Protein AF-0000000067836769 (afdb_homodimer)

pLDDT: mean 77.78, std 25.41, range [18.48, 98.62]

InterPro domains:
  IPR027417 P-loop containing nucleoside triphosphate hydrolase [G3DSA:3.40.50.300] (24-217)
  IPR027417 P-loop containing nucleoside triphosphate hydrolase [SSF52540] (30-212)

Foldseek 3Di:
DPPDLVVLLVLLLVLLPDPPVVLVVPFFAEEEEAEFALLCRVVLQVVLCVVRVHAEAEPVSLVNNLVVLLVDVVSVVSLCVSLCVPCVVVQCVQQNPPQPVPSSLSSSLSSLSSVNSNHGYYYAPCSLSSCPLALHAYEYGYEDLQNSLVSVCVVPVDDSVVSSVVRVVVVVVRQCSCCVRRVDGPPDPVSGDYYDYNSPPPDSVVVSVVVVVVSPDDDDRNPPVPPPPPPPDPPPPPPPPVPVPVPDDPDPDPPDPPPPDD/DPPDLVNLLVLLLVLLPDPPVVLVVPFFAEEEEAEFALLCRVVLQVVLCVVRVHAEAEPVSLQNNLVVLLVDVVSVVSLCVSLCVPCVVVQCVQQNPCQPPPSSLSSSLSSLSSVNSNHGYYYAPCSLSSCPLALHAYEYGYEDLQNSLVSVCVVPVDDSVVSSVVRVVVVVVRQCSCCVRRVDGPPPPVSGDYYDYNSPPPDSVVVSVVVVVVSPDDDDRNPPVVVPDCPPDPPPDPPVPPPPPPDDDDDDPDDPPDDDDD

Secondary structure (DSSP, 8-state):
----HHHHHHHHHHHHHS-HHHHHHSPPPEEEEEE-TTTTHHHHHHHHHHHHT--EE-HHHHHHHHHHHHH-HHHHHHHHHHHHHHHHHHHHHHH-TTS---HHHHHHHHHHHHHHHH-EEEESTTHHHHTTTSS-EEEEEE--HHHHHHHHHHHH---HHHHHHHHHHHHHHHHHHHHHHH---TT-GGG-SEEEEGGGBS-HHHHHHHHHHHHHS-B-----GGG-----------------------------------/----HHHHHHHHHHHHHS-HHHHHHHPPPEEEEEE-TTTTHHHHHHHHHHHHT--EE-HHHHHHHHHHHHH-HHHHHHHHHHHHHHHHHHHHHHH-S-----HHHHHHHHHHHHHHHH-EEEESTTHHHHTTTSS-EEEEEE--HHHHHHHHHHHH---HHHHHHHHHHHHHHHHHHHHHHH---TT-GGG-SEEEEGGGBS-HHHHHHHHHHHHHS-B-----GGG-----------------------------------

Organism: NCBI:txid111831

Nearest PDB structures (foldseek):
  3hdt-assembly1_B  TM=8.434E-01  e=1.148E-10  [Clostridium] symbiosum ATCC 14940
  3fdi-assembly1_B  TM=8.312E-01  e=2.291E-10  Eubacterium ventriosum ATCC 27560
  3fdi-assembly1_A  TM=8.251E-01  e=2.136E-09  Eubacterium ventriosum ATCC 27560
  6kww-assembly11_W  TM=2.819E-01  e=3.535E-01  Staphylococcus aureus subsp. aureus Mu50
  6kww-assembly13_A  TM=2.660E-01  e=9.704E-01  Staphylococcus aureus subsp. aureus Mu50

Solvent-accessible surface area (backbone atoms only — not comparable to full-atom values): 29252 Å² total; per-residue (Å²): 125,84,78,45,44,66,60,51,50,51,45,27,52,54,38,70,67,42,54,71,72,58,38,65,70,65,52,46,70,34,34,23,40,38,58,35,67,54,30,51,37,68,60,32,48,53,51,45,15,62,75,69,72,42,52,71,39,42,51,66,48,52,48,47,33,23,52,50,37,67,73,31,62,67,56,35,50,50,51,47,57,55,44,49,74,72,43,44,68,54,52,36,70,69,52,41,91,65,56,64,80,45,65,61,57,50,35,47,46,50,47,53,59,36,42,58,59,52,26,18,29,36,34,41,86,51,39,38,66,69,49,51,72,47,83,51,48,23,34,32,29,32,42,42,64,66,55,11,10,51,47,40,13,69,71,72,67,47,52,56,68,58,23,37,50,49,39,54,52,51,43,50,51,54,37,48,52,36,30,77,74,64,73,39,68,77,65,47,62,72,64,28,42,35,36,39,27,42,74,37,47,70,46,65,63,58,54,36,49,42,51,53,52,54,70,71,46,74,59,53,45,59,74,64,78,70,75,61,75,79,71,68,68,70,83,73,77,72,77,72,78,72,78,75,79,71,84,76,82,77,79,80,77,81,81,80,71,85,67,85,79,129,126,85,76,46,47,66,61,51,51,51,46,26,53,54,39,70,67,42,54,70,73,59,38,67,71,64,52,46,70,32,34,24,38,40,60,36,67,51,29,51,36,68,60,31,47,52,51,44,14,61,75,70,71,41,52,72,41,42,50,67,50,51,48,48,33,22,51,49,37,68,73,30,60,68,56,36,50,51,51,47,56,54,46,49,74,72,43,44,68,56,51,36,70,70,52,41,93,68,55,68,83,45,68,60,58,50,34,45,46,51,47,52,58,35,42,58,58,53,25,20,30,35,33,41,86,51,40,40,67,71,49,54,72,49,82,52,48,22,33,33,28,32,40,43,65,67,56,11,9,50,47,41,13,70,71,73,67,46,51,56,69,58,23,37,50,51,39,54,53,51,44,50,52,53,35,47,53,35,29,75,75,64,72,39,67,78,65,45,63,72,64,28,41,35,36,38,26,42,73,38,47,72,45,64,65,58,55,36,50,41,51,54,52,53,69,71,45,72,57,52,44,58,73,62,73,73,76,62,70,79,73,68,69,73,84,71,77,77,76,68,83,72,78,78,81,73,87,80,86,84,87,87,85,86,84,87,75,87,87,79,82,133

Structure (mmCIF, N/CA/C/O backbone):
data_AF-0000000067836769-model_v1
#
loop_
_entity.id
_entity.type
_entity.pdbx_description
1 polymer 'Cytidylate kinase-like family protein'
#
loop_
_atom_site.group_PDB
_atom_site.id
_atom_site.type_symbol
_atom_site.label_atom_id
_atom_site.label_alt_id
_atom_site.label_comp_id
_atom_site.label_asym_id
_atom_site.label_entity_id
_atom_site.label_seq_id
_atom_site.pdbx_PDB_ins_code
_atom_site.Cartn_x
_atom_site.Cartn_y
_atom_site.Cartn_z
_atom_site.occupancy
_atom_site.B_iso_or_equiv
_atom_site.auth_seq_id
_atom_site.auth_comp_id
_atom_site.auth_asym_id
_atom_site.auth_atom_id
_atom_site.pdbx_PDB_model_num
ATOM 1 N N . MET A 1 1 ? 16.172 -26.359 1.048 1 40.16 1 MET A N 1
ATOM 2 C CA . MET A 1 1 ? 15.906 -27.453 0.125 1 40.16 1 MET A CA 1
ATOM 3 C C . MET A 1 1 ? 15.664 -26.922 -1.287 1 40.16 1 MET A C 1
ATOM 5 O O . MET A 1 1 ? 14.93 -25.953 -1.479 1 40.16 1 MET A O 1
ATOM 9 N N . ASP A 1 2 ? 16.594 -27.031 -2.08 1 50.31 2 ASP A N 1
ATOM 10 C CA . ASP A 1 2 ? 16.516 -26.688 -3.498 1 50.31 2 ASP A CA 1
ATOM 11 C C . ASP A 1 2 ? 15.203 -27.188 -4.105 1 50.31 2 ASP A C 1
ATOM 13 O O . ASP A 1 2 ? 15.023 -28.375 -4.316 1 50.31 2 ASP A O 1
ATOM 17 N N . THR A 1 3 ? 14.203 -26.438 -3.826 1 62.06 3 THR A N 1
ATOM 18 C CA . THR A 1 3 ? 12.914 -26.859 -4.348 1 62.06 3 THR A CA 1
ATOM 19 C C . THR A 1 3 ? 13.008 -27.172 -5.836 1 62.06 3 THR A C 1
ATOM 21 O O . THR A 1 3 ? 13.422 -26.328 -6.633 1 62.06 3 THR A O 1
ATOM 24 N N . ASN A 1 4 ? 13.062 -28.484 -6.148 1 80.12 4 ASN A N 1
ATOM 25 C CA . ASN A 1 4 ? 13.07 -29.031 -7.5 1 80.12 4 ASN A CA 1
ATOM 26 C C . ASN A 1 4 ? 11.695 -28.953 -8.148 1 80.12 4 ASN A C 1
ATOM 28 O O . ASN A 1 4 ? 10.672 -29.109 -7.48 1 80.12 4 ASN A O 1
ATOM 32 N N . ALA A 1 5 ? 11.742 -28.438 -9.359 1 83.12 5 ALA A N 1
ATOM 33 C CA . ALA A 1 5 ? 10.523 -28.234 -10.141 1 83.12 5 ALA A CA 1
ATOM 34 C C . ALA A 1 5 ? 9.648 -29.484 -10.117 1 83.12 5 ALA A C 1
ATOM 36 O O . ALA A 1 5 ? 8.43 -29.391 -9.961 1 83.12 5 ALA A O 1
ATOM 37 N N . HIS A 1 6 ? 10.273 -30.641 -10.148 1 80.81 6 HIS A N 1
ATOM 38 C CA . HIS A 1 6 ? 9.531 -31.906 -10.188 1 80.81 6 HIS A CA 1
ATOM 39 C C . HIS A 1 6 ? 8.805 -32.156 -8.875 1 80.81 6 HIS A C 1
ATOM 41 O O . HIS A 1 6 ? 7.641 -32.562 -8.875 1 80.81 6 HIS A O 1
ATOM 47 N N . SER A 1 7 ? 9.492 -31.906 -7.832 1 85.5 7 SER A N 1
ATOM 48 C CA . SER A 1 7 ? 8.898 -32.125 -6.516 1 85.5 7 SER A CA 1
ATOM 49 C C . SER A 1 7 ? 7.715 -31.188 -6.285 1 85.5 7 SER A C 1
ATOM 51 O O . SER A 1 7 ? 6.715 -31.578 -5.68 1 85.5 7 SER A O 1
ATOM 53 N N . VAL A 1 8 ? 7.848 -29.984 -6.793 1 87.31 8 VAL A N 1
ATOM 54 C CA . VAL A 1 8 ? 6.781 -29 -6.621 1 87.31 8 VAL A CA 1
ATOM 55 C C . VAL A 1 8 ? 5.559 -29.422 -7.438 1 87.31 8 VAL A C 1
ATOM 57 O O . VAL A 1 8 ? 4.426 -29.328 -6.965 1 87.31 8 VAL A O 1
ATOM 60 N N . ILE A 1 9 ? 5.801 -29.938 -8.578 1 84.31 9 ILE A N 1
ATOM 61 C CA . ILE A 1 9 ? 4.715 -30.391 -9.438 1 84.31 9 ILE A CA 1
ATOM 62 C C . ILE A 1 9 ? 3.963 -31.531 -8.773 1 84.31 9 ILE A C 1
ATOM 64 O O . ILE A 1 9 ? 2.73 -31.562 -8.781 1 84.31 9 ILE A O 1
ATOM 68 N N . GLN A 1 10 ? 4.699 -32.406 -8.211 1 83.5 10 GLN A N 1
ATOM 69 C CA . GLN A 1 10 ? 4.078 -33.531 -7.508 1 83.5 10 GLN A CA 1
ATOM 70 C C . GLN A 1 10 ? 3.236 -33.031 -6.332 1 83.5 10 GLN A C 1
ATOM 72 O O . GLN A 1 10 ? 2.164 -33.594 -6.062 1 83.5 10 GLN A O 1
ATOM 77 N N . ALA A 1 11 ? 3.781 -32.062 -5.684 1 86.06 11 ALA A N 1
ATOM 78 C CA . ALA A 1 11 ? 3.043 -31.5 -4.559 1 86.06 11 ALA A CA 1
ATOM 79 C C . ALA A 1 11 ? 1.729 -30.875 -5.023 1 86.06 11 ALA A C 1
ATOM 81 O O . ALA A 1 11 ? 0.702 -31.016 -4.355 1 86.06 11 ALA A O 1
ATOM 82 N N . ILE A 1 12 ? 1.729 -30.219 -6.16 1 86.44 12 ILE A N 1
ATOM 83 C CA . ILE A 1 12 ? 0.54 -29.594 -6.727 1 86.44 12 ILE A CA 1
ATOM 84 C C . ILE A 1 12 ? -0.497 -30.672 -7.059 1 86.44 12 ILE A C 1
ATOM 86 O O . ILE A 1 12 ? -1.671 -30.531 -6.703 1 86.44 12 ILE A O 1
ATOM 90 N N . VAL A 1 13 ? -0.064 -31.703 -7.688 1 83.12 13 VAL A N 1
ATOM 91 C CA . VAL A 1 13 ? -0.954 -32.781 -8.094 1 83.12 13 VAL A CA 1
ATOM 92 C C . VAL A 1 13 ? -1.591 -33.406 -6.863 1 83.12 13 VAL A C 1
ATOM 94 O O . VAL A 1 13 ? -2.801 -33.656 -6.836 1 83.12 13 VAL A O 1
ATOM 97 N N . ARG A 1 14 ? -0.791 -33.656 -5.914 1 84.19 14 ARG A N 1
ATOM 98 C CA . ARG A 1 14 ? -1.289 -34.25 -4.676 1 84.19 14 ARG A CA 1
ATOM 99 C C . ARG A 1 14 ? -2.342 -33.375 -4.027 1 84.19 14 ARG A C 1
ATOM 101 O O . ARG A 1 14 ? -3.367 -33.844 -3.547 1 84.19 14 ARG A O 1
ATOM 108 N N . ALA A 1 15 ? -2.07 -32.094 -4.02 1 85.06 15 ALA A N 1
ATOM 109 C CA . ALA A 1 15 ? -3.002 -31.141 -3.418 1 85.06 15 ALA A CA 1
ATOM 110 C C . ALA A 1 15 ? -4.328 -31.125 -4.172 1 85.06 15 ALA A C 1
ATOM 112 O O . ALA A 1 15 ? -5.395 -31 -3.561 1 85.06 15 ALA A O 1
ATOM 113 N N . LEU A 1 16 ? -4.281 -31.266 -5.469 1 83.25 16 LEU A N 1
ATOM 114 C CA . LEU A 1 16 ? -5.465 -31.188 -6.316 1 83.25 16 LEU A CA 1
ATOM 115 C C . LEU A 1 16 ? -6.293 -32.469 -6.207 1 83.25 16 LEU A C 1
ATOM 117 O O . LEU A 1 16 ? -7.477 -32.469 -6.555 1 83.25 16 LEU A O 1
ATOM 121 N N . GLU A 1 17 ? -5.668 -33.469 -5.762 1 82.56 17 GLU A N 1
ATOM 122 C CA . GLU A 1 17 ? -6.348 -34.781 -5.66 1 82.56 17 GLU A CA 1
ATOM 123 C C . GLU A 1 17 ? -7.055 -34.906 -4.312 1 82.56 17 GLU A C 1
ATOM 125 O O . GLU A 1 17 ? -7.887 -35.812 -4.137 1 82.56 17 GLU A O 1
ATOM 130 N N . GLU A 1 18 ? -6.715 -34.031 -3.438 1 82.62 18 GLU A N 1
ATOM 131 C CA . GLU A 1 18 ? -7.359 -34.094 -2.129 1 82.62 18 GLU A CA 1
ATOM 132 C C . GLU A 1 18 ? -8.836 -33.719 -2.225 1 82.62 18 GLU A C 1
ATOM 134 O O . GLU A 1 18 ? -9.219 -32.812 -2.949 1 82.62 18 GLU A O 1
ATOM 139 N N . PRO A 1 19 ? -9.688 -34.5 -1.56 1 78.56 19 PRO A N 1
ATOM 140 C CA . PRO A 1 19 ? -11.102 -34.125 -1.519 1 78.56 19 PRO A CA 1
ATOM 141 C C . PRO A 1 19 ? -11.32 -32.688 -1.021 1 78.56 19 PRO A C 1
ATOM 143 O O . PRO A 1 19 ? -10.586 -32.219 -0.155 1 78.56 19 PRO A O 1
ATOM 146 N N . PRO A 1 20 ? -12.305 -32.062 -1.605 1 76.06 20 PRO A N 1
ATOM 147 C CA . PRO A 1 20 ? -12.516 -30.641 -1.342 1 76.06 20 PRO A CA 1
ATOM 148 C C . PRO A 1 20 ? -12.602 -30.328 0.149 1 76.06 20 PRO A C 1
ATOM 150 O O . PRO A 1 20 ? -12.07 -29.312 0.598 1 76.06 20 PRO A O 1
ATOM 153 N N . ALA A 1 21 ? -13.219 -31.141 0.919 1 76.69 21 ALA A N 1
ATOM 154 C CA . ALA A 1 21 ? -13.367 -30.906 2.352 1 76.69 21 ALA A CA 1
ATOM 155 C C . ALA A 1 21 ? -12.016 -30.922 3.061 1 76.69 21 ALA A C 1
ATOM 157 O O . ALA A 1 21 ? -11.742 -30.062 3.904 1 76.69 21 ALA A O 1
ATOM 158 N N . ARG A 1 22 ? -11.219 -31.859 2.709 1 76.75 22 ARG A N 1
ATOM 159 C CA . ARG A 1 22 ? -9.891 -31.984 3.316 1 76.75 22 ARG A CA 1
ATOM 160 C C . ARG A 1 22 ? -8.953 -30.875 2.818 1 76.75 22 ARG A C 1
ATOM 162 O O . ARG A 1 22 ? -8.125 -30.375 3.576 1 76.75 22 ARG A O 1
ATOM 169 N N . ALA A 1 23 ? -9.195 -30.578 1.561 1 75.31 23 ALA A N 1
ATOM 170 C CA . ALA A 1 23 ? -8.367 -29.531 0.967 1 75.31 23 ALA A CA 1
ATOM 171 C C . ALA A 1 23 ? -8.578 -28.188 1.672 1 75.31 23 ALA A C 1
ATOM 173 O O . ALA A 1 23 ? -7.617 -27.469 1.933 1 75.31 23 ALA A O 1
ATOM 174 N N . ARG A 1 24 ? -9.719 -27.938 2.045 1 75.19 24 ARG A N 1
ATOM 175 C CA . ARG A 1 24 ? -10.047 -26.672 2.686 1 75.19 24 ARG A CA 1
ATOM 176 C C . ARG A 1 24 ? -9.484 -26.609 4.098 1 75.19 24 ARG A C 1
ATOM 178 O O . ARG A 1 24 ? -9.023 -25.547 4.543 1 75.19 24 ARG A O 1
ATOM 185 N N . GLN A 1 25 ? -9.43 -27.703 4.711 1 76.12 25 GLN A N 1
ATOM 186 C CA . GLN A 1 25 ? -8.969 -27.781 6.094 1 76.12 25 GLN A CA 1
ATOM 187 C C . GLN A 1 25 ? -7.441 -27.766 6.164 1 76.12 25 GLN A C 1
ATOM 189 O O . GLN A 1 25 ? -6.871 -27.25 7.133 1 76.12 25 GLN A O 1
ATOM 194 N N . SER A 1 26 ? -6.883 -28.234 5.219 1 76.5 26 SER A N 1
ATOM 195 C CA . SER A 1 26 ? -5.434 -28.406 5.25 1 76.5 26 SER A CA 1
ATOM 196 C C . SER A 1 26 ? -4.73 -27.297 4.484 1 76.5 26 SER A C 1
ATOM 198 O O . SER A 1 26 ? -3.5 -27.281 4.398 1 76.5 26 SER A O 1
ATOM 200 N N . ARG A 1 27 ? -5.555 -26.391 4.152 1 80 27 ARG A N 1
ATOM 201 C CA . ARG A 1 27 ? -4.957 -25.406 3.26 1 80 27 ARG A CA 1
ATOM 202 C C . ARG A 1 27 ? -4.008 -24.484 4.02 1 80 27 ARG A C 1
ATOM 204 O O . ARG A 1 27 ? -4.363 -23.938 5.066 1 80 27 ARG A O 1
ATOM 211 N N . LYS A 1 28 ? -2.801 -24.359 3.463 1 90.81 28 LYS A N 1
ATOM 212 C CA . LYS A 1 28 ? -1.791 -23.453 3.996 1 90.81 28 LYS A CA 1
ATOM 213 C C . LYS A 1 28 ? -1.959 -22.047 3.424 1 90.81 28 LYS A C 1
ATOM 215 O O . LYS A 1 28 ? -2.496 -21.875 2.326 1 90.81 28 LYS A O 1
ATOM 220 N N . PRO A 1 29 ? -1.569 -21.062 4.133 1 94 29 PRO A N 1
ATOM 221 C CA . PRO A 1 29 ? -1.72 -19.688 3.658 1 94 29 PRO A CA 1
ATOM 222 C C . PRO A 1 29 ? -0.909 -19.406 2.395 1 94 29 PRO A C 1
ATOM 224 O O . PRO A 1 29 ? 0.156 -20 2.195 1 94 29 PRO A O 1
ATOM 227 N N . VAL A 1 30 ? -1.478 -18.625 1.602 1 96.5 30 VAL A N 1
ATOM 228 C CA . VAL A 1 30 ? -0.795 -18.188 0.387 1 96.5 30 VAL A CA 1
ATOM 229 C C . VAL A 1 30 ? -0.601 -16.672 0.417 1 96.5 30 VAL A C 1
ATOM 231 O O . VAL A 1 30 ? -1.558 -15.922 0.623 1 96.5 30 VAL A O 1
ATOM 234 N N . ILE A 1 31 ? 0.637 -16.219 0.257 1 98.19 31 ILE A N 1
ATOM 235 C CA . ILE A 1 31 ? 0.979 -14.812 0.111 1 98.19 31 ILE A CA 1
ATOM 236 C C . ILE A 1 31 ? 1.698 -14.594 -1.218 1 98.19 31 ILE A C 1
ATOM 238 O O . ILE A 1 31 ? 2.602 -15.352 -1.575 1 98.19 31 ILE A O 1
ATOM 242 N N . THR A 1 32 ? 1.178 -13.703 -2.016 1 98.38 32 THR A N 1
ATOM 243 C CA . THR A 1 32 ? 1.953 -13.258 -3.168 1 98.38 32 THR A CA 1
ATOM 244 C C . THR A 1 32 ? 2.756 -12 -2.83 1 98.38 32 THR A C 1
ATOM 246 O O . THR A 1 32 ? 2.271 -11.125 -2.115 1 98.38 32 THR A O 1
ATOM 249 N N . VAL A 1 33 ? 4 -11.953 -3.285 1 98.5 33 VAL A N 1
ATOM 250 C CA . VAL A 1 33 ? 4.863 -10.812 -3.014 1 98.5 33 VAL A CA 1
ATOM 251 C C . VAL A 1 33 ? 5.379 -10.227 -4.328 1 98.5 33 VAL A C 1
ATOM 253 O O . VAL A 1 33 ? 6.125 -10.883 -5.059 1 98.5 33 VAL A O 1
ATOM 256 N N . SER A 1 34 ? 4.887 -9.109 -4.652 1 98.06 34 SER A N 1
ATOM 257 C CA . SER A 1 34 ? 5.496 -8.25 -5.66 1 98.06 34 SER A CA 1
ATOM 258 C C . SER A 1 34 ? 6.441 -7.238 -5.027 1 98.06 34 SER A C 1
ATOM 260 O O . SER A 1 34 ? 6.207 -6.773 -3.91 1 98.06 34 SER A O 1
ATOM 262 N N . ARG A 1 35 ? 7.594 -6.965 -5.738 1 97.88 35 ARG A N 1
ATOM 263 C CA . ARG A 1 35 ? 8.547 -6.082 -5.07 1 97.88 35 ARG A CA 1
ATOM 264 C C . ARG A 1 35 ? 9.383 -5.309 -6.086 1 97.88 35 ARG A C 1
ATOM 266 O O . ARG A 1 35 ? 9.555 -5.754 -7.223 1 97.88 35 ARG A O 1
ATOM 273 N N . THR A 1 36 ? 9.82 -4.145 -5.691 1 97.5 36 THR A N 1
ATOM 274 C CA . THR A 1 36 ? 10.875 -3.449 -6.422 1 97.5 36 THR A CA 1
ATOM 275 C C . THR A 1 36 ? 12.25 -3.945 -5.988 1 97.5 36 THR A C 1
ATOM 277 O O . THR A 1 36 ? 12.438 -4.352 -4.84 1 97.5 36 THR A O 1
ATOM 280 N N . ILE A 1 37 ? 13.164 -3.928 -6.918 1 96.69 37 ILE A N 1
ATOM 281 C CA . ILE A 1 37 ? 14.516 -4.355 -6.57 1 96.69 37 ILE A CA 1
ATOM 282 C C . ILE A 1 37 ? 15.102 -3.41 -5.523 1 96.69 37 ILE A C 1
ATOM 284 O O . ILE A 1 37 ? 14.906 -2.195 -5.594 1 96.69 37 ILE A O 1
ATOM 288 N N . GLY A 1 38 ? 15.727 -3.982 -4.531 1 97.06 38 GLY A N 1
ATOM 289 C CA . GLY A 1 38 ? 16.375 -3.182 -3.504 1 97.06 38 GLY A CA 1
ATOM 290 C C . GLY A 1 38 ? 15.445 -2.811 -2.363 1 97.06 38 GLY A C 1
ATOM 291 O O . GLY A 1 38 ? 15.875 -2.195 -1.384 1 97.06 38 GLY A O 1
ATOM 292 N N . SER A 1 39 ? 14.18 -3.211 -2.43 1 97.81 39 SER A N 1
ATOM 293 C CA . SER A 1 39 ? 13.211 -2.832 -1.407 1 97.81 39 SER A CA 1
ATOM 294 C C . SER A 1 39 ? 13.32 -3.727 -0.178 1 97.81 39 SER A C 1
ATOM 296 O O . SER A 1 39 ? 12.766 -3.414 0.878 1 97.81 39 SER A O 1
ATOM 298 N N . GLY A 1 40 ? 14.016 -4.836 -0.308 1 97.31 40 GLY A N 1
ATOM 299 C CA . GLY A 1 40 ? 14.062 -5.832 0.749 1 97.31 40 GLY A CA 1
ATOM 300 C C . GLY A 1 40 ? 12.953 -6.863 0.644 1 97.31 40 GLY A C 1
ATOM 301 O O . GLY A 1 40 ? 12.773 -7.688 1.546 1 97.31 40 GLY A O 1
ATOM 302 N N . GLY A 1 41 ? 12.289 -6.848 -0.46 1 97.75 41 GLY A N 1
ATOM 303 C CA . GLY A 1 41 ? 11.133 -7.707 -0.641 1 97.75 41 GLY A CA 1
ATOM 304 C C . GLY A 1 41 ? 11.477 -9.188 -0.589 1 97.75 41 GLY A C 1
ATOM 305 O O . GLY A 1 41 ? 10.695 -9.992 -0.086 1 97.75 41 GLY A O 1
ATOM 306 N N . ASP A 1 42 ? 12.664 -9.539 -1.088 1 97 42 ASP A N 1
ATOM 307 C CA . ASP A 1 42 ? 13.078 -10.938 -1.075 1 97 42 ASP A CA 1
ATOM 308 C C . ASP A 1 42 ? 13.344 -11.422 0.349 1 97 42 ASP A C 1
ATOM 310 O O . ASP A 1 42 ? 12.945 -12.531 0.72 1 97 42 ASP A O 1
ATOM 314 N N . ASP A 1 43 ? 13.938 -10.578 1.11 1 97.31 43 ASP A N 1
ATOM 315 C CA . ASP A 1 43 ? 14.219 -10.914 2.502 1 97.31 43 ASP A CA 1
ATOM 316 C C . ASP A 1 43 ? 12.93 -11.023 3.314 1 97.31 43 ASP A C 1
ATOM 318 O O . ASP A 1 43 ? 12.781 -11.93 4.133 1 97.31 43 ASP A O 1
ATOM 322 N N . ILE A 1 44 ? 12.055 -10.133 3.053 1 98.38 44 ILE A N 1
ATOM 323 C CA . ILE A 1 44 ? 10.773 -10.133 3.74 1 98.38 44 ILE A CA 1
ATOM 324 C C . ILE A 1 44 ? 9.992 -11.398 3.373 1 98.38 44 ILE A C 1
ATOM 326 O O . ILE A 1 44 ? 9.422 -12.055 4.242 1 98.38 44 ILE A O 1
ATOM 330 N N . ALA A 1 45 ? 10.023 -11.781 2.117 1 98.31 45 ALA A N 1
ATOM 331 C CA . ALA A 1 45 ? 9.336 -12.977 1.65 1 98.31 45 ALA A CA 1
ATOM 332 C C . ALA A 1 45 ? 9.883 -14.227 2.336 1 98.31 45 ALA A C 1
ATOM 334 O O . ALA A 1 45 ? 9.117 -15.102 2.75 1 98.31 45 ALA A O 1
ATOM 335 N N . ARG A 1 46 ? 11.164 -14.297 2.482 1 97.69 46 ARG A N 1
ATOM 336 C CA . ARG A 1 46 ? 11.789 -15.438 3.15 1 97.69 46 ARG A CA 1
ATOM 337 C C . ARG A 1 46 ? 11.383 -15.5 4.617 1 97.69 46 ARG A C 1
ATOM 339 O O . ARG A 1 46 ? 11.086 -16.578 5.141 1 97.69 46 ARG A O 1
ATOM 346 N N . SER A 1 47 ? 11.398 -14.328 5.223 1 97.94 47 SER A N 1
ATOM 347 C CA . SER A 1 47 ? 10.977 -14.25 6.617 1 97.94 47 SER A CA 1
ATOM 348 C C . SER A 1 47 ? 9.539 -14.711 6.793 1 97.94 47 SER A C 1
ATOM 350 O O . SER A 1 47 ? 9.219 -15.438 7.734 1 97.94 47 SER A O 1
ATOM 352 N N . LEU A 1 48 ? 8.664 -14.312 5.891 1 98.12 48 LEU A N 1
ATOM 353 C CA . LEU A 1 48 ? 7.258 -14.695 5.938 1 98.12 48 LEU A CA 1
ATOM 354 C C . LEU A 1 48 ? 7.102 -16.203 5.805 1 98.12 48 LEU A C 1
ATOM 356 O O . LEU A 1 48 ? 6.348 -16.828 6.559 1 98.12 48 LEU A O 1
ATOM 360 N N . ALA A 1 49 ? 7.812 -16.781 4.828 1 97.56 49 ALA A N 1
ATOM 361 C CA . ALA A 1 49 ? 7.746 -18.219 4.602 1 97.56 49 ALA A CA 1
ATOM 362 C C . ALA A 1 49 ? 8.188 -19 5.84 1 97.56 49 ALA A C 1
ATOM 364 O O . ALA A 1 49 ? 7.535 -19.969 6.238 1 97.56 49 ALA A O 1
ATOM 365 N N . GLN A 1 50 ? 9.25 -18.531 6.453 1 97.56 50 GLN A N 1
ATOM 366 C CA . GLN A 1 50 ? 9.773 -19.156 7.66 1 97.56 50 GLN A CA 1
ATOM 367 C C . GLN A 1 50 ? 8.773 -19.062 8.812 1 97.56 50 GLN A C 1
ATOM 369 O O . GLN A 1 50 ? 8.508 -20.062 9.484 1 97.56 50 GLN A O 1
ATOM 374 N N . ARG A 1 51 ? 8.203 -17.953 8.977 1 96.62 51 ARG A N 1
ATOM 375 C CA . ARG A 1 51 ? 7.281 -17.719 10.086 1 96.62 51 ARG A CA 1
ATOM 376 C C . ARG A 1 51 ? 5.992 -18.516 9.914 1 96.62 51 ARG A C 1
ATOM 378 O O . ARG A 1 51 ? 5.402 -18.969 10.891 1 96.62 51 ARG A O 1
ATOM 385 N N . LEU A 1 52 ? 5.578 -18.672 8.688 1 96.25 52 LEU A N 1
ATOM 386 C CA . LEU A 1 52 ? 4.32 -19.359 8.391 1 96.25 52 LEU A CA 1
ATOM 387 C C . LEU A 1 52 ? 4.535 -20.859 8.258 1 96.25 52 LEU A C 1
ATOM 389 O O . LEU A 1 52 ? 3.572 -21.625 8.258 1 96.25 52 LEU A O 1
ATOM 393 N N . GLY A 1 53 ? 5.723 -21.25 8.148 1 95.69 53 GLY A N 1
ATOM 394 C CA . GLY A 1 53 ? 6.02 -22.672 7.938 1 95.69 53 GLY A CA 1
ATOM 395 C C . GLY A 1 53 ? 5.602 -23.172 6.566 1 95.69 53 GLY A C 1
ATOM 396 O O . GLY A 1 53 ? 5.078 -24.281 6.441 1 95.69 53 GLY A O 1
ATOM 397 N N . VAL A 1 54 ? 5.773 -22.328 5.57 1 95.56 54 VAL A N 1
ATOM 398 C CA . VAL A 1 54 ? 5.406 -22.703 4.207 1 95.56 54 VAL A CA 1
ATOM 399 C C . VAL A 1 54 ? 6.605 -22.531 3.281 1 95.56 54 VAL A C 1
ATOM 401 O O . VAL A 1 54 ? 7.602 -21.906 3.656 1 95.56 54 VAL A O 1
ATOM 404 N N . GLU A 1 55 ? 6.488 -23.047 2.102 1 95.12 55 GLU A N 1
ATOM 405 C CA . GLU A 1 55 ? 7.547 -22.922 1.104 1 95.12 55 GLU A CA 1
ATOM 406 C C . GLU A 1 55 ? 7.523 -21.531 0.452 1 95.12 55 GLU A C 1
ATOM 408 O O . GLU A 1 55 ? 6.504 -20.844 0.48 1 95.12 55 GLU A O 1
ATOM 413 N N . ILE A 1 56 ? 8.672 -21.203 -0.081 1 97 56 ILE A N 1
ATOM 414 C CA . ILE A 1 56 ? 8.789 -19.984 -0.875 1 97 56 ILE A CA 1
ATOM 415 C C . ILE A 1 56 ? 9.125 -20.328 -2.322 1 97 56 ILE A C 1
ATOM 417 O O . ILE A 1 56 ? 9.945 -21.219 -2.574 1 97 56 ILE A O 1
ATOM 421 N N . TYR A 1 57 ? 8.383 -19.734 -3.25 1 95.81 57 TYR A N 1
ATOM 422 C CA . TYR A 1 57 ? 8.578 -19.938 -4.68 1 95.81 57 TYR A CA 1
ATOM 423 C C . TYR A 1 57 ? 8.922 -18.625 -5.375 1 95.81 57 TYR A C 1
ATOM 425 O O . TYR A 1 57 ? 8.055 -17.766 -5.551 1 95.81 57 TYR A O 1
ATOM 433 N N . ASP A 1 58 ? 10.164 -18.5 -5.77 1 94.19 58 ASP A N 1
ATOM 434 C CA . ASP A 1 58 ? 10.555 -17.266 -6.465 1 94.19 58 ASP A CA 1
ATOM 435 C C . ASP A 1 58 ? 10.406 -17.438 -7.977 1 94.19 58 ASP A C 1
ATOM 437 O O . ASP A 1 58 ? 9.914 -18.453 -8.453 1 94.19 58 ASP A O 1
ATOM 441 N N . ALA A 1 59 ? 10.766 -16.391 -8.68 1 90.62 59 ALA A N 1
ATOM 442 C CA . ALA A 1 59 ? 10.555 -16.344 -10.125 1 90.62 59 ALA A CA 1
ATOM 443 C C . ALA A 1 59 ? 11.297 -17.484 -10.82 1 90.62 59 ALA A C 1
ATOM 445 O O . ALA A 1 59 ? 10.789 -18.062 -11.781 1 90.62 59 ALA A O 1
ATOM 446 N N . GLU A 1 60 ? 12.398 -17.812 -10.281 1 89.31 60 GLU A N 1
ATOM 447 C CA . GLU A 1 60 ? 13.203 -18.859 -10.914 1 89.31 60 GLU A CA 1
ATOM 448 C C . GLU A 1 60 ? 12.523 -20.219 -10.836 1 89.31 60 GLU A C 1
ATOM 450 O O . GLU A 1 60 ? 12.43 -20.922 -11.836 1 89.31 60 GLU A O 1
ATOM 455 N N . ILE A 1 61 ? 12.039 -20.531 -9.68 1 89.56 61 ILE A N 1
ATOM 456 C CA . ILE A 1 61 ? 11.383 -21.828 -9.5 1 89.56 61 ILE A CA 1
ATOM 457 C C . ILE A 1 61 ? 10.055 -21.844 -10.25 1 89.56 61 ILE A C 1
ATOM 459 O O . ILE A 1 61 ? 9.703 -22.859 -10.867 1 89.56 61 ILE A O 1
ATOM 463 N N . ILE A 1 62 ? 9.352 -20.797 -10.227 1 90.75 62 ILE A N 1
ATOM 464 C CA . ILE A 1 62 ? 8.07 -20.703 -10.922 1 90.75 62 ILE A CA 1
ATOM 465 C C . ILE A 1 62 ? 8.289 -20.875 -12.43 1 90.75 62 ILE A C 1
ATOM 467 O O . ILE A 1 62 ? 7.582 -21.656 -13.078 1 90.75 62 ILE A O 1
ATOM 471 N N . ASN A 1 63 ? 9.352 -20.266 -12.906 1 86.88 63 ASN A N 1
ATOM 472 C CA . ASN A 1 63 ? 9.695 -20.391 -14.32 1 86.88 63 ASN A CA 1
ATOM 473 C C . ASN A 1 63 ? 10.125 -21.812 -14.664 1 86.88 63 ASN A C 1
ATOM 475 O O . ASN A 1 63 ? 9.781 -22.328 -15.727 1 86.88 63 ASN A O 1
ATOM 479 N N . ALA A 1 64 ? 10.867 -22.391 -13.766 1 87.31 64 ALA A N 1
ATOM 480 C CA . ALA A 1 64 ? 11.336 -23.75 -13.992 1 87.31 64 ALA A CA 1
ATOM 481 C C . ALA A 1 64 ? 10.164 -24.734 -14.062 1 87.31 64 ALA A C 1
ATOM 483 O O . ALA A 1 64 ? 10.133 -25.609 -14.914 1 87.31 64 ALA A O 1
ATOM 484 N N . ILE A 1 65 ? 9.227 -24.5 -13.227 1 85.56 65 ILE A N 1
ATOM 485 C CA . ILE A 1 65 ? 8.047 -25.359 -13.203 1 85.56 65 ILE A CA 1
ATOM 486 C C . ILE A 1 65 ? 7.23 -25.141 -14.469 1 85.56 65 ILE A C 1
ATOM 488 O O . ILE A 1 65 ? 6.773 -26.109 -15.094 1 85.56 65 ILE A O 1
ATOM 492 N N . ALA A 1 66 ? 7.07 -23.922 -14.836 1 81.56 66 ALA A N 1
ATOM 493 C CA . ALA A 1 66 ? 6.316 -23.594 -16.047 1 81.56 66 ALA A CA 1
ATOM 494 C C . ALA A 1 66 ? 6.973 -24.203 -17.281 1 81.56 66 ALA A C 1
ATOM 496 O O . ALA A 1 66 ? 6.289 -24.719 -18.156 1 81.56 66 ALA A O 1
ATOM 497 N N . ALA A 1 67 ? 8.281 -24.156 -17.297 1 81.88 67 ALA A N 1
ATOM 498 C CA . ALA A 1 67 ? 9.031 -24.719 -18.422 1 81.88 67 ALA A CA 1
ATOM 499 C C . ALA A 1 67 ? 8.891 -26.234 -18.453 1 81.88 67 ALA A C 1
ATOM 501 O O . ALA A 1 67 ? 8.727 -26.828 -19.531 1 81.88 67 ALA A O 1
ATOM 502 N N . GLU A 1 68 ? 8.938 -26.797 -17.328 1 80.62 68 GLU A N 1
ATOM 503 C CA . GLU A 1 68 ? 8.781 -28.25 -17.234 1 80.62 68 GLU A CA 1
ATOM 504 C C . GLU A 1 68 ? 7.375 -28.672 -17.656 1 80.62 68 GLU A C 1
ATOM 506 O O . GLU A 1 68 ? 7.203 -29.703 -18.312 1 80.62 68 GLU A O 1
ATOM 511 N N . ALA A 1 69 ? 6.418 -27.938 -17.234 1 75.62 69 ALA A N 1
ATOM 512 C CA . ALA A 1 69 ? 5.027 -28.219 -17.578 1 75.62 69 ALA A CA 1
ATOM 513 C C . ALA A 1 69 ? 4.816 -28.109 -19.094 1 75.62 69 ALA A C 1
ATOM 515 O O . ALA A 1 69 ? 3.971 -28.812 -19.656 1 75.62 69 ALA A O 1
ATOM 516 N N . ASN A 1 70 ? 5.555 -27.234 -19.641 1 72.38 70 ASN A N 1
ATOM 517 C CA . ASN A 1 70 ? 5.465 -27.031 -21.094 1 72.38 70 ASN A CA 1
ATOM 518 C C . ASN A 1 70 ? 6.035 -28.234 -21.844 1 72.38 70 ASN A C 1
ATOM 520 O O . ASN A 1 70 ? 5.555 -28.578 -22.922 1 72.38 70 ASN A O 1
ATOM 524 N N . VAL A 1 71 ? 6.984 -28.891 -21.266 1 74.88 71 VAL A N 1
ATOM 525 C CA . VAL A 1 71 ? 7.691 -29.953 -21.984 1 74.88 71 VAL A CA 1
ATOM 526 C C . VAL A 1 71 ? 7.016 -31.297 -21.703 1 74.88 71 VAL A C 1
ATOM 528 O O . VAL A 1 71 ? 7.223 -32.281 -22.438 1 74.88 71 VAL A O 1
ATOM 531 N N . SER A 1 72 ? 6.215 -31.328 -20.641 1 77.62 72 SER A N 1
ATOM 532 C CA . SER A 1 72 ? 5.504 -32.562 -20.328 1 77.62 72 SER A CA 1
ATOM 533 C C . SER A 1 72 ? 4.008 -32.438 -20.594 1 77.62 72 SER A C 1
ATOM 535 O O . SER A 1 72 ? 3.258 -31.984 -19.719 1 77.62 72 SER A O 1
ATOM 537 N N . PRO A 1 73 ? 3.631 -32.875 -21.75 1 73.56 73 PRO A N 1
ATOM 538 C CA . PRO A 1 73 ? 2.219 -32.75 -22.109 1 73.56 73 PRO A CA 1
ATOM 539 C C . PRO A 1 73 ? 1.285 -33.438 -21.125 1 73.56 73 PRO A C 1
ATOM 541 O O . PRO A 1 73 ? 0.2 -32.938 -20.828 1 73.56 73 PRO A O 1
ATOM 544 N N . THR A 1 74 ? 1.72 -34.562 -20.703 1 76.56 74 THR A N 1
ATOM 545 C CA . THR A 1 74 ? 0.889 -35.344 -19.781 1 76.56 74 THR A CA 1
ATOM 546 C C . THR A 1 74 ? 0.698 -34.562 -18.469 1 76.56 74 THR A C 1
ATOM 548 O O . THR A 1 74 ? -0.409 -34.531 -17.922 1 76.56 74 THR A O 1
ATOM 551 N N . LEU A 1 75 ? 1.733 -34.031 -18.031 1 73.81 75 LEU A N 1
ATOM 552 C CA . LEU A 1 75 ? 1.67 -33.25 -16.797 1 73.81 75 LEU A CA 1
ATOM 553 C C . LEU A 1 75 ? 0.773 -32.031 -16.953 1 73.81 75 LEU A C 1
ATOM 555 O O . LEU A 1 75 ? -0.049 -31.734 -16.078 1 73.81 75 LEU A O 1
ATOM 559 N N . MET A 1 76 ? 0.956 -31.453 -18 1 75.5 76 MET A N 1
ATOM 560 C CA . MET A 1 76 ? 0.154 -30.25 -18.281 1 75.5 76 MET A CA 1
ATOM 561 C C . MET A 1 76 ? -1.324 -30.609 -18.391 1 75.5 76 MET A C 1
ATOM 563 O O . MET A 1 76 ? -2.184 -29.891 -17.906 1 75.5 76 MET A O 1
ATOM 567 N N . GLN A 1 77 ? -1.532 -31.656 -19.141 1 76.38 77 GLN A N 1
ATOM 568 C CA . GLN A 1 77 ? -2.91 -32.125 -19.281 1 76.38 77 GLN A CA 1
ATOM 569 C C . GLN A 1 77 ? -3.541 -32.438 -17.938 1 76.38 77 GLN A C 1
ATOM 571 O O . GLN A 1 77 ? -4.691 -32.062 -17.672 1 76.38 77 GLN A O 1
ATOM 576 N N . THR A 1 78 ? -2.789 -33.031 -17.156 1 76.62 78 THR A N 1
ATOM 577 C CA . THR A 1 78 ? -3.275 -33.375 -15.828 1 76.62 78 THR A CA 1
ATOM 578 C C . THR A 1 78 ? -3.557 -32.125 -15.008 1 76.62 78 THR A C 1
ATOM 580 O O . THR A 1 78 ? -4.609 -32.031 -14.375 1 76.62 78 THR A O 1
ATOM 583 N N . LEU A 1 79 ? -2.664 -31.25 -14.992 1 76.25 79 LEU A N 1
ATOM 584 C CA . LEU A 1 79 ? -2.811 -30 -14.234 1 76.25 79 LEU A CA 1
ATOM 585 C C . LEU A 1 79 ? -4.012 -29.203 -14.727 1 76.25 79 LEU A C 1
ATOM 587 O O . LEU A 1 79 ? -4.816 -28.734 -13.93 1 76.25 79 LEU A O 1
ATOM 591 N N . ASN A 1 80 ? -4.117 -29.156 -16.016 1 75.81 80 ASN A N 1
ATOM 592 C CA . ASN A 1 80 ? -5.223 -28.406 -16.594 1 75.81 80 ASN A CA 1
ATOM 593 C C . ASN A 1 80 ? -6.574 -29.016 -16.234 1 75.81 80 ASN A C 1
ATOM 595 O O . ASN A 1 80 ? -7.504 -28.297 -15.859 1 75.81 80 ASN A O 1
ATOM 599 N N . GLU A 1 81 ? -6.691 -30.266 -16.375 1 76.19 81 GLU A N 1
ATOM 600 C CA . GLU A 1 81 ? -7.938 -30.953 -16.062 1 76.19 81 GLU A CA 1
ATOM 601 C C . GLU A 1 81 ? -8.328 -30.766 -14.609 1 76.19 81 GLU A C 1
ATOM 603 O O . GLU A 1 81 ? -9.492 -30.5 -14.305 1 76.19 81 GLU A O 1
ATOM 608 N N . LYS A 1 82 ? -7.43 -30.844 -13.844 1 76.44 82 LYS A N 1
ATOM 609 C CA . LYS A 1 82 ? -7.715 -30.766 -12.414 1 76.44 82 LYS A CA 1
ATOM 610 C C . LYS A 1 82 ? -8.023 -29.328 -11.992 1 76.44 82 LYS A C 1
ATOM 612 O O . LYS A 1 82 ? -8.93 -29.094 -11.195 1 76.44 82 LYS A O 1
ATOM 617 N N . LEU A 1 83 ? -7.289 -28.422 -12.461 1 77.56 83 LEU A N 1
ATOM 618 C CA . LEU A 1 83 ? -7.496 -27.016 -12.117 1 77.56 83 LEU A CA 1
ATOM 619 C C . LEU A 1 83 ? -8.812 -26.5 -12.695 1 77.56 83 LEU A C 1
ATOM 621 O O . LEU A 1 83 ? -9.516 -25.719 -12.047 1 77.56 83 LEU A O 1
ATOM 625 N N . ASP A 1 84 ? -9.07 -26.875 -13.938 1 71.94 84 ASP A N 1
ATOM 626 C CA . ASP A 1 84 ? -10.32 -26.453 -14.562 1 71.94 84 ASP A CA 1
ATOM 627 C C . ASP A 1 84 ? -11.523 -26.953 -13.773 1 71.94 84 ASP A C 1
ATOM 629 O O . ASP A 1 84 ? -12.547 -26.266 -13.695 1 71.94 84 ASP A O 1
ATOM 633 N N . SER A 1 85 ? -11.398 -28.062 -13.227 1 70.94 85 SER A N 1
ATOM 634 C CA . SER A 1 85 ? -12.484 -28.625 -12.438 1 70.94 85 SER A CA 1
ATOM 635 C C . SER A 1 85 ? -12.711 -27.844 -11.148 1 70.94 85 SER A C 1
ATOM 637 O O . SER A 1 85 ? -13.805 -27.844 -10.594 1 70.94 85 SER A O 1
ATOM 639 N N . VAL A 1 86 ? -11.703 -27.078 -10.75 1 67.25 86 VAL A N 1
ATOM 640 C CA . VAL A 1 86 ? -11.789 -26.484 -9.422 1 67.25 86 VAL A CA 1
ATOM 641 C C . VAL A 1 86 ? -11.992 -24.969 -9.547 1 67.25 86 VAL A C 1
ATOM 643 O O . VAL A 1 86 ? -12.695 -24.375 -8.734 1 67.25 86 VAL A O 1
ATOM 646 N N . ASP A 1 87 ? -11.398 -24.297 -10.602 1 65.94 87 ASP A N 1
ATOM 647 C CA . ASP A 1 87 ? -11.414 -22.844 -10.453 1 65.94 87 ASP A CA 1
ATOM 648 C C . ASP A 1 87 ? -11.578 -22.156 -11.805 1 65.94 87 ASP A C 1
ATOM 650 O O . ASP A 1 87 ? -11.266 -20.969 -11.938 1 65.94 87 ASP A O 1
ATOM 654 N N . ALA A 1 88 ? -12.094 -22.875 -12.875 1 66.75 88 ALA A N 1
ATOM 655 C CA . ALA A 1 88 ? -12.234 -22.297 -14.211 1 66.75 88 ALA A CA 1
ATOM 656 C C . ALA A 1 88 ? -13.062 -21.016 -14.18 1 66.75 88 ALA A C 1
ATOM 658 O O . ALA A 1 88 ? -12.766 -20.062 -14.898 1 66.75 88 ALA A O 1
ATOM 659 N N . TRP A 1 89 ? -14 -21.062 -13.32 1 64.12 89 TRP A N 1
ATOM 660 C CA . TRP A 1 89 ? -14.898 -19.906 -13.258 1 64.12 89 TRP A CA 1
ATOM 661 C C . TRP A 1 89 ? -14.18 -18.672 -12.719 1 64.12 89 TRP A C 1
ATOM 663 O O . TRP A 1 89 ? -14.414 -17.562 -13.188 1 64.12 89 TRP A O 1
ATOM 673 N N . ILE A 1 90 ? -13.25 -18.797 -11.797 1 63.91 90 ILE A N 1
ATOM 674 C CA . ILE A 1 90 ? -12.508 -17.672 -11.219 1 63.91 90 ILE A CA 1
ATOM 675 C C . ILE A 1 90 ? -11.531 -17.109 -12.25 1 63.91 90 ILE A C 1
ATOM 677 O O . ILE A 1 90 ? -11.438 -15.898 -12.43 1 63.91 90 ILE A O 1
ATOM 681 N N . TYR A 1 91 ? -10.93 -18.062 -12.875 1 67.56 91 TYR A N 1
ATOM 682 C CA . TYR A 1 91 ? -9.945 -17.656 -13.875 1 67.56 91 TYR A CA 1
ATOM 683 C C . TYR A 1 91 ? -10.586 -16.875 -15.008 1 67.56 91 TYR A C 1
ATOM 685 O O . TYR A 1 91 ? -10.062 -15.852 -15.445 1 67.56 91 TYR A O 1
ATOM 693 N N . SER A 1 92 ? -11.781 -17.328 -15.398 1 68.25 92 SER A N 1
ATOM 694 C CA . SER A 1 92 ? -12.516 -16.641 -16.453 1 68.25 92 SER A CA 1
ATOM 695 C C . SER A 1 92 ? -13.016 -15.273 -15.984 1 68.25 92 SER A C 1
ATOM 697 O O . SER A 1 92 ? -13.039 -14.312 -16.766 1 68.25 92 SER A O 1
ATOM 699 N N . ALA A 1 93 ? -13.352 -15.203 -14.828 1 66.75 93 ALA A N 1
ATOM 700 C CA . ALA A 1 93 ? -13.883 -13.961 -14.266 1 66.75 93 ALA A CA 1
ATOM 701 C C . ALA A 1 93 ? -12.789 -12.898 -14.172 1 66.75 93 ALA A C 1
ATOM 703 O O . ALA A 1 93 ? -13.062 -11.711 -14.367 1 66.75 93 ALA A O 1
ATOM 704 N N . VAL A 1 94 ? -11.625 -13.344 -13.977 1 65.75 94 VAL A N 1
ATOM 705 C CA . VAL A 1 94 ? -10.516 -12.422 -13.734 1 65.75 94 VAL A CA 1
ATOM 706 C C . VAL A 1 94 ? -9.844 -12.07 -15.062 1 65.75 94 VAL A C 1
ATOM 708 O O . VAL A 1 94 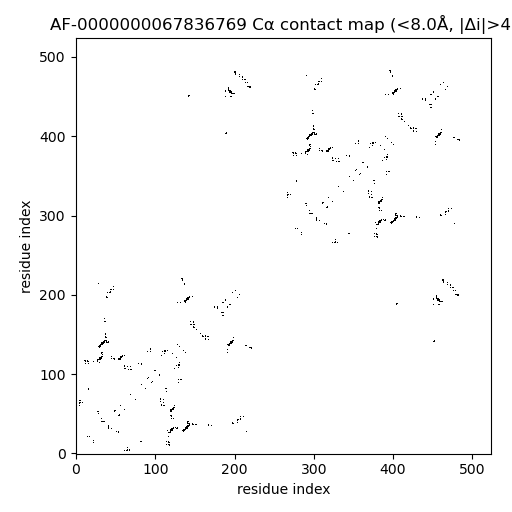? -9.523 -10.906 -15.312 1 65.75 94 VAL A O 1
ATOM 711 N N . PHE A 1 95 ? -9.656 -12.977 -15.914 1 65.5 95 PHE A N 1
ATOM 712 C CA . PHE A 1 95 ? -8.828 -12.742 -17.094 1 65.5 95 PHE A CA 1
ATOM 713 C C . PHE A 1 95 ? -9.672 -12.73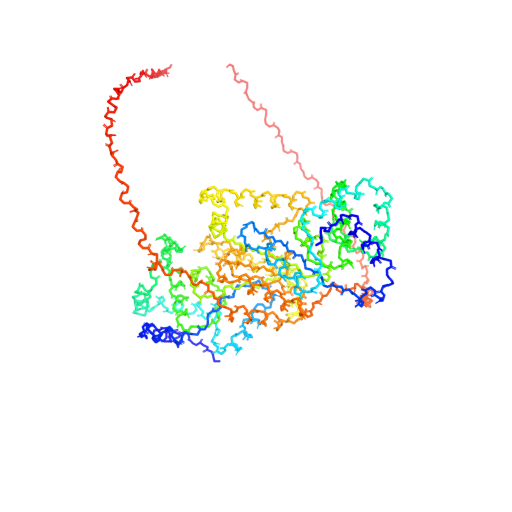4 -18.359 1 65.5 95 PHE A C 1
ATOM 715 O O . PHE A 1 95 ? -9.188 -12.352 -19.422 1 65.5 95 PHE A O 1
ATOM 722 N N . GLY A 1 96 ? -10.969 -12.719 -18.109 1 58.59 96 GLY A N 1
ATOM 723 C CA . GLY A 1 96 ? -11.781 -12.852 -19.312 1 58.59 96 GLY A CA 1
ATOM 724 C C . GLY A 1 96 ? -11.445 -14.086 -20.125 1 58.59 96 GLY A C 1
ATOM 725 O O . GLY A 1 96 ? -10.531 -14.836 -19.781 1 58.59 96 GLY A O 1
ATOM 726 N N . LYS A 1 97 ? -12.281 -14.391 -21.016 1 54.38 97 LYS A N 1
ATOM 727 C CA . LYS A 1 97 ? -12.117 -15.555 -21.875 1 54.38 97 LYS A CA 1
ATOM 728 C C . LYS A 1 97 ? -10.914 -15.391 -22.797 1 54.38 97 LYS A C 1
ATOM 730 O O . LYS A 1 97 ? -10.484 -16.344 -23.453 1 54.38 97 LYS A O 1
ATOM 735 N N . HIS A 1 98 ? -10.281 -14.047 -22.812 1 49.97 98 HIS A N 1
ATOM 736 C CA . HIS A 1 98 ? -9.32 -13.727 -23.859 1 49.97 98 HIS A CA 1
ATOM 737 C C . HIS A 1 98 ? -7.891 -13.828 -23.344 1 49.97 98 HIS A C 1
ATOM 739 O O . HIS A 1 98 ? -6.969 -13.281 -23.953 1 49.97 98 HIS A O 1
ATOM 745 N N . VAL A 1 99 ? -7.602 -14.234 -22.172 1 52.81 99 VAL A N 1
ATOM 746 C CA . VAL A 1 99 ? -6.172 -14.336 -21.906 1 52.81 99 VAL A CA 1
ATOM 747 C C . VAL A 1 99 ? -5.465 -14.992 -23.078 1 52.81 99 VAL A C 1
ATOM 749 O O . VAL A 1 99 ? -5.906 -16.031 -23.578 1 52.81 99 VAL A O 1
ATOM 752 N N . SER A 1 100 ? -4.527 -14.133 -23.781 1 52.84 100 SER A N 1
ATOM 753 C CA . SER A 1 100 ? -3.793 -14.625 -24.938 1 52.84 100 SER A CA 1
ATOM 754 C C . SER A 1 100 ? -3.275 -16.047 -24.703 1 52.84 100 SER A C 1
ATOM 756 O O . SER A 1 100 ? -2.768 -16.359 -23.625 1 52.84 100 SER A O 1
ATOM 758 N N . ARG A 1 101 ? -3.797 -16.812 -25.469 1 56 101 ARG A N 1
ATOM 759 C CA . ARG A 1 101 ? -3.416 -18.203 -25.609 1 56 101 ARG A CA 1
ATOM 760 C C . ARG A 1 101 ? -1.916 -18.344 -25.844 1 56 101 ARG A C 1
ATOM 762 O O . ARG A 1 101 ? -1.447 -19.406 -26.281 1 56 101 ARG A O 1
ATOM 769 N N . ASP A 1 102 ? -1.245 -17.188 -25.438 1 71.81 102 ASP A N 1
ATOM 770 C CA . ASP A 1 102 ? 0.184 -17.469 -25.5 1 71.81 102 ASP A CA 1
ATOM 771 C C . ASP A 1 102 ? 0.563 -18.609 -24.562 1 71.81 102 ASP A C 1
ATOM 773 O O . ASP A 1 102 ? 0.098 -18.656 -23.422 1 71.81 102 ASP A O 1
ATOM 777 N N . GLU A 1 103 ? 1.16 -19.469 -25.109 1 75.19 103 GLU A N 1
ATOM 778 C CA . GLU A 1 103 ? 1.566 -20.719 -24.469 1 75.19 103 GLU A CA 1
ATOM 779 C C . GLU A 1 103 ? 2.244 -20.438 -23.125 1 75.19 103 GLU A C 1
ATOM 781 O O . GLU A 1 103 ? 1.978 -21.125 -22.141 1 75.19 103 GLU A O 1
ATOM 786 N N . TYR A 1 104 ? 2.9 -19.297 -23.047 1 79.56 104 TYR A N 1
ATOM 787 C CA . TYR A 1 104 ? 3.631 -19.016 -21.812 1 79.56 104 TYR A CA 1
ATOM 788 C C . TYR A 1 104 ? 2.684 -18.547 -20.703 1 79.56 104 TYR A C 1
ATOM 790 O O . TYR A 1 104 ? 2.789 -19 -19.562 1 79.56 104 TYR A O 1
ATOM 798 N N . VAL A 1 105 ? 1.773 -17.641 -21.062 1 85.38 105 VAL A N 1
ATOM 799 C CA . VAL A 1 105 ? 0.811 -17.141 -20.078 1 85.38 105 VAL A CA 1
ATOM 800 C C . VAL A 1 105 ? -0.027 -18.297 -19.547 1 85.38 105 VAL A C 1
ATOM 802 O O . VAL A 1 105 ? -0.304 -18.359 -18.344 1 85.38 105 VAL A O 1
ATOM 805 N N . HIS A 1 106 ? -0.35 -19.125 -20.438 1 84.12 106 HIS A N 1
ATOM 806 C CA . HIS A 1 106 ? -1.151 -20.266 -20.047 1 84.12 106 HIS A CA 1
ATOM 807 C C . HIS A 1 106 ? -0.397 -21.156 -19.062 1 84.12 106 HIS A C 1
ATOM 809 O O . HIS A 1 106 ? -0.952 -21.562 -18.047 1 84.12 106 HIS A O 1
ATOM 815 N N . PHE A 1 107 ? 0.871 -21.453 -19.344 1 82.88 107 PHE A N 1
ATOM 816 C CA . PHE A 1 107 ? 1.68 -22.312 -18.484 1 82.88 107 PHE A CA 1
ATOM 817 C C . PHE A 1 107 ? 1.942 -21.641 -17.141 1 82.88 107 PHE A C 1
ATOM 819 O O . PHE A 1 107 ? 1.786 -22.266 -16.094 1 82.88 107 PHE A O 1
ATOM 826 N N . LEU A 1 108 ? 2.297 -20.406 -17.172 1 88.69 108 LEU A N 1
ATOM 827 C CA . LEU A 1 108 ? 2.559 -19.641 -15.961 1 88.69 108 LEU A CA 1
ATOM 828 C C . LEU A 1 108 ? 1.323 -19.594 -15.07 1 88.69 108 LEU A C 1
ATOM 830 O O . LEU A 1 108 ? 1.414 -19.844 -13.867 1 88.69 108 LEU A O 1
ATOM 834 N N . SER A 1 109 ? 0.205 -19.344 -15.703 1 90.69 109 SER A N 1
ATOM 835 C CA . SER A 1 109 ? -1.053 -19.266 -14.969 1 90.69 109 SER A CA 1
ATOM 836 C C . SER A 1 109 ? -1.398 -20.609 -14.336 1 90.69 109 SER A C 1
ATOM 838 O O . SER A 1 109 ? -1.838 -20.672 -13.188 1 90.69 109 SER A O 1
ATOM 840 N N . THR A 1 110 ? -1.18 -21.641 -15.078 1 86.88 110 THR A N 1
ATOM 841 C CA . THR A 1 110 ? -1.477 -22.984 -14.586 1 86.88 110 THR A CA 1
ATOM 842 C C . THR A 1 110 ? -0.625 -23.312 -13.367 1 86.88 110 THR A C 1
ATOM 844 O O . THR A 1 110 ? -1.136 -23.828 -12.367 1 86.88 110 THR A O 1
ATOM 847 N N . VAL A 1 111 ? 0.622 -23 -13.414 1 88.81 111 VAL A N 1
ATOM 848 C CA . VAL A 1 111 ? 1.559 -23.297 -12.336 1 88.81 111 VAL A CA 1
ATOM 849 C C . VAL A 1 111 ? 1.19 -22.484 -11.094 1 88.81 111 VAL A C 1
ATOM 851 O O . VAL A 1 111 ? 1.096 -23.031 -9.992 1 88.81 111 VAL A O 1
ATOM 854 N N . VAL A 1 112 ? 0.984 -21.234 -11.25 1 93.69 112 VAL A N 1
ATOM 855 C CA . VAL A 1 112 ? 0.672 -20.344 -10.133 1 93.69 112 VAL A CA 1
ATOM 856 C C . VAL A 1 112 ? -0.652 -20.766 -9.5 1 93.69 112 VAL A C 1
ATOM 858 O O . VAL A 1 112 ? -0.77 -20.812 -8.273 1 93.69 112 VAL A O 1
ATOM 861 N N . ARG A 1 113 ? -1.597 -21.094 -10.305 1 91.94 113 ARG A N 1
ATOM 862 C CA . ARG A 1 113 ? -2.881 -21.578 -9.805 1 91.94 113 ARG A CA 1
ATOM 863 C C . ARG A 1 113 ? -2.715 -22.875 -9.023 1 91.94 113 ARG A C 1
ATOM 865 O O . ARG A 1 113 ? -3.385 -23.094 -8.008 1 91.94 113 ARG A O 1
ATOM 872 N N . GLY A 1 114 ? -1.855 -23.734 -9.539 1 89.94 114 GLY A N 1
ATOM 873 C CA . GLY A 1 114 ? -1.554 -24.969 -8.828 1 89.94 114 GLY A CA 1
ATOM 874 C C . GLY A 1 114 ? -0.909 -24.734 -7.477 1 89.94 114 GLY A C 1
ATOM 875 O O . GLY A 1 114 ? -1.266 -25.391 -6.496 1 89.94 114 GLY A O 1
ATOM 876 N N . LEU A 1 115 ? -0.007 -23.797 -7.441 1 92.31 115 LEU A N 1
ATOM 877 C CA . LEU A 1 115 ? 0.718 -23.484 -6.211 1 92.31 115 LEU A CA 1
ATOM 878 C C . LEU A 1 115 ? -0.228 -22.938 -5.145 1 92.31 115 LEU A C 1
ATOM 880 O O . LEU A 1 115 ? 0.015 -23.125 -3.949 1 92.31 115 LEU A O 1
ATOM 884 N N . TYR A 1 116 ? -1.307 -22.359 -5.562 1 93.19 116 TYR A N 1
ATOM 885 C CA . TYR A 1 116 ? -2.338 -21.891 -4.641 1 93.19 116 TYR A CA 1
ATOM 886 C C . TYR A 1 116 ? -2.822 -23.031 -3.75 1 93.19 116 TYR A C 1
ATOM 888 O O . TYR A 1 116 ? -3.105 -22.828 -2.568 1 93.19 116 TYR A O 1
ATOM 896 N N . HIS A 1 117 ? -2.883 -24.203 -4.312 1 89.88 117 HIS A N 1
ATOM 897 C CA . HIS A 1 117 ? -3.449 -25.328 -3.592 1 89.88 117 HIS A CA 1
ATOM 898 C C . HIS A 1 117 ? -2.42 -25.953 -2.654 1 89.88 117 HIS A C 1
ATOM 900 O O . HIS A 1 117 ? -2.783 -26.672 -1.714 1 89.88 117 HIS A O 1
ATOM 906 N N . THR A 1 118 ? -1.138 -25.703 -2.855 1 90.44 118 THR A N 1
ATOM 907 C CA . THR A 1 118 ? -0.093 -26.219 -1.976 1 90.44 118 THR A CA 1
ATOM 908 C C . THR A 1 118 ? 0.183 -25.234 -0.838 1 90.44 118 THR A C 1
ATOM 910 O O . THR A 1 118 ? 0.629 -25.641 0.239 1 90.44 118 THR A O 1
ATOM 913 N N . GLY A 1 119 ? -0.107 -24 -1.095 1 93.44 119 GLY A N 1
ATOM 914 C CA . GLY A 1 119 ? 0.279 -22.969 -0.144 1 93.44 119 GLY A CA 1
ATOM 915 C C . GLY A 1 119 ? 1.701 -22.469 -0.34 1 93.44 119 GLY A C 1
ATOM 916 O O . GLY A 1 119 ? 2.48 -23.094 -1.069 1 93.44 119 GLY A O 1
ATOM 917 N N . GLY A 1 120 ? 2.002 -21.328 0.203 1 96.44 120 GLY A N 1
ATOM 918 C CA . GLY A 1 120 ? 3.359 -20.828 0.083 1 96.44 120 GLY A CA 1
ATOM 919 C C . GLY A 1 120 ? 3.42 -19.328 -0.163 1 96.44 120 GLY A C 1
ATOM 920 O O . GLY A 1 120 ? 2.383 -18.672 -0.257 1 96.44 120 GLY A O 1
ATOM 921 N N . VAL A 1 121 ? 4.648 -18.812 -0.136 1 98.25 121 VAL A N 1
ATOM 922 C CA . VAL A 1 121 ? 4.926 -17.438 -0.527 1 98.25 121 VAL A CA 1
ATOM 923 C C . VAL A 1 121 ? 5.43 -17.391 -1.969 1 98.25 121 VAL A C 1
ATOM 925 O O . VAL A 1 121 ? 6.484 -17.953 -2.277 1 98.25 121 VAL A O 1
ATOM 928 N N . LEU A 1 122 ? 4.609 -16.828 -2.846 1 98 122 LEU A N 1
ATOM 929 C CA . LEU A 1 122 ? 4.965 -16.703 -4.254 1 98 122 LEU A CA 1
ATOM 930 C C . LEU A 1 122 ? 5.562 -15.336 -4.555 1 98 122 LEU A C 1
ATOM 932 O O . LEU A 1 122 ? 4.906 -14.312 -4.355 1 98 122 LEU A O 1
ATOM 936 N N . VAL A 1 123 ? 6.828 -15.336 -5.059 1 98.06 123 VAL A N 1
ATOM 937 C CA . VAL A 1 123 ? 7.523 -14.07 -5.277 1 98.06 123 VAL A CA 1
ATOM 938 C C . VAL A 1 123 ? 7.613 -13.781 -6.773 1 98.06 123 VAL A C 1
ATOM 940 O O . VAL A 1 123 ? 8.336 -14.461 -7.5 1 98.06 123 VAL A O 1
ATOM 943 N N . GLY A 1 124 ? 6.91 -12.773 -7.156 1 96.5 124 GLY A N 1
ATOM 944 C CA . GLY A 1 124 ? 6.996 -12.359 -8.547 1 96.5 124 GLY A CA 1
ATOM 945 C C . GLY A 1 124 ? 6.129 -13.18 -9.477 1 96.5 124 GLY A C 1
ATOM 946 O O . GLY A 1 124 ? 5.141 -13.781 -9.039 1 96.5 124 GLY A O 1
ATOM 947 N N . ARG A 1 125 ? 6.336 -12.875 -10.844 1 94.5 125 ARG A N 1
ATOM 948 C CA . ARG A 1 125 ? 5.734 -13.602 -11.961 1 94.5 125 ARG A CA 1
ATOM 949 C C . ARG A 1 125 ? 4.227 -13.391 -12 1 94.5 125 ARG A C 1
ATOM 951 O O . ARG A 1 125 ? 3.469 -14.32 -12.281 1 94.5 125 ARG A O 1
ATOM 958 N N . ALA A 1 126 ? 3.793 -12.266 -11.594 1 95.06 126 ALA A N 1
ATOM 959 C CA . ALA A 1 126 ? 2.408 -11.812 -11.703 1 95.06 126 ALA A CA 1
ATOM 960 C C . ALA A 1 126 ? 1.479 -12.688 -10.867 1 95.06 126 ALA A C 1
ATOM 962 O O . ALA A 1 126 ? 0.29 -12.812 -11.172 1 95.06 126 ALA A O 1
ATOM 963 N N . SER A 1 127 ? 2.047 -13.258 -9.844 1 97 127 SER A N 1
ATOM 964 C CA . SER A 1 127 ? 1.219 -14.141 -9.023 1 97 127 SER A CA 1
ATOM 965 C C . SER A 1 127 ? 0.044 -13.391 -8.414 1 97 127 SER A C 1
ATOM 967 O O . SER A 1 127 ? -1.045 -13.945 -8.258 1 97 127 SER A O 1
ATOM 969 N N . HIS A 1 128 ? 0.229 -12.062 -8.078 1 96.38 128 HIS A N 1
ATOM 970 C CA . HIS A 1 128 ? -0.842 -11.273 -7.477 1 96.38 128 HIS A CA 1
ATOM 971 C C . HIS A 1 128 ? -1.983 -11.055 -8.469 1 96.38 128 HIS A C 1
ATOM 973 O O . HIS A 1 128 ? -3.143 -10.93 -8.062 1 96.38 128 HIS A O 1
ATOM 979 N N . VAL A 1 129 ? -1.666 -11.016 -9.773 1 94.62 129 VAL A N 1
ATOM 980 C CA . VAL A 1 129 ? -2.68 -10.844 -10.805 1 94.62 129 VAL A CA 1
ATOM 981 C C . VAL A 1 129 ? -3.4 -12.172 -11.055 1 94.62 129 VAL A C 1
ATOM 983 O O . VAL A 1 129 ? -4.633 -12.211 -11.102 1 94.62 129 VAL A O 1
ATOM 986 N N . ILE A 1 130 ? -2.625 -13.219 -11.133 1 93.31 130 ILE A N 1
ATOM 987 C CA . ILE A 1 130 ? -3.143 -14.539 -11.492 1 93.31 130 ILE A CA 1
ATOM 988 C C . ILE A 1 130 ? -4.07 -15.039 -10.391 1 93.31 130 ILE A C 1
ATOM 990 O O . ILE A 1 130 ? -5.082 -15.688 -10.664 1 93.31 130 ILE A O 1
ATOM 994 N N . LEU A 1 131 ? -3.756 -14.703 -9.148 1 93.94 131 LEU A N 1
ATOM 995 C CA . LEU A 1 131 ? -4.52 -15.25 -8.031 1 93.94 131 LEU A CA 1
ATOM 996 C C . LEU A 1 131 ? -5.52 -14.219 -7.504 1 93.94 131 LEU A C 1
ATOM 998 O O . LEU A 1 131 ? -6.031 -14.359 -6.391 1 93.94 131 LEU A O 1
ATOM 1002 N N . ALA A 1 132 ? -5.77 -13.188 -8.305 1 91.19 132 ALA A N 1
ATOM 1003 C CA . ALA A 1 132 ? -6.797 -12.219 -7.93 1 91.19 132 ALA A CA 1
ATOM 1004 C C . ALA A 1 132 ? -8.141 -12.906 -7.707 1 91.19 132 ALA A C 1
ATOM 1006 O O . ALA A 1 132 ? -8.516 -13.805 -8.469 1 91.19 132 ALA A O 1
ATOM 1007 N N . GLY A 1 133 ? -8.836 -12.516 -6.625 1 85 133 GLY A N 1
ATOM 1008 C CA . GLY A 1 133 ? -10.148 -13.062 -6.344 1 85 133 GLY A CA 1
ATOM 1009 C C . GLY A 1 133 ? -10.109 -14.32 -5.496 1 85 133 GLY A C 1
ATOM 1010 O O . GLY A 1 133 ? -11.148 -14.844 -5.098 1 85 133 GLY A O 1
ATOM 1011 N N . ARG A 1 134 ? -8.938 -14.812 -5.203 1 88.81 134 ARG A N 1
ATOM 1012 C CA . ARG A 1 134 ? -8.781 -15.969 -4.328 1 88.81 134 ARG A CA 1
ATOM 1013 C C . ARG A 1 134 ? -8.453 -15.531 -2.902 1 88.81 134 ARG A C 1
ATOM 1015 O O . ARG A 1 134 ? -8.312 -14.336 -2.629 1 88.81 134 ARG A O 1
ATOM 1022 N N . ASP A 1 135 ? -8.547 -16.5 -2.01 1 89.38 135 ASP A N 1
ATOM 1023 C CA . ASP A 1 135 ? -8.234 -16.234 -0.613 1 89.38 135 ASP A CA 1
ATOM 1024 C C . ASP A 1 135 ? -6.723 -16.188 -0.392 1 89.38 135 ASP A C 1
ATOM 1026 O O . ASP A 1 135 ? -6.156 -17.078 0.243 1 89.38 135 ASP A O 1
ATOM 1030 N N . VAL A 1 136 ? -6.098 -15.219 -0.909 1 94.5 136 VAL A N 1
ATOM 1031 C CA . VAL A 1 136 ? -4.664 -14.984 -0.812 1 94.5 136 VAL A CA 1
ATOM 1032 C C . VAL A 1 136 ? -4.406 -13.562 -0.325 1 94.5 136 VAL A C 1
ATOM 1034 O O . VAL A 1 136 ? -5.246 -12.68 -0.497 1 94.5 136 VAL A O 1
ATOM 1037 N N . LEU A 1 137 ? -3.316 -13.344 0.396 1 97.19 137 LEU A N 1
ATOM 1038 C CA . LEU A 1 137 ? -2.857 -11.992 0.708 1 97.19 137 LEU A CA 1
ATOM 1039 C C . LEU A 1 137 ? -1.867 -11.5 -0.342 1 97.19 137 LEU A C 1
ATOM 1041 O O . LEU A 1 137 ? -0.771 -12.047 -0.474 1 97.19 137 LEU A O 1
ATOM 1045 N N . ARG A 1 138 ? -2.316 -10.578 -1.119 1 97.75 138 ARG A N 1
ATOM 1046 C CA . ARG A 1 138 ? -1.482 -10.023 -2.178 1 97.75 138 ARG A CA 1
ATOM 1047 C C . ARG A 1 138 ? -0.728 -8.789 -1.687 1 97.75 138 ARG A C 1
ATOM 1049 O O . ARG A 1 138 ? -1.318 -7.719 -1.515 1 97.75 138 ARG A O 1
ATOM 1056 N N . VAL A 1 139 ? 0.614 -8.93 -1.569 1 98.56 139 VAL A N 1
ATOM 1057 C CA . VAL A 1 139 ? 1.444 -7.895 -0.962 1 98.56 139 VAL A CA 1
ATOM 1058 C C . VAL A 1 139 ? 2.412 -7.332 -2 1 98.56 139 VAL A C 1
ATOM 1060 O O . VAL A 1 139 ? 2.979 -8.078 -2.799 1 98.56 139 VAL A O 1
ATOM 1063 N N . ARG A 1 140 ? 2.578 -6.047 -1.922 1 98.56 140 ARG A N 1
ATOM 1064 C CA . ARG A 1 140 ? 3.643 -5.414 -2.691 1 98.56 140 ARG A CA 1
ATOM 1065 C C . ARG A 1 140 ? 4.59 -4.641 -1.782 1 98.56 140 ARG A C 1
ATOM 1067 O O . ARG A 1 140 ? 4.148 -3.871 -0.925 1 98.56 140 ARG A O 1
ATOM 1074 N N . ILE A 1 141 ? 5.852 -4.926 -1.945 1 98.62 141 ILE A N 1
ATOM 1075 C CA . ILE A 1 141 ? 6.902 -4.227 -1.208 1 98.62 141 ILE A CA 1
ATOM 1076 C C . ILE A 1 141 ? 7.641 -3.273 -2.143 1 98.62 141 ILE A C 1
ATOM 1078 O O . ILE A 1 141 ? 8.172 -3.693 -3.172 1 98.62 141 ILE A O 1
ATOM 1082 N N . VAL A 1 142 ? 7.688 -1.978 -1.727 1 98.06 142 VAL A N 1
ATOM 1083 C CA . VAL A 1 142 ? 8.281 -0.986 -2.617 1 98.06 142 VAL A CA 1
ATOM 1084 C C . VAL A 1 142 ? 9.32 -0.163 -1.856 1 98.06 142 VAL A C 1
ATOM 1086 O O . VAL A 1 142 ? 9.359 -0.187 -0.624 1 98.06 142 VAL A O 1
ATOM 1089 N N . GLY A 1 143 ? 10.156 0.469 -2.592 1 96.88 143 GLY A N 1
ATOM 1090 C CA . GLY A 1 143 ? 11.07 1.507 -2.141 1 96.88 143 GLY A CA 1
ATOM 1091 C C . GLY A 1 143 ? 11.336 2.566 -3.193 1 96.88 143 GLY A C 1
ATOM 1092 O O . GLY A 1 143 ? 11.18 2.312 -4.391 1 96.88 143 GLY A O 1
ATOM 1093 N N . SER A 1 144 ? 11.688 3.801 -2.686 1 95.56 144 SER A N 1
ATOM 1094 C CA . SER A 1 144 ? 12.102 4.832 -3.633 1 95.56 144 SER A CA 1
ATOM 1095 C C . SER A 1 144 ? 13.367 4.418 -4.375 1 95.56 144 SER A C 1
ATOM 1097 O O . SER A 1 144 ? 14.164 3.619 -3.871 1 95.56 144 SER A O 1
ATOM 1099 N N . VAL A 1 145 ? 13.508 4.961 -5.574 1 96.69 145 VAL A N 1
ATOM 1100 C CA . VAL A 1 145 ? 14.68 4.656 -6.379 1 96.69 145 VAL A CA 1
ATOM 1101 C C . VAL A 1 145 ? 15.945 4.984 -5.586 1 96.69 145 VAL A C 1
ATOM 1103 O O . VAL A 1 145 ? 16.906 4.215 -5.594 1 96.69 145 VAL A O 1
ATOM 1106 N N . GLU A 1 146 ? 15.914 6.043 -4.871 1 96.25 146 GLU A N 1
ATOM 1107 C CA . GLU A 1 146 ? 17.062 6.508 -4.117 1 96.25 146 GLU A CA 1
ATOM 1108 C C . GLU A 1 146 ? 17.406 5.555 -2.971 1 96.25 146 GLU A C 1
ATOM 1110 O O . GLU A 1 146 ? 18.562 5.164 -2.797 1 96.25 146 GLU A O 1
ATOM 1115 N N . ALA A 1 147 ? 16.438 5.18 -2.246 1 95.62 147 ALA A N 1
ATOM 1116 C CA . ALA A 1 147 ? 16.641 4.281 -1.113 1 95.62 147 ALA A CA 1
ATOM 1117 C C . ALA A 1 147 ? 17.109 2.902 -1.583 1 95.62 147 ALA A C 1
ATOM 1119 O O . ALA A 1 147 ? 18.031 2.32 -1.01 1 95.62 147 ALA A O 1
ATOM 1120 N N . CYS A 1 148 ? 16.484 2.418 -2.619 1 97.94 148 CYS A N 1
ATOM 1121 C CA . CYS A 1 148 ? 16.828 1.104 -3.15 1 97.94 148 CYS A CA 1
ATOM 1122 C C . CYS A 1 148 ? 18.219 1.104 -3.752 1 97.94 148 CYS A C 1
ATOM 1124 O O . CYS A 1 148 ? 18.984 0.152 -3.566 1 97.94 148 CYS A O 1
ATOM 1126 N N . ALA A 1 149 ? 18.547 2.201 -4.457 1 98.06 149 ALA A N 1
ATOM 1127 C CA . ALA A 1 149 ? 19.875 2.318 -5.039 1 98.06 149 ALA A CA 1
ATOM 1128 C C . ALA A 1 149 ? 20.953 2.332 -3.951 1 98.06 149 ALA A C 1
ATOM 1130 O O . ALA A 1 149 ? 22 1.709 -4.102 1 98.06 149 ALA A O 1
ATOM 1131 N N . THR A 1 150 ? 20.688 3.008 -2.91 1 97.12 150 THR A N 1
ATOM 1132 C CA . THR A 1 150 ? 21.609 3.064 -1.786 1 97.12 150 THR A CA 1
ATOM 1133 C C . THR A 1 150 ? 21.828 1.675 -1.194 1 97.12 150 THR A C 1
ATOM 1135 O O . THR A 1 150 ? 22.969 1.26 -0.976 1 97.12 150 THR A O 1
ATOM 1138 N N . ARG A 1 151 ? 20.797 0.912 -1.012 1 96.44 151 ARG A N 1
ATOM 1139 C CA . ARG A 1 151 ? 20.891 -0.43 -0.448 1 96.44 151 ARG A CA 1
ATOM 1140 C C . ARG A 1 151 ? 21.672 -1.361 -1.369 1 96.44 151 ARG A C 1
ATOM 1142 O O . ARG A 1 151 ? 22.516 -2.125 -0.912 1 96.44 151 ARG A O 1
ATOM 1149 N N . ILE A 1 152 ? 21.391 -1.239 -2.607 1 97.12 152 ILE A N 1
ATOM 1150 C CA . ILE A 1 152 ? 22.031 -2.109 -3.586 1 97.12 152 ILE A CA 1
ATOM 1151 C C . ILE A 1 152 ? 23.516 -1.78 -3.668 1 97.12 152 ILE A C 1
ATOM 1153 O O . ILE A 1 152 ? 24.359 -2.682 -3.688 1 97.12 152 ILE A O 1
ATOM 1157 N N . SER A 1 153 ? 23.812 -0.476 -3.699 1 97.69 153 SER A N 1
ATOM 1158 C CA . SER A 1 153 ? 25.203 -0.042 -3.754 1 97.69 153 SER A CA 1
ATOM 1159 C C . SER A 1 153 ? 26 -0.559 -2.557 1 97.69 153 SER A C 1
ATOM 1161 O O . SER A 1 153 ? 27.125 -1.036 -2.707 1 97.69 153 SER A O 1
ATOM 1163 N N . GLU A 1 154 ? 25.391 -0.515 -1.462 1 96.5 154 GLU A N 1
ATOM 1164 C CA . GLU A 1 154 ? 26.031 -0.975 -0.234 1 96.5 154 GLU A CA 1
ATOM 1165 C C . GLU A 1 154 ? 26.188 -2.492 -0.231 1 96.5 154 GLU A C 1
ATOM 1167 O O . GLU A 1 154 ? 27.172 -3.016 0.289 1 96.5 154 GLU A O 1
ATOM 1172 N N . GLN A 1 155 ? 25.328 -3.17 -0.791 1 94.94 155 GLN A N 1
ATOM 1173 C CA . GLN A 1 155 ? 25.297 -4.629 -0.761 1 94.94 155 GLN A CA 1
ATOM 1174 C C . GLN A 1 155 ? 26.266 -5.219 -1.784 1 94.94 155 GLN A C 1
ATOM 1176 O O . GLN A 1 155 ? 26.953 -6.203 -1.501 1 94.94 155 GLN A O 1
ATOM 1181 N N . ASP A 1 156 ? 26.234 -4.637 -2.936 1 94.44 156 ASP A N 1
ATOM 1182 C CA . ASP A 1 156 ? 26.984 -5.32 -3.977 1 94.44 156 ASP A CA 1
ATOM 1183 C C . ASP A 1 156 ? 28.25 -4.535 -4.348 1 94.44 156 ASP A C 1
ATOM 1185 O O . ASP A 1 156 ? 29.031 -4.969 -5.191 1 94.44 156 ASP A O 1
ATOM 1189 N N . GLY A 1 157 ? 28.453 -3.338 -3.734 1 95.56 157 GLY A N 1
ATOM 1190 C CA . GLY A 1 157 ? 29.672 -2.572 -3.908 1 95.56 157 GLY A CA 1
ATOM 1191 C C . GLY A 1 157 ? 29.672 -1.722 -5.164 1 95.56 157 GLY A C 1
ATOM 1192 O O . GLY A 1 157 ? 30.656 -1.042 -5.461 1 95.56 157 GLY A O 1
ATOM 1193 N N . SER A 1 158 ? 28.672 -1.634 -5.855 1 97 158 SER A N 1
ATOM 1194 C CA . SER A 1 158 ? 28.562 -0.8 -7.051 1 97 158 SER A CA 1
ATOM 1195 C C . SER A 1 158 ? 28.453 0.676 -6.684 1 97 158 SER A C 1
ATOM 1197 O O . SER A 1 158 ? 28.156 1.015 -5.535 1 97 158 SER A O 1
ATOM 1199 N N . SER A 1 159 ? 28.734 1.54 -7.684 1 97.94 159 SER A N 1
ATOM 1200 C CA . SER A 1 159 ? 28.516 2.965 -7.461 1 97.94 159 SER A CA 1
ATOM 1201 C C . SER A 1 159 ? 27.031 3.279 -7.336 1 97.94 159 SER A C 1
ATOM 1203 O O . SER A 1 159 ? 26.188 2.527 -7.828 1 97.94 159 SER A O 1
ATOM 1205 N N . TYR A 1 160 ? 26.781 4.355 -6.684 1 97.31 160 TYR A N 1
ATOM 1206 C CA . TYR A 1 160 ? 25.391 4.805 -6.559 1 97.31 160 TYR A CA 1
ATOM 1207 C C . TYR A 1 160 ? 24.75 4.973 -7.93 1 97.31 160 TYR A C 1
ATOM 1209 O O . TYR A 1 160 ? 23.609 4.574 -8.133 1 97.31 160 TYR A O 1
ATOM 1217 N N . ALA A 1 161 ? 25.484 5.52 -8.805 1 97.81 161 ALA A N 1
ATOM 1218 C CA . ALA A 1 161 ? 24.953 5.766 -10.148 1 97.81 161 ALA A CA 1
ATOM 1219 C C . ALA A 1 161 ? 24.625 4.453 -10.852 1 97.81 161 ALA A C 1
ATOM 1221 O O . ALA A 1 161 ? 23.578 4.34 -11.5 1 97.81 161 ALA A O 1
ATOM 1222 N N . GLU A 1 162 ? 25.469 3.51 -10.742 1 97.62 162 GLU A N 1
ATOM 1223 C CA . GLU A 1 162 ? 25.219 2.197 -11.328 1 97.62 162 GLU A CA 1
ATOM 1224 C C . GLU A 1 162 ? 24.031 1.513 -10.68 1 97.62 162 GLU A C 1
ATOM 1226 O O . GLU A 1 162 ? 23.188 0.926 -11.367 1 97.62 162 GLU A O 1
ATOM 1231 N N . ALA A 1 163 ? 23.984 1.586 -9.414 1 98.06 163 ALA A N 1
ATOM 1232 C CA . ALA A 1 163 ? 22.875 0.999 -8.664 1 98.06 163 ALA A CA 1
ATOM 1233 C C . ALA A 1 163 ? 21.547 1.64 -9.047 1 98.06 163 ALA A C 1
ATOM 1235 O O . ALA A 1 163 ? 20.531 0.948 -9.195 1 98.06 163 ALA A O 1
ATOM 1236 N N . LYS A 1 164 ? 21.547 2.914 -9.164 1 98.06 164 LYS A N 1
ATOM 1237 C CA . LYS A 1 164 ? 20.344 3.652 -9.555 1 98.06 164 LYS A CA 1
ATOM 1238 C C . LYS A 1 164 ? 19.844 3.205 -10.922 1 98.06 164 LYS A C 1
ATOM 1240 O O . LYS A 1 164 ? 18.641 2.994 -11.109 1 98.06 164 LYS A O 1
ATOM 1245 N N . ARG A 1 165 ? 20.734 3.031 -11.828 1 97.38 165 ARG A N 1
ATOM 1246 C CA . ARG A 1 165 ? 20.375 2.539 -13.156 1 97.38 165 ARG A CA 1
ATOM 1247 C C . ARG A 1 165 ? 19.812 1.128 -13.086 1 97.38 165 ARG A C 1
ATOM 1249 O O . ARG A 1 165 ? 18.828 0.813 -13.766 1 97.38 165 ARG A O 1
ATOM 1256 N N . LYS A 1 166 ? 20.406 0.342 -12.305 1 96.94 166 LYS A N 1
ATOM 1257 C CA . LYS A 1 166 ? 19.953 -1.031 -12.109 1 96.94 166 LYS A CA 1
ATOM 1258 C C . LYS A 1 166 ? 18.516 -1.065 -11.578 1 96.94 166 LYS A C 1
ATOM 1260 O O . LYS A 1 166 ? 17.703 -1.847 -12.055 1 96.94 166 LYS A O 1
ATOM 1265 N N . VAL A 1 167 ? 18.25 -0.217 -10.633 1 97.75 167 VAL A N 1
ATOM 1266 C CA . VAL A 1 167 ? 16.922 -0.151 -10.031 1 97.75 167 VAL A CA 1
ATOM 1267 C C . VAL A 1 167 ? 15.906 0.272 -11.078 1 97.75 167 VAL A C 1
ATOM 1269 O O . VAL A 1 167 ? 14.859 -0.366 -11.227 1 97.75 167 VAL A O 1
ATOM 1272 N N . GLN A 1 168 ? 16.203 1.271 -11.789 1 97.31 168 GLN A N 1
ATOM 1273 C CA . GLN A 1 168 ? 15.281 1.815 -12.773 1 97.31 168 GLN A CA 1
ATOM 1274 C C . GLN A 1 168 ? 15.031 0.816 -13.898 1 97.31 168 GLN A C 1
ATOM 1276 O O . GLN A 1 168 ? 13.883 0.572 -14.273 1 97.31 168 GLN A O 1
ATOM 1281 N N . GLU A 1 169 ? 16.062 0.184 -14.406 1 95.75 169 GLU A N 1
ATOM 1282 C CA . GLU A 1 169 ? 15.945 -0.756 -15.516 1 95.75 169 GLU A CA 1
ATOM 1283 C C . GLU A 1 169 ? 15.211 -2.023 -15.094 1 95.75 169 GLU A C 1
ATOM 1285 O O . GLU A 1 169 ? 14.336 -2.512 -15.812 1 95.75 169 GLU A O 1
ATOM 1290 N N . SER A 1 170 ? 15.586 -2.482 -13.961 1 96 170 SER A N 1
ATOM 1291 C CA . SER A 1 170 ? 14.977 -3.711 -13.469 1 96 170 SER A CA 1
ATOM 1292 C C . SER A 1 170 ? 13.484 -3.52 -13.219 1 96 170 SER A C 1
ATOM 1294 O O . SER A 1 170 ? 12.672 -4.355 -13.617 1 96 170 SER A O 1
ATOM 1296 N N . ASN A 1 171 ? 13.117 -2.453 -12.562 1 96.06 171 ASN A N 1
ATOM 1297 C CA . ASN A 1 171 ? 11.719 -2.209 -12.258 1 96.06 171 ASN A CA 1
ATOM 1298 C C . ASN A 1 171 ? 10.906 -1.936 -13.516 1 96.06 171 ASN A C 1
ATOM 1300 O O . ASN A 1 171 ? 9.742 -2.328 -13.609 1 96.06 171 ASN A O 1
ATOM 1304 N N . LYS A 1 172 ? 11.523 -1.255 -14.453 1 94.38 172 LYS A N 1
ATOM 1305 C CA . LYS A 1 172 ? 10.875 -1.049 -15.742 1 94.38 172 LYS A CA 1
ATOM 1306 C C . LYS A 1 172 ? 10.602 -2.379 -16.438 1 94.38 172 LYS A C 1
ATOM 1308 O O . LYS A 1 172 ? 9.508 -2.596 -16.969 1 94.38 172 LYS A O 1
ATOM 1313 N N . ARG A 1 173 ? 11.555 -3.271 -16.438 1 94.06 173 ARG A N 1
ATOM 1314 C CA . ARG A 1 173 ? 11.422 -4.59 -17.062 1 94.06 173 ARG A CA 1
ATOM 1315 C C . ARG A 1 173 ? 10.328 -5.402 -16.375 1 94.06 173 ARG A C 1
ATOM 1317 O O . ARG A 1 173 ? 9.516 -6.047 -17.031 1 94.06 173 ARG A O 1
ATOM 1324 N N . ARG A 1 174 ? 10.281 -5.332 -15.094 1 94.19 174 ARG A N 1
ATOM 1325 C CA . ARG A 1 174 ? 9.289 -6.062 -14.312 1 94.19 174 ARG A CA 1
ATOM 1326 C C . ARG A 1 174 ? 7.883 -5.527 -14.586 1 94.19 174 ARG A C 1
ATOM 1328 O O . ARG A 1 174 ? 6.938 -6.301 -14.727 1 94.19 174 ARG A O 1
ATOM 1335 N N . GLY A 1 175 ? 7.789 -4.223 -14.617 1 93.62 175 GLY A N 1
ATOM 1336 C CA . GLY A 1 175 ? 6.512 -3.619 -14.969 1 93.62 175 GLY A CA 1
ATOM 1337 C C . GLY A 1 175 ? 6.047 -3.986 -16.375 1 93.62 175 GLY A C 1
ATOM 1338 O O . GLY A 1 175 ? 4.871 -4.293 -16.578 1 93.62 175 GLY A O 1
ATOM 1339 N N . LYS A 1 176 ? 6.941 -3.945 -17.328 1 91.5 176 LYS A N 1
ATOM 1340 C CA . LYS A 1 176 ? 6.641 -4.301 -18.703 1 91.5 176 LYS A CA 1
ATOM 1341 C C . LYS A 1 176 ? 6.195 -5.758 -18.812 1 91.5 176 LYS A C 1
ATOM 1343 O O . LYS A 1 176 ? 5.277 -6.078 -19.578 1 91.5 176 LYS A O 1
ATOM 1348 N N . PHE A 1 177 ? 6.855 -6.609 -18.078 1 89.88 177 PHE A N 1
ATOM 1349 C CA . PHE A 1 177 ? 6.492 -8.023 -18.031 1 89.88 177 PHE A CA 1
ATOM 1350 C C . PHE A 1 177 ? 5.023 -8.188 -17.656 1 89.88 177 PHE A C 1
ATOM 1352 O O . PHE A 1 177 ? 4.277 -8.875 -18.375 1 89.88 177 PHE A O 1
ATOM 1359 N N . ILE A 1 178 ? 4.59 -7.574 -16.641 1 92.75 178 ILE A N 1
ATOM 1360 C CA . ILE A 1 178 ? 3.225 -7.68 -16.141 1 92.75 178 ILE A CA 1
ATOM 1361 C C . ILE A 1 178 ? 2.256 -7.074 -17.156 1 92.75 178 ILE A C 1
ATOM 1363 O O . ILE A 1 178 ? 1.219 -7.668 -17.453 1 92.75 178 ILE A O 1
ATOM 1367 N N . TRP A 1 179 ? 2.613 -5.957 -17.672 1 92.5 179 TRP A N 1
ATOM 1368 C CA . TRP A 1 179 ? 1.747 -5.285 -18.641 1 92.5 179 TRP A CA 1
ATOM 1369 C C . TRP A 1 179 ? 1.611 -6.109 -19.906 1 92.5 179 TRP A C 1
ATOM 1371 O O . TRP A 1 179 ? 0.5 -6.324 -20.406 1 92.5 179 TRP A O 1
ATOM 1381 N N . ASP A 1 180 ? 2.691 -6.566 -20.469 1 89.56 180 ASP A N 1
ATOM 1382 C CA . ASP A 1 180 ? 2.699 -7.293 -21.734 1 89.56 180 ASP A CA 1
ATOM 1383 C C . ASP A 1 180 ? 1.866 -8.57 -21.641 1 89.56 180 ASP A C 1
ATOM 1385 O O . ASP A 1 180 ? 1.181 -8.938 -22.609 1 89.56 180 ASP A O 1
ATOM 1389 N N . LEU A 1 181 ? 1.928 -9.164 -20.484 1 87.88 181 LEU A N 1
ATOM 1390 C CA . LEU A 1 181 ? 1.312 -10.484 -20.375 1 87.88 181 LEU A CA 1
ATOM 1391 C C . LEU A 1 181 ? -0.109 -10.375 -19.828 1 87.88 181 LEU A C 1
ATOM 1393 O O . LEU A 1 181 ? -0.979 -11.172 -20.203 1 87.88 181 LEU A O 1
ATOM 1397 N N . PHE A 1 182 ? -0.378 -9.383 -18.984 1 91.25 182 PHE A N 1
ATOM 1398 C CA . PHE A 1 182 ? -1.637 -9.406 -18.25 1 91.25 182 PHE A CA 1
ATOM 1399 C C . PHE A 1 182 ? -2.371 -8.078 -18.391 1 91.25 182 PHE A C 1
ATOM 1401 O O . PHE A 1 182 ? -3.48 -7.926 -17.875 1 91.25 182 PHE A O 1
ATOM 1408 N N . HIS A 1 183 ? -1.773 -7.105 -19.047 1 91.62 183 HIS A N 1
ATOM 1409 C CA . HIS A 1 183 ? -2.348 -5.777 -19.219 1 91.62 183 HIS A CA 1
ATOM 1410 C C . HIS A 1 183 ? -2.773 -5.176 -17.891 1 91.62 183 HIS A C 1
ATOM 1412 O O . HIS A 1 183 ? -3.848 -4.582 -17.781 1 91.62 183 HIS A O 1
ATOM 1418 N N . SER A 1 184 ? -1.971 -5.492 -16.875 1 91.88 184 SER A N 1
ATOM 1419 C CA . SER A 1 184 ? -2.176 -4.965 -15.531 1 91.88 184 SER A CA 1
ATOM 1420 C C . SER A 1 184 ? -1.029 -4.047 -15.117 1 91.88 184 SER A C 1
ATOM 1422 O O . SER A 1 184 ? 0.132 -4.32 -15.43 1 91.88 184 SER A O 1
ATOM 1424 N N . ARG A 1 185 ? -1.444 -2.99 -14.414 1 89.88 185 ARG A N 1
ATOM 1425 C CA . ARG A 1 185 ? -0.416 -2.068 -13.938 1 89.88 185 ARG A CA 1
ATOM 1426 C C . ARG A 1 185 ? 0.231 -2.584 -12.656 1 89.88 185 ARG A C 1
ATOM 1428 O O . ARG A 1 185 ? -0.46 -2.873 -11.68 1 89.88 185 ARG A O 1
ATOM 1435 N N . TYR A 1 186 ? 1.536 -2.559 -12.688 1 88.12 186 TYR A N 1
ATOM 1436 C CA . TYR A 1 186 ? 2.283 -3.176 -11.602 1 88.12 186 TYR A CA 1
ATOM 1437 C C . TYR A 1 186 ? 2.232 -2.311 -10.344 1 88.12 186 TYR A C 1
ATOM 1439 O O . TYR A 1 186 ? 2.514 -2.787 -9.242 1 88.12 186 TYR A O 1
ATOM 1447 N N . ASN A 1 187 ? 1.853 -1.057 -10.516 1 90.31 187 ASN A N 1
ATOM 1448 C CA . ASN A 1 187 ? 1.908 -0.141 -9.383 1 90.31 187 ASN A CA 1
ATOM 1449 C C . ASN A 1 187 ? 0.514 0.317 -8.961 1 90.31 187 ASN A C 1
ATOM 1451 O O . ASN A 1 187 ? 0.375 1.242 -8.156 1 90.31 187 ASN A O 1
ATOM 1455 N N . ASP A 1 188 ? -0.506 -0.26 -9.516 1 93.19 188 ASP A N 1
ATOM 1456 C CA . ASP A 1 188 ? -1.866 0.041 -9.078 1 93.19 188 ASP A CA 1
ATOM 1457 C C . ASP A 1 188 ? -2.168 -0.612 -7.734 1 93.19 188 ASP A C 1
ATOM 1459 O O . ASP A 1 188 ? -2.238 -1.839 -7.637 1 93.19 188 ASP A O 1
ATOM 1463 N N . PRO A 1 189 ? -2.455 0.239 -6.727 1 94.88 189 PRO A N 1
ATOM 1464 C CA . PRO A 1 189 ? -2.629 -0.334 -5.391 1 94.88 189 PRO A CA 1
ATOM 1465 C C . PRO A 1 189 ? -3.838 -1.26 -5.297 1 94.88 189 PRO A C 1
ATOM 1467 O O . PRO A 1 189 ? -3.898 -2.117 -4.41 1 94.88 189 PRO A O 1
ATOM 1470 N N . THR A 1 190 ? -4.828 -1.118 -6.152 1 93.94 190 THR A N 1
ATOM 1471 C CA . THR A 1 190 ? -6.039 -1.929 -6.074 1 93.94 190 THR A CA 1
ATOM 1472 C C . THR A 1 190 ? -5.762 -3.361 -6.52 1 93.94 190 THR A C 1
ATOM 1474 O O . THR A 1 190 ? -6.586 -4.254 -6.312 1 93.94 190 THR A O 1
ATOM 1477 N N . ASN A 1 191 ? -4.57 -3.582 -7.105 1 95.25 191 ASN A N 1
ATOM 1478 C CA . ASN A 1 191 ? -4.184 -4.93 -7.504 1 95.25 191 ASN A CA 1
ATOM 1479 C C . ASN A 1 191 ? -3.604 -5.715 -6.328 1 95.25 191 ASN A C 1
ATOM 1481 O O . ASN A 1 191 ? -3.301 -6.902 -6.461 1 95.25 191 ASN A O 1
ATOM 1485 N N . PHE A 1 192 ? -3.482 -5.066 -5.215 1 97.06 192 PHE A N 1
ATOM 1486 C CA . PHE A 1 192 ? -2.902 -5.668 -4.023 1 97.06 192 PHE A CA 1
ATOM 1487 C C . PHE A 1 192 ? -3.818 -5.477 -2.818 1 97.06 192 PHE A C 1
ATOM 1489 O O . PHE A 1 192 ? -4.785 -4.715 -2.885 1 97.06 192 PHE A O 1
ATOM 1496 N N . ASP A 1 193 ? -3.5 -6.25 -1.789 1 96.81 193 ASP A N 1
ATOM 1497 C CA . ASP A 1 193 ? -4.188 -6.059 -0.517 1 96.81 193 ASP A CA 1
ATOM 1498 C C . ASP A 1 193 ? -3.406 -5.113 0.394 1 96.81 193 ASP A C 1
ATOM 1500 O O . ASP A 1 193 ? -3.994 -4.387 1.195 1 96.81 193 ASP A O 1
ATOM 1504 N N . LEU A 1 194 ? -2.123 -5.211 0.25 1 97.94 194 LEU A N 1
ATOM 1505 C CA . LEU A 1 194 ? -1.209 -4.445 1.091 1 97.94 194 LEU A CA 1
ATOM 1506 C C . LEU A 1 194 ? 0.015 -4 0.297 1 97.94 194 LEU A C 1
ATOM 1508 O O . LEU A 1 194 ? 0.64 -4.809 -0.394 1 97.94 194 LEU A O 1
ATOM 1512 N N . VAL A 1 195 ? 0.285 -2.707 0.339 1 98.44 195 VAL A N 1
ATOM 1513 C CA . VAL A 1 195 ? 1.518 -2.172 -0.23 1 98.44 195 VAL A CA 1
ATOM 1514 C C . VAL A 1 195 ? 2.332 -1.481 0.86 1 98.44 195 VAL A C 1
ATOM 1516 O O . VAL A 1 195 ? 1.818 -0.62 1.577 1 98.44 195 VAL A O 1
ATOM 1519 N N . ILE A 1 196 ? 3.615 -1.843 1.015 1 98.25 196 ILE A N 1
ATOM 1520 C CA . ILE A 1 196 ? 4.441 -1.287 2.08 1 98.25 196 ILE A CA 1
ATOM 1521 C C . ILE A 1 196 ? 5.719 -0.696 1.485 1 98.25 196 ILE A C 1
ATOM 1523 O O . ILE A 1 196 ? 6.398 -1.348 0.69 1 98.25 196 ILE A O 1
ATOM 1527 N N . ASN A 1 197 ? 5.957 0.528 1.818 1 97.5 197 ASN A N 1
ATOM 1528 C CA . ASN A 1 197 ? 7.195 1.226 1.486 1 97.5 197 ASN A CA 1
ATOM 1529 C C . ASN A 1 197 ? 8.242 1.06 2.582 1 97.5 197 ASN A C 1
ATOM 1531 O O . ASN A 1 197 ? 8.039 1.492 3.717 1 97.5 197 ASN A O 1
ATOM 1535 N N . THR A 1 198 ? 9.391 0.538 2.254 1 96.88 198 THR A N 1
ATOM 1536 C CA . THR A 1 198 ? 10.367 0.163 3.271 1 96.88 198 THR A CA 1
ATOM 1537 C C . THR A 1 198 ? 11.344 1.308 3.535 1 96.88 198 THR A C 1
ATOM 1539 O O . THR A 1 198 ? 12.273 1.167 4.332 1 96.88 198 THR A O 1
ATOM 1542 N N . ASP A 1 199 ? 11.156 2.461 2.938 1 94.31 199 ASP A N 1
ATOM 1543 C CA . ASP A 1 199 ? 12.117 3.555 3.008 1 94.31 199 ASP A CA 1
ATOM 1544 C C . ASP A 1 199 ? 12.406 3.939 4.457 1 94.31 199 ASP A C 1
ATOM 1546 O O . ASP A 1 199 ? 13.547 4.234 4.812 1 94.31 199 ASP A O 1
ATOM 1550 N N . TYR A 1 200 ? 11.359 3.793 5.27 1 89.88 200 TYR A N 1
ATOM 1551 C CA . TYR A 1 200 ? 11.523 4.41 6.582 1 89.88 200 TYR A CA 1
ATOM 1552 C C . TYR A 1 200 ? 11.406 3.375 7.691 1 89.88 200 TYR A C 1
ATOM 1554 O O . TYR A 1 200 ? 11.312 3.727 8.867 1 89.88 200 TYR A O 1
ATOM 1562 N N . PHE A 1 201 ? 11.312 2.135 7.289 1 90.62 201 PHE A N 1
ATOM 1563 C CA . PHE A 1 201 ? 11.367 1.078 8.289 1 90.62 201 PHE A CA 1
ATOM 1564 C C . PHE A 1 201 ? 12.812 0.737 8.633 1 90.62 201 PHE A C 1
ATOM 1566 O O . PHE A 1 201 ? 13.625 0.481 7.746 1 90.62 201 PHE A O 1
ATOM 1573 N N . ARG A 1 202 ? 13.141 0.767 9.875 1 85.06 202 ARG A N 1
ATOM 1574 C CA . ARG A 1 202 ? 14.5 0.488 10.312 1 85.06 202 ARG A CA 1
ATOM 1575 C C . ARG A 1 202 ? 14.852 -0.984 10.117 1 85.06 202 ARG A C 1
ATOM 1577 O O . ARG A 1 202 ? 15.977 -1.316 9.734 1 85.06 202 ARG A O 1
ATOM 1584 N N . ARG A 1 203 ? 13.859 -1.87 10.359 1 91.69 203 ARG A N 1
ATOM 1585 C CA . ARG A 1 203 ? 14.062 -3.309 10.242 1 91.69 203 ARG A CA 1
ATOM 1586 C C . ARG A 1 203 ? 13.039 -3.932 9.297 1 91.69 203 ARG A C 1
ATOM 1588 O O . ARG A 1 203 ? 11.836 -3.691 9.438 1 91.69 203 ARG A O 1
ATOM 1595 N N . LEU A 1 204 ? 13.578 -4.75 8.422 1 93.69 204 LEU A N 1
ATOM 1596 C CA . LEU A 1 204 ? 12.688 -5.449 7.5 1 93.69 204 LEU A CA 1
ATOM 1597 C C . LEU A 1 204 ? 11.789 -6.426 8.25 1 93.69 204 LEU A C 1
ATOM 1599 O O . LEU A 1 204 ? 10.664 -6.703 7.82 1 93.69 204 LEU A O 1
ATOM 1603 N N . ASP A 1 205 ? 12.258 -6.828 9.359 1 94.31 205 ASP A N 1
ATOM 1604 C CA . ASP A 1 205 ? 11.492 -7.75 10.188 1 94.31 205 ASP A CA 1
ATOM 1605 C C . ASP A 1 205 ? 10.195 -7.098 10.672 1 94.31 205 ASP A C 1
ATOM 1607 O O . ASP A 1 205 ? 9.188 -7.781 10.859 1 94.31 205 ASP A O 1
ATOM 1611 N N . ASP A 1 206 ? 10.242 -5.816 10.883 1 94.94 206 ASP A N 1
ATOM 1612 C CA . ASP A 1 206 ? 9.039 -5.094 11.273 1 94.94 206 ASP A CA 1
ATOM 1613 C C . ASP A 1 206 ? 7.977 -5.148 10.18 1 94.94 206 ASP A C 1
ATOM 1615 O O . ASP A 1 206 ? 6.781 -5.242 10.461 1 94.94 206 ASP A O 1
ATOM 1619 N N . VAL A 1 207 ? 8.453 -5.098 8.977 1 96.75 207 VAL A N 1
ATOM 1620 C CA . VAL A 1 207 ? 7.555 -5.191 7.836 1 96.75 207 VAL A CA 1
ATOM 1621 C C . VAL A 1 207 ? 6.926 -6.582 7.785 1 96.75 207 VAL A C 1
ATOM 1623 O O . VAL A 1 207 ? 5.719 -6.719 7.578 1 96.75 207 VAL A O 1
ATOM 1626 N N . ALA A 1 208 ? 7.738 -7.613 8.023 1 97.56 208 ALA A N 1
ATOM 1627 C CA . ALA A 1 208 ? 7.23 -8.984 8.055 1 97.56 208 ALA A CA 1
ATOM 1628 C C . ALA A 1 208 ? 6.172 -9.148 9.141 1 97.56 208 ALA A C 1
ATOM 1630 O O . ALA A 1 208 ? 5.172 -9.844 8.938 1 97.56 208 ALA A O 1
ATOM 1631 N N . GLU A 1 209 ? 6.367 -8.484 10.25 1 96.56 209 GLU A N 1
ATOM 1632 C CA . GLU A 1 209 ? 5.414 -8.562 11.352 1 96.56 209 GLU A CA 1
ATOM 1633 C C . GLU A 1 209 ? 4.07 -7.949 10.969 1 96.56 209 GLU A C 1
ATOM 1635 O O . GLU A 1 209 ? 3.016 -8.477 11.32 1 96.56 209 GLU A O 1
ATOM 1640 N N . ILE A 1 210 ? 4.117 -6.879 10.312 1 96.75 210 ILE A N 1
ATOM 1641 C CA . ILE A 1 210 ? 2.902 -6.211 9.859 1 96.75 210 ILE A CA 1
ATOM 1642 C C . ILE A 1 210 ? 2.137 -7.129 8.906 1 96.75 210 ILE A C 1
ATOM 1644 O O . ILE A 1 210 ? 0.92 -7.285 9.039 1 96.75 210 ILE A O 1
ATOM 1648 N N . ILE A 1 211 ? 2.836 -7.781 8 1 97.94 211 ILE A N 1
ATOM 1649 C CA . ILE A 1 211 ? 2.215 -8.672 7.027 1 97.94 211 ILE A CA 1
ATOM 1650 C C . ILE A 1 211 ? 1.649 -9.898 7.738 1 97.94 211 ILE A C 1
ATOM 1652 O O . ILE A 1 211 ? 0.567 -10.375 7.391 1 97.94 211 ILE A O 1
ATOM 1656 N N . MET A 1 212 ? 2.354 -10.352 8.75 1 97 212 MET A N 1
ATOM 1657 C CA . MET A 1 212 ? 1.887 -11.492 9.531 1 97 212 MET A CA 1
ATOM 1658 C C . MET A 1 212 ? 0.561 -11.18 10.219 1 97 212 MET A C 1
ATOM 1660 O O . MET A 1 212 ? -0.325 -12.039 10.281 1 97 212 MET A O 1
ATOM 1664 N N . LEU A 1 213 ? 0.434 -9.969 10.688 1 95.19 213 LEU A N 1
ATOM 1665 C CA . LEU A 1 213 ? -0.834 -9.57 11.289 1 95.19 213 LEU A CA 1
ATOM 1666 C C . LEU A 1 213 ? -1.944 -9.539 10.242 1 95.19 213 LEU A C 1
ATOM 1668 O O . LEU A 1 213 ? -3.061 -9.992 10.5 1 95.19 213 LEU A O 1
ATOM 1672 N N . ALA A 1 214 ? -1.655 -9.07 9.102 1 94.56 214 ALA A N 1
ATOM 1673 C CA . ALA A 1 214 ? -2.648 -8.953 8.039 1 94.56 214 ALA A CA 1
ATOM 1674 C C . ALA A 1 214 ? -3.172 -10.328 7.625 1 94.56 214 ALA A C 1
ATOM 1676 O O . ALA A 1 214 ? -4.375 -10.508 7.43 1 94.56 214 ALA A O 1
ATOM 1677 N N . ILE A 1 215 ? -2.287 -11.281 7.48 1 93.25 215 ILE A N 1
ATOM 1678 C CA . ILE A 1 215 ? -2.691 -12.602 6.996 1 93.25 215 ILE A CA 1
ATOM 1679 C C . ILE A 1 215 ? -3.512 -13.312 8.07 1 93.25 215 ILE A C 1
ATOM 1681 O O . ILE A 1 215 ? -4.301 -14.211 7.758 1 93.25 215 ILE A O 1
ATOM 1685 N N . SER A 1 216 ? -3.334 -12.922 9.32 1 90.94 216 SER A N 1
ATOM 1686 C CA . SER A 1 216 ? -4.043 -13.562 10.422 1 90.94 216 SER A CA 1
ATOM 1687 C C . SER A 1 216 ? -5.477 -13.055 10.523 1 90.94 216 SER A C 1
ATOM 1689 O O . SER A 1 216 ? -6.305 -13.648 11.219 1 90.94 216 SER A O 1
ATOM 1691 N N . ARG A 1 217 ? -5.773 -11.961 9.828 1 86.44 217 ARG A N 1
ATOM 1692 C CA . ARG A 1 217 ? -7.117 -11.391 9.883 1 86.44 217 ARG A CA 1
ATOM 1693 C C . ARG A 1 217 ? -8.031 -12.031 8.852 1 86.44 217 ARG A C 1
ATOM 1695 O O . ARG A 1 217 ? -7.602 -12.32 7.73 1 86.44 217 ARG A O 1
ATOM 1702 N N . PRO A 1 218 ? -9.281 -12.219 9.289 1 79.62 218 PRO A N 1
ATOM 1703 C CA . PRO A 1 218 ? -10.219 -12.836 8.344 1 79.62 218 PRO A CA 1
ATOM 1704 C C . PRO A 1 218 ? -10.453 -11.984 7.098 1 79.62 218 PRO A C 1
ATOM 1706 O O . PRO A 1 218 ? -10.516 -10.758 7.191 1 79.62 218 PRO A O 1
ATOM 1709 N N . ARG A 1 219 ? -10.406 -12.641 5.988 1 79.19 219 ARG A N 1
ATOM 1710 C CA . ARG A 1 219 ? -10.625 -11.961 4.719 1 79.19 219 ARG A CA 1
ATOM 1711 C C . ARG A 1 219 ? -11.82 -12.547 3.98 1 79.19 219 ARG A C 1
ATOM 1713 O O . ARG A 1 219 ? -12.242 -13.672 4.266 1 79.19 219 ARG A O 1
ATOM 1720 N N . SER A 1 220 ? -12.641 -11.602 3.367 1 67.44 220 SER A N 1
ATOM 1721 C CA . SER A 1 220 ? -13.828 -12.047 2.639 1 67.44 220 SER A CA 1
ATOM 1722 C C . SER A 1 220 ? -13.445 -12.633 1.281 1 67.44 220 SER A C 1
ATOM 1724 O O . SER A 1 220 ? -12.641 -12.055 0.554 1 67.44 220 SER A O 1
ATOM 1726 N N . GLY A 1 221 ? -13.305 -13.945 1.182 1 55.69 221 GLY A N 1
ATOM 1727 C CA . GLY A 1 221 ? -13.109 -14.516 -0.141 1 55.69 221 GLY A CA 1
ATOM 1728 C C . GLY A 1 221 ? -14.172 -14.102 -1.138 1 55.69 221 GLY A C 1
ATOM 1729 O O . GLY A 1 221 ? -15.164 -13.469 -0.768 1 55.69 221 GLY A O 1
ATOM 1730 N N . PRO A 1 222 ? -13.953 -14.055 -2.467 1 47.62 222 PRO A N 1
ATOM 1731 C CA . PRO A 1 222 ? -15.078 -13.82 -3.373 1 47.62 222 PRO A CA 1
ATOM 1732 C C . PRO A 1 222 ? -16.344 -14.57 -2.947 1 47.62 222 PRO A C 1
ATOM 1734 O O . PRO A 1 222 ? -16.266 -15.633 -2.336 1 47.62 222 PRO A O 1
ATOM 1737 N N . GLN A 1 223 ? -17.422 -13.789 -2.432 1 38.72 223 GLN A N 1
ATOM 1738 C CA . GLN A 1 223 ? -18.672 -14.508 -2.188 1 38.72 223 GLN A CA 1
ATOM 1739 C C . GLN A 1 223 ? -18.812 -15.695 -3.131 1 38.72 223 GLN A C 1
ATOM 1741 O O . GLN A 1 223 ? -18.609 -15.57 -4.34 1 38.72 223 GLN A O 1
ATOM 1746 N N . ASP A 1 224 ? -18.562 -16.766 -2.682 1 37.94 224 ASP A N 1
ATOM 1747 C CA . ASP A 1 224 ? -19.078 -17.891 -3.467 1 37.94 224 ASP A CA 1
ATOM 1748 C C . ASP A 1 224 ? -20.469 -17.562 -4.039 1 37.94 224 ASP A C 1
ATOM 1750 O O . ASP A 1 224 ? -21.312 -16.984 -3.352 1 37.94 224 ASP A O 1
ATOM 1754 N N . GLY A 1 225 ? -20.656 -17.219 -5.305 1 35.19 225 GLY A N 1
ATOM 1755 C CA . GLY A 1 225 ? -21.938 -17.109 -5.973 1 35.19 225 GLY A CA 1
ATOM 1756 C C . GLY A 1 225 ? -23.031 -17.938 -5.328 1 35.19 225 GLY A C 1
ATOM 1757 O O . GLY A 1 225 ? -24.156 -18 -5.824 1 35.19 225 GLY A O 1
ATOM 1758 N N . THR A 1 226 ? -22.75 -18.844 -4.527 1 33.69 226 THR A N 1
ATOM 1759 C CA . THR A 1 226 ? -23.875 -19.688 -4.152 1 33.69 226 THR A CA 1
ATOM 1760 C C . THR A 1 226 ? -24.828 -18.938 -3.229 1 33.69 226 THR A C 1
ATOM 1762 O O . THR A 1 226 ? -26.031 -19.219 -3.209 1 33.69 226 THR A O 1
ATOM 1765 N N . ASP A 1 227 ? -24.438 -18.234 -2.252 1 31.77 227 ASP A N 1
ATOM 1766 C CA . ASP A 1 227 ? -25.484 -17.812 -1.329 1 31.77 227 ASP A CA 1
ATOM 1767 C C . ASP A 1 227 ? -26.188 -16.547 -1.821 1 31.77 227 ASP A C 1
ATOM 1769 O O . ASP A 1 227 ? -26.047 -15.484 -1.205 1 31.77 227 ASP A O 1
ATOM 1773 N N . ALA A 1 228 ? -25.938 -16.094 -3.016 1 32.88 228 ALA A N 1
ATOM 1774 C CA . ALA A 1 228 ? -26.953 -15.109 -3.404 1 32.88 228 ALA A CA 1
ATOM 1775 C C . ALA A 1 228 ? -28.344 -15.609 -3.082 1 32.88 228 ALA A C 1
ATOM 1777 O O . ALA A 1 228 ? -28.797 -16.641 -3.613 1 32.88 228 ALA A O 1
ATOM 1778 N N . ARG A 1 229 ? -28.938 -15.305 -1.964 1 30.7 229 ARG A N 1
ATOM 1779 C CA . ARG A 1 229 ? -30.375 -15.438 -1.708 1 30.7 229 ARG A CA 1
ATOM 1780 C C . ARG A 1 229 ? -31.172 -15.211 -2.982 1 30.7 229 ARG A C 1
ATOM 1782 O O . ARG A 1 229 ? -30.922 -14.273 -3.732 1 30.7 229 ARG A O 1
ATOM 1789 N N . THR A 1 230 ? -31.719 -16.188 -3.645 1 29.72 230 THR A N 1
ATOM 1790 C CA . THR A 1 230 ? -32.875 -16.234 -4.539 1 29.72 230 THR A CA 1
ATOM 1791 C C . THR A 1 230 ? -33.906 -15.188 -4.145 1 29.72 230 THR A C 1
ATOM 1793 O O . THR A 1 230 ? -34.812 -15.461 -3.334 1 29.72 230 THR A O 1
ATOM 1796 N N . SER A 1 231 ? -33.562 -14.039 -3.605 1 29.5 231 SER A N 1
ATOM 1797 C CA . SER A 1 231 ? -34.719 -13.188 -3.504 1 29.5 231 SER A CA 1
ATOM 1798 C C . SER A 1 231 ? -35.5 -13.156 -4.82 1 29.5 231 SER A C 1
ATOM 1800 O O . SER A 1 231 ? -34.969 -12.75 -5.852 1 29.5 231 SER A O 1
ATOM 1802 N N . GLN A 1 232 ? -36.406 -14.031 -4.961 1 28.25 232 GLN A N 1
ATOM 1803 C CA . GLN A 1 232 ? -37.469 -14.078 -5.965 1 28.25 232 GLN A CA 1
ATOM 1804 C C . GLN A 1 232 ? -38.031 -12.688 -6.23 1 28.25 232 GLN A C 1
ATOM 1806 O O . GLN A 1 232 ? -38.438 -11.992 -5.301 1 28.25 232 GLN A O 1
ATOM 1811 N N . PRO A 1 233 ? -37.562 -12 -7.172 1 31.38 233 PRO A N 1
ATOM 1812 C CA . PRO A 1 233 ? -38.219 -10.742 -7.477 1 31.38 233 PRO A CA 1
ATOM 1813 C C . PRO A 1 233 ? -39.75 -10.852 -7.352 1 31.38 233 PRO A C 1
ATOM 1815 O O . PRO A 1 233 ? -40.312 -11.938 -7.512 1 31.38 233 PRO A O 1
ATOM 1818 N N . PRO A 1 234 ? -40.344 -10.133 -6.469 1 30.7 234 PRO A N 1
ATOM 1819 C CA . PRO A 1 234 ? -41.812 -10.297 -6.453 1 30.7 234 PRO A CA 1
ATOM 1820 C C . PRO A 1 234 ? -42.406 -10.359 -7.855 1 30.7 234 PRO A C 1
ATOM 1822 O O . PRO A 1 234 ? -41.781 -9.883 -8.812 1 30.7 234 PRO A O 1
ATOM 1825 N N . PRO A 1 235 ? -43.281 -11.32 -8.117 1 29.03 235 PRO A N 1
ATOM 1826 C CA . PRO A 1 235 ? -43.969 -11.461 -9.414 1 29.03 235 PRO A CA 1
ATOM 1827 C C . PRO A 1 235 ? -44.438 -10.133 -9.984 1 29.03 235 PRO A C 1
ATOM 1829 O O . PRO A 1 235 ? -45.312 -9.492 -9.406 1 29.03 235 PRO A O 1
ATOM 1832 N N . GLY A 1 236 ? -43.5 -9.148 -10.086 1 23.97 236 GLY A N 1
ATOM 1833 C CA . GLY A 1 236 ? -44.062 -7.945 -10.695 1 23.97 236 GLY A CA 1
ATOM 1834 C C . GLY A 1 236 ? -44.844 -8.219 -11.953 1 23.97 236 GLY A C 1
ATOM 1835 O O . GLY A 1 236 ? -44.375 -8.891 -12.867 1 23.97 236 GLY A O 1
ATOM 1836 N N . GLY A 1 237 ? -46.219 -8.5 -11.828 1 24.11 237 GLY A N 1
ATOM 1837 C CA . GLY A 1 237 ? -47.25 -8.523 -12.844 1 24.11 237 GLY A CA 1
ATOM 1838 C C . GLY A 1 237 ? -47.156 -7.371 -13.828 1 24.11 237 GLY A C 1
ATOM 1839 O O . GLY A 1 237 ? -47.688 -6.289 -13.578 1 24.11 237 GLY A O 1
ATOM 1840 N N . VAL A 1 238 ? -45.969 -6.977 -14.18 1 24.5 238 VAL A N 1
ATOM 1841 C CA . VAL A 1 238 ? -46.031 -5.891 -15.148 1 24.5 238 VAL A CA 1
ATOM 1842 C C . VAL A 1 238 ? -46.844 -6.316 -16.359 1 24.5 238 VAL A C 1
ATOM 1844 O O . VAL A 1 238 ? -46.656 -7.414 -16.891 1 24.5 238 VAL A O 1
ATOM 1847 N N . ASN A 1 239 ? -48.094 -5.852 -16.391 1 20.45 239 ASN A N 1
ATOM 1848 C CA . ASN A 1 239 ? -49.062 -5.816 -17.5 1 20.45 239 ASN A CA 1
ATOM 1849 C C . ASN A 1 239 ? -48.406 -5.234 -18.766 1 20.45 239 ASN A C 1
ATOM 1851 O O . ASN A 1 239 ? -47.938 -4.102 -18.75 1 20.45 239 ASN A O 1
ATOM 1855 N N . THR A 1 240 ? -47.719 -6.031 -19.531 1 22.7 240 THR A N 1
ATOM 1856 C CA . THR A 1 240 ? -47.125 -5.859 -20.859 1 22.7 240 THR A CA 1
ATOM 1857 C C . THR A 1 240 ? -48.094 -5.164 -21.812 1 22.7 240 THR A C 1
ATOM 1859 O O . THR A 1 240 ? -48.312 -5.621 -22.938 1 22.7 240 THR A O 1
ATOM 1862 N N . GLY A 1 241 ? -48.75 -4.039 -21.281 1 20.48 241 GLY A N 1
ATOM 1863 C CA . GLY A 1 241 ? -49.594 -3.484 -22.344 1 20.48 241 GLY A CA 1
ATOM 1864 C C . GLY A 1 241 ? -48.812 -3.09 -23.578 1 20.48 241 GLY A C 1
ATOM 1865 O O . GLY A 1 241 ? -47.844 -2.309 -23.484 1 20.48 241 GLY A O 1
ATOM 1866 N N . LEU A 1 242 ? -48.656 -3.963 -24.562 1 21.41 242 LEU A N 1
ATOM 1867 C CA . LEU A 1 242 ? -48.125 -4.012 -25.922 1 21.41 242 LEU A CA 1
ATOM 1868 C C . LEU A 1 242 ? -48.594 -2.812 -26.734 1 21.41 242 LEU A C 1
ATOM 1870 O O . LEU A 1 242 ? -49.625 -2.875 -27.391 1 21.41 242 LEU A O 1
ATOM 1874 N N . HIS A 1 243 ? -48.625 -1.509 -26.156 1 20.61 243 HIS A N 1
ATOM 1875 C CA . HIS A 1 243 ? -49.188 -0.67 -27.203 1 20.61 243 HIS A CA 1
ATOM 1876 C C . HIS A 1 243 ? -48.312 -0.655 -28.438 1 20.61 243 HIS A C 1
ATOM 1878 O O . HIS A 1 243 ? -47.094 -0.473 -28.344 1 20.61 243 HIS A O 1
ATOM 1884 N N . ARG A 1 244 ? -48.719 -1.32 -29.5 1 20.45 244 ARG A N 1
ATOM 1885 C CA . ARG A 1 244 ? -48.312 -1.525 -30.875 1 20.45 244 ARG A CA 1
ATOM 1886 C C . ARG A 1 244 ? -48.062 -0.194 -31.578 1 20.45 244 ARG A C 1
ATOM 1888 O O . ARG A 1 244 ? -49 0.499 -31.953 1 20.45 244 ARG A O 1
ATOM 1895 N N . CYS A 1 245 ? -47.219 0.795 -30.906 1 19.97 245 CYS A N 1
ATOM 1896 C CA . CYS A 1 245 ? -47.156 2.004 -31.719 1 19.97 245 CYS A CA 1
ATOM 1897 C C . CYS A 1 245 ? -46.594 1.712 -33.094 1 19.97 245 CYS A C 1
ATOM 1899 O O . CYS A 1 245 ? -45.469 1.177 -33.219 1 19.97 245 CYS A O 1
ATOM 1901 N N . THR A 1 246 ? -47.344 1.449 -34.125 1 20.45 246 THR A N 1
ATOM 1902 C CA . THR A 1 246 ? -47.25 1.192 -35.562 1 20.45 246 THR A CA 1
ATOM 1903 C C . THR A 1 246 ? -46.531 2.344 -36.281 1 20.45 246 THR A C 1
ATOM 1905 O O . THR A 1 246 ? -46.469 2.371 -37.5 1 20.45 246 THR A O 1
ATOM 1908 N N . GLY A 1 247 ? -45.812 3.283 -35.562 1 19.95 247 GLY A N 1
ATOM 1909 C CA . GLY A 1 247 ? -45.625 4.426 -36.469 1 19.95 247 GLY A CA 1
ATOM 1910 C C . GLY A 1 247 ? -44.75 4.117 -37.656 1 19.95 247 GLY A C 1
ATOM 1911 O O . GLY A 1 247 ? -43.781 3.357 -37.531 1 19.95 247 GLY A O 1
ATOM 1912 N N . ALA A 1 248 ? -45.281 4.297 -38.938 1 22.27 248 ALA A N 1
ATOM 1913 C CA . ALA A 1 248 ? -44.906 4.137 -40.344 1 22.27 248 ALA A CA 1
ATOM 1914 C C . ALA A 1 248 ? -43.625 4.898 -40.656 1 22.27 248 ALA A C 1
ATOM 1916 O O . ALA A 1 248 ? -43.406 6.004 -40.156 1 22.27 248 ALA A O 1
ATOM 1917 N N . PRO A 1 249 ? -42.625 4.246 -41.312 1 22.58 249 PRO A N 1
ATOM 1918 C CA . PRO A 1 249 ? -41.219 4.484 -41.719 1 22.58 249 PRO A CA 1
ATOM 1919 C C . PRO A 1 249 ? -41.094 5.688 -42.656 1 22.58 249 PRO A C 1
ATOM 1921 O O . PRO A 1 249 ? -41.656 5.695 -43.75 1 22.58 249 PRO A O 1
ATOM 1924 N N . ASP A 1 250 ? -41.312 6.965 -42.188 1 19.91 250 ASP A N 1
ATOM 1925 C CA . ASP A 1 250 ? -41.281 7.984 -43.25 1 19.91 250 ASP A CA 1
ATOM 1926 C C . ASP A 1 250 ? -39.969 7.918 -44.031 1 19.91 250 ASP A C 1
ATOM 1928 O O . ASP A 1 250 ? -38.938 7.621 -43.469 1 19.91 250 ASP A O 1
ATOM 1932 N N . GLU A 1 251 ? -40.125 7.953 -45.312 1 20.25 251 GLU A N 1
ATOM 1933 C CA . GLU A 1 251 ? -39.375 7.844 -46.562 1 20.25 251 GLU A CA 1
ATOM 1934 C C . GLU A 1 251 ? -38.281 8.914 -46.625 1 20.25 251 GLU A C 1
ATOM 1936 O O . GLU A 1 251 ? -38.594 10.109 -46.625 1 20.25 251 GLU A O 1
ATOM 1941 N N . ALA A 1 252 ? -37.125 8.711 -45.906 1 20.59 252 ALA A N 1
ATOM 1942 C CA . ALA A 1 252 ? -36.031 9.648 -46.031 1 20.59 252 ALA A CA 1
ATOM 1943 C C . ALA A 1 252 ? -35.688 9.898 -47.5 1 20.59 252 ALA A C 1
ATOM 1945 O O . ALA A 1 252 ? -35.75 8.984 -48.344 1 20.59 252 ALA A O 1
ATOM 1946 N N . VAL A 1 253 ? -35.562 11.195 -47.875 1 20.27 253 VAL A N 1
ATOM 1947 C CA . VAL A 1 253 ? -35.312 11.93 -49.094 1 20.27 253 VAL A CA 1
ATOM 1948 C C . VAL A 1 253 ? -33.938 11.562 -49.656 1 20.27 253 VAL A C 1
ATOM 1950 O O . VAL A 1 253 ? -32.969 11.414 -48.906 1 20.27 253 VAL A O 1
ATOM 1953 N N . PRO A 1 254 ? -33.781 11.133 -50.938 1 19.08 254 PRO A N 1
ATOM 1954 C CA . PRO A 1 254 ? -32.688 10.648 -51.781 1 19.08 254 PRO A CA 1
ATOM 1955 C C . PRO A 1 254 ? -31.578 11.672 -51.969 1 19.08 254 PRO A C 1
ATOM 1957 O O . PRO A 1 254 ? -31.828 12.797 -52.406 1 19.08 254 PRO A O 1
ATOM 1960 N N . ALA A 1 255 ? -30.75 11.93 -50.938 1 20.34 255 ALA A N 1
ATOM 1961 C CA . ALA A 1 255 ? -29.672 12.875 -51.219 1 20.34 255 ALA A CA 1
ATOM 1962 C C . ALA A 1 255 ? -28.938 12.5 -52.5 1 20.34 255 ALA A C 1
ATOM 1964 O O . ALA A 1 255 ? -28.562 11.336 -52.688 1 20.34 255 ALA A O 1
ATOM 1965 N N . MET A 1 256 ? -29.016 13.383 -53.531 1 18.48 256 MET A N 1
ATOM 1966 C CA . MET A 1 256 ? -28.516 13.477 -54.875 1 18.48 256 MET A CA 1
ATOM 1967 C C . MET A 1 256 ? -27 13.289 -54.938 1 18.48 256 MET A C 1
ATOM 1969 O O . MET A 1 256 ? -26.281 13.844 -54.094 1 18.48 256 MET A O 1
ATOM 1973 N N . LEU A 1 257 ? -26.469 12.336 -55.656 1 20.41 257 LEU A N 1
ATOM 1974 C CA . LEU A 1 257 ? -25.234 11.695 -56.125 1 20.41 257 LEU A CA 1
ATOM 1975 C C . LEU A 1 257 ? -24.375 12.664 -56.906 1 20.41 257 LEU A C 1
ATOM 1977 O O . LEU A 1 257 ? -23.312 12.289 -57.406 1 20.41 257 LEU A O 1
ATOM 1981 N N . SER A 1 258 ? -24.531 14.055 -56.875 1 20.27 258 SER A N 1
ATOM 1982 C CA . SER A 1 258 ? -23.953 14.578 -58.094 1 20.27 258 SER A CA 1
ATOM 1983 C C . SER A 1 258 ? -22.484 14.188 -58.25 1 20.27 258 SER A C 1
ATOM 1985 O O . SER A 1 258 ? -21.688 14.383 -57.312 1 20.27 258 SER A O 1
ATOM 1987 N N . CYS A 1 259 ? -22.125 13.273 -59.219 1 21.62 259 CYS A N 1
ATOM 1988 C CA . CYS A 1 259 ? -20.984 12.633 -59.844 1 21.62 259 CYS A CA 1
ATOM 1989 C C . CYS A 1 259 ? -20.078 13.672 -60.5 1 21.62 259 CYS A C 1
ATOM 1991 O O . CYS A 1 259 ? -19.219 13.328 -61.312 1 21.62 259 CYS A O 1
ATOM 1993 N N . ARG A 1 260 ? -19.984 14.953 -60.094 1 20.78 260 ARG A N 1
ATOM 1994 C CA . ARG A 1 260 ? -19.438 15.742 -61.188 1 20.78 260 ARG A CA 1
ATOM 1995 C C . ARG A 1 260 ? -18.172 15.086 -61.75 1 20.78 260 ARG A C 1
ATOM 1997 O O . ARG A 1 260 ? -17.281 14.695 -61 1 20.78 260 ARG A O 1
ATOM 2004 N N . PRO A 1 261 ? -18.234 14.812 -63.125 1 22.39 261 PRO A N 1
ATOM 2005 C CA . PRO A 1 261 ? -17.547 14.172 -64.25 1 22.39 261 PRO A CA 1
ATOM 2006 C C . PRO A 1 261 ? -16.078 14.578 -64.375 1 22.39 261 PRO A C 1
ATOM 2008 O O . PRO A 1 261 ? -15.641 15.5 -63.656 1 22.39 261 PRO A O 1
ATOM 2011 N N . PHE A 1 262 ? -15.914 14.805 -65.688 1 22.52 262 PHE A N 1
ATOM 2012 C CA . PHE A 1 262 ? -14.984 15.266 -66.688 1 22.52 262 PHE A CA 1
ATOM 2013 C C . PHE A 1 262 ? -14.547 16.703 -66.438 1 22.52 262 PHE A C 1
ATOM 2015 O O . PHE A 1 262 ? -15.352 17.531 -66.062 1 22.52 262 PHE A O 1
ATOM 2022 N N . MET B 1 1 ? -15.805 16.734 20.219 1 40.88 1 MET B N 1
ATOM 2023 C CA . MET B 1 1 ? -15.523 18.156 20.406 1 40.88 1 MET B CA 1
ATOM 2024 C C . MET B 1 1 ? -15.297 18.844 19.078 1 40.88 1 MET B C 1
ATOM 2026 O O . MET B 1 1 ? -14.562 18.344 18.219 1 40.88 1 MET B O 1
ATOM 2030 N N . ASP B 1 2 ? -16.234 19.5 18.625 1 50.91 2 ASP B N 1
ATOM 2031 C CA . ASP B 1 2 ? -16.188 20.312 17.422 1 50.91 2 ASP B CA 1
ATOM 2032 C C . ASP B 1 2 ? -14.875 21.094 17.344 1 50.91 2 ASP B C 1
ATOM 2034 O O . ASP B 1 2 ? -14.672 22.047 18.109 1 50.91 2 ASP B O 1
ATOM 2038 N N . THR B 1 3 ? -13.859 20.391 16.953 1 62.06 3 THR B N 1
ATOM 2039 C CA . THR B 1 3 ? -12.562 21.062 16.906 1 62.06 3 THR B CA 1
ATOM 2040 C C . THR B 1 3 ? -12.672 22.391 16.156 1 62.06 3 THR B C 1
ATOM 2042 O O . THR B 1 3 ? -13.109 22.422 14.992 1 62.06 3 THR B O 1
ATOM 2045 N N . ASN B 1 4 ? -12.727 23.516 16.906 1 79.88 4 ASN B N 1
ATOM 2046 C CA . ASN B 1 4 ? -12.734 24.891 16.422 1 79.88 4 ASN B CA 1
ATOM 2047 C C . ASN B 1 4 ? -11.359 25.312 15.914 1 79.88 4 ASN B C 1
ATOM 2049 O O . ASN B 1 4 ? -10.336 24.922 16.484 1 79.88 4 ASN B O 1
ATOM 2053 N N . ALA B 1 5 ? -11.398 25.859 14.719 1 82.94 5 ALA B N 1
ATOM 2054 C CA . ALA B 1 5 ? -10.172 26.297 14.047 1 82.94 5 ALA B CA 1
ATOM 2055 C C . ALA B 1 5 ? -9.297 27.109 14.992 1 82.94 5 ALA B C 1
ATOM 2057 O O . ALA B 1 5 ? -8.07 26.922 15.031 1 82.94 5 ALA B O 1
ATOM 2058 N N . HIS B 1 6 ? -9.906 27.938 15.836 1 80.38 6 HIS B N 1
ATOM 2059 C CA . HIS B 1 6 ? -9.164 28.797 16.734 1 80.38 6 HIS B CA 1
ATOM 2060 C C . HIS B 1 6 ? -8.445 28 17.812 1 80.38 6 HIS B C 1
ATOM 2062 O O . HIS B 1 6 ? -7.281 28.266 18.125 1 80.38 6 HIS B O 1
ATOM 2068 N N . SER B 1 7 ? -9.156 27.047 18.328 1 85.62 7 SER B N 1
ATOM 2069 C CA . SER B 1 7 ? -8.57 26.203 19.375 1 85.62 7 SER B CA 1
ATOM 2070 C C . SER B 1 7 ? -7.387 25.406 18.844 1 85.62 7 SER B C 1
ATOM 2072 O O . SER B 1 7 ? -6.391 25.219 19.547 1 85.62 7 SER B O 1
ATOM 2074 N N . VAL B 1 8 ? -7.496 24.984 17.594 1 87.56 8 VAL B N 1
ATOM 2075 C CA . VAL B 1 8 ? -6.434 24.188 16.984 1 87.56 8 VAL B CA 1
ATOM 2076 C C . VAL B 1 8 ? -5.207 25.062 16.75 1 87.56 8 VAL B C 1
ATOM 2078 O O . VAL B 1 8 ? -4.078 24.641 17 1 87.56 8 VAL B O 1
ATOM 2081 N N . ILE B 1 9 ? -5.453 26.25 16.359 1 84.12 9 ILE B N 1
ATOM 2082 C CA . ILE B 1 9 ? -4.363 27.188 16.109 1 84.12 9 ILE B CA 1
ATOM 2083 C C . ILE B 1 9 ? -3.615 27.453 17.406 1 84.12 9 ILE B C 1
ATOM 2085 O O . ILE B 1 9 ? -2.383 27.469 17.438 1 84.12 9 ILE B O 1
ATOM 2089 N N . GLN B 1 10 ? -4.359 27.641 18.453 1 83.81 10 GLN B N 1
ATOM 2090 C CA . GLN B 1 10 ? -3.746 27.875 19.75 1 83.81 10 GLN B CA 1
ATOM 2091 C C . GLN B 1 10 ? -2.914 26.672 20.188 1 83.81 10 GLN B C 1
ATOM 2093 O O . GLN B 1 10 ? -1.845 26.828 20.781 1 83.81 10 GLN B O 1
ATOM 2098 N N . ALA B 1 11 ? -3.445 25.531 19.891 1 86.56 11 ALA B N 1
ATOM 2099 C CA . ALA B 1 11 ? -2.717 24.312 20.234 1 86.56 11 ALA B CA 1
ATOM 2100 C C . ALA B 1 11 ? -1.402 24.234 19.469 1 86.56 11 ALA B C 1
ATOM 2102 O O . ALA B 1 11 ? -0.38 23.812 20.016 1 86.56 11 ALA B O 1
ATOM 2103 N N . ILE B 1 12 ? -1.399 24.625 18.219 1 86.81 12 ILE B N 1
ATOM 2104 C CA . ILE B 1 12 ? -0.206 24.625 17.375 1 86.81 12 ILE B CA 1
ATOM 2105 C C . ILE B 1 12 ? 0.833 25.594 17.953 1 86.81 12 ILE B C 1
ATOM 2107 O O . ILE B 1 12 ? 2.006 25.234 18.094 1 86.81 12 ILE B O 1
ATOM 2111 N N . VAL B 1 13 ? 0.402 26.75 18.281 1 83.44 13 VAL B N 1
ATOM 2112 C CA . VAL B 1 13 ? 1.292 27.781 18.812 1 83.44 13 VAL B CA 1
ATOM 2113 C C . VAL B 1 13 ? 1.921 27.297 20.125 1 83.44 13 VAL B C 1
ATOM 2115 O O . VAL B 1 13 ? 3.131 27.422 20.328 1 83.44 13 VAL B O 1
ATOM 2118 N N . ARG B 1 14 ? 1.125 26.75 20.938 1 84.69 14 ARG B N 1
ATOM 2119 C CA . ARG B 1 14 ? 1.615 26.219 22.203 1 84.69 14 ARG B CA 1
ATOM 2120 C C . ARG B 1 14 ? 2.664 25.141 21.984 1 84.69 14 ARG B C 1
ATOM 2122 O O . ARG B 1 14 ? 3.688 25.109 22.672 1 84.69 14 ARG B O 1
ATOM 2129 N N . ALA B 1 15 ? 2.402 24.297 21.047 1 85.56 15 ALA B N 1
ATOM 2130 C CA . ALA B 1 15 ? 3.328 23.203 20.75 1 85.56 15 ALA B CA 1
ATOM 2131 C C . ALA B 1 15 ? 4.66 23.734 20.234 1 85.56 15 ALA B C 1
ATOM 2133 O O . ALA B 1 15 ? 5.723 23.203 20.562 1 85.56 15 ALA B O 1
ATOM 2134 N N . LEU B 1 16 ? 4.609 24.797 19.469 1 83.88 16 LEU B N 1
ATOM 2135 C CA . LEU B 1 16 ? 5.797 25.375 18.844 1 83.88 16 LEU B CA 1
ATOM 2136 C C . LEU B 1 16 ? 6.621 26.141 19.875 1 83.88 16 LEU B C 1
ATOM 2138 O O . LEU B 1 16 ? 7.809 26.391 19.641 1 83.88 16 LEU B O 1
ATOM 2142 N N . GLU B 1 17 ? 6 26.484 20.938 1 83 17 GLU B N 1
ATOM 2143 C CA . GLU B 1 17 ? 6.68 27.281 21.953 1 83 17 GLU B CA 1
ATOM 2144 C C . GLU B 1 17 ? 7.379 26.375 22.969 1 83 17 GLU B C 1
ATOM 2146 O O . GLU B 1 17 ? 8.211 26.844 23.75 1 83 17 GLU B O 1
ATOM 2151 N N . GLU B 1 18 ? 7.031 25.125 22.906 1 83.06 18 GLU B N 1
ATOM 2152 C CA . GLU B 1 18 ? 7.668 24.188 23.828 1 83.06 18 GLU B CA 1
ATOM 2153 C C . GLU B 1 18 ? 9.148 24.016 23.5 1 83.06 18 GLU B C 1
ATOM 2155 O O . GLU B 1 18 ? 9.523 23.938 22.328 1 83.06 18 GLU B O 1
ATOM 2160 N N . PRO B 1 19 ? 10 24.031 24.5 1 79 19 PRO B N 1
ATOM 2161 C CA . PRO B 1 19 ? 11.422 23.75 24.25 1 79 19 PRO B CA 1
ATOM 2162 C C . PRO B 1 19 ? 11.641 22.422 23.531 1 79 19 PRO B C 1
ATOM 2164 O O . PRO B 1 19 ? 10.906 21.469 23.75 1 79 19 PRO B O 1
ATOM 2167 N N . PRO B 1 20 ? 12.625 22.438 22.672 1 76.81 20 PRO B N 1
ATOM 2168 C CA . PRO B 1 20 ? 12.836 21.297 21.781 1 76.81 20 PRO B CA 1
ATOM 2169 C C . PRO B 1 20 ? 12.93 19.969 22.547 1 76.81 20 PRO B C 1
ATOM 2171 O O . PRO B 1 20 ? 12.398 18.953 22.094 1 76.81 20 PRO B O 1
ATOM 2174 N N . ALA B 1 21 ? 13.562 19.953 23.656 1 76.81 21 ALA B N 1
ATOM 2175 C CA . ALA B 1 21 ? 13.719 18.719 24.438 1 76.81 21 ALA B CA 1
ATOM 2176 C C . ALA B 1 21 ? 12.367 18.203 24.922 1 76.81 21 ALA B C 1
ATOM 2178 O O . ALA B 1 21 ? 12.094 17 24.844 1 76.81 21 ALA B O 1
ATOM 2179 N N . ARG B 1 22 ? 11.562 19.094 25.375 1 77 22 ARG B N 1
ATOM 2180 C CA . ARG B 1 22 ? 10.242 18.734 25.875 1 77 22 ARG B CA 1
ATOM 2181 C C . ARG B 1 22 ? 9.305 18.375 24.734 1 77 22 ARG B C 1
ATOM 2183 O O . ARG B 1 22 ? 8.477 17.469 24.859 1 77 22 ARG B O 1
ATOM 2190 N N . ALA B 1 23 ? 9.523 19.078 23.688 1 75.25 23 ALA B N 1
ATOM 2191 C CA . ALA B 1 23 ? 8.688 18.828 22.5 1 75.25 23 ALA B CA 1
ATOM 2192 C C . ALA B 1 23 ? 8.891 17.422 21.984 1 75.25 23 ALA B C 1
ATOM 2194 O O . ALA B 1 23 ? 7.93 16.734 21.625 1 75.25 23 ALA B O 1
ATOM 2195 N N . ARG B 1 24 ? 10.07 16.953 22.016 1 76.19 24 ARG B N 1
ATOM 2196 C CA . ARG B 1 24 ? 10.391 15.625 21.516 1 76.19 24 ARG B CA 1
ATOM 2197 C C . ARG B 1 24 ? 9.828 14.539 22.422 1 76.19 24 ARG B C 1
ATOM 2199 O O . ARG B 1 24 ? 9.367 13.5 21.938 1 76.19 24 ARG B O 1
ATOM 2206 N N . GLN B 1 25 ? 9.766 14.836 23.641 1 76.38 25 GLN B N 1
ATOM 2207 C CA . GLN B 1 25 ? 9.312 13.859 24.625 1 76.38 25 GLN B CA 1
ATOM 2208 C C . GLN B 1 25 ? 7.785 13.789 24.656 1 76.38 25 GLN B C 1
ATOM 2210 O O . GLN B 1 25 ? 7.215 12.727 24.938 1 76.38 25 GLN B O 1
ATOM 2215 N N . SER B 1 26 ? 7.215 14.836 24.344 1 77 26 SER B N 1
ATOM 2216 C CA . SER B 1 26 ? 5.77 14.93 24.516 1 77 26 SER B CA 1
ATOM 2217 C C . SER B 1 26 ? 5.051 14.75 23.172 1 77 26 SER B C 1
ATOM 2219 O O . SER B 1 26 ? 3.82 14.797 23.109 1 77 26 SER B O 1
ATOM 2221 N N . ARG B 1 27 ? 5.871 14.414 22.266 1 80.19 27 ARG B N 1
ATOM 2222 C CA . ARG B 1 27 ? 5.266 14.422 20.938 1 80.19 27 ARG B CA 1
ATOM 2223 C C . ARG B 1 27 ? 4.316 13.234 20.766 1 80.19 27 ARG B C 1
ATOM 2225 O O . ARG B 1 27 ? 4.684 12.094 21.062 1 80.19 27 ARG B O 1
ATOM 2232 N N . LYS B 1 28 ? 3.113 13.57 20.312 1 90.94 28 LYS B N 1
ATOM 2233 C CA . LYS B 1 28 ? 2.102 12.562 20 1 90.94 28 LYS B CA 1
ATOM 2234 C C . LYS B 1 28 ? 2.271 12.047 18.562 1 90.94 28 LYS B C 1
ATOM 2236 O O . LYS B 1 28 ? 2.811 12.75 17.703 1 90.94 28 LYS B O 1
ATOM 2241 N N . PRO B 1 29 ? 1.882 10.859 18.312 1 94.06 29 PRO B N 1
ATOM 2242 C CA . PRO B 1 29 ? 2.033 10.289 16.969 1 94.06 29 PRO B CA 1
ATOM 2243 C C . PRO B 1 29 ? 1.225 11.039 15.914 1 94.06 29 PRO B C 1
ATOM 2245 O O . PRO B 1 29 ? 0.159 11.578 16.219 1 94.06 29 PRO B O 1
ATOM 2248 N N . VAL B 1 30 ? 1.801 11.094 14.797 1 96.5 30 VAL B N 1
ATOM 2249 C CA . VAL B 1 30 ? 1.121 11.711 13.656 1 96.5 30 VAL B CA 1
ATOM 2250 C C . VAL B 1 30 ? 0.924 10.672 12.555 1 96.5 30 VAL B C 1
ATOM 2252 O O . VAL B 1 30 ? 1.878 10.008 12.141 1 96.5 30 VAL B O 1
ATOM 2255 N N . ILE B 1 31 ? -0.313 10.484 12.109 1 98.19 31 ILE B N 1
ATOM 2256 C CA . ILE B 1 31 ? -0.658 9.648 10.969 1 98.19 31 ILE B CA 1
ATOM 2257 C C . ILE B 1 31 ? -1.372 10.492 9.914 1 98.19 31 ILE B C 1
ATOM 2259 O O . ILE B 1 31 ? -2.277 11.266 10.234 1 98.19 31 ILE B O 1
ATOM 2263 N N . THR B 1 32 ? -0.851 10.484 8.711 1 98.38 32 THR B N 1
ATOM 2264 C CA . THR B 1 32 ? -1.624 11.039 7.605 1 98.38 32 THR B CA 1
ATOM 2265 C C . THR B 1 32 ? -2.426 9.945 6.902 1 98.38 32 THR B C 1
ATOM 2267 O O . THR B 1 32 ? -1.94 8.828 6.73 1 98.38 32 THR B O 1
ATOM 2270 N N . VAL B 1 33 ? -3.674 10.258 6.559 1 98.56 33 VAL B N 1
ATOM 2271 C CA . VAL B 1 33 ? -4.539 9.289 5.895 1 98.56 33 VAL B CA 1
ATOM 2272 C C . VAL B 1 33 ? -5.047 9.867 4.578 1 98.56 33 VAL B C 1
ATOM 2274 O O . VAL B 1 33 ? -5.789 10.859 4.574 1 98.56 33 VAL B O 1
ATOM 2277 N N . SER B 1 34 ? -4.566 9.352 3.531 1 98.06 34 SER B N 1
ATOM 2278 C CA . SER B 1 34 ? -5.176 9.523 2.217 1 98.06 34 SER B CA 1
ATOM 2279 C C . SER B 1 34 ? -6.121 8.375 1.893 1 98.06 34 SER B C 1
ATOM 2281 O O . SER B 1 34 ? -5.883 7.234 2.291 1 98.06 34 SER B O 1
ATOM 2283 N N . ARG B 1 35 ? -7.281 8.734 1.21 1 97.94 35 ARG B N 1
ATOM 2284 C CA . ARG B 1 35 ? -8.234 7.645 1.003 1 97.94 35 ARG B CA 1
ATOM 2285 C C . ARG B 1 35 ? -9.062 7.879 -0.252 1 97.94 35 ARG B C 1
ATOM 2287 O O . ARG B 1 35 ? -9.242 9.016 -0.686 1 97.94 35 ARG B O 1
ATOM 2294 N N . THR B 1 36 ? -9.5 6.801 -0.852 1 97.5 36 THR B N 1
ATOM 2295 C CA . THR B 1 36 ? -10.547 6.867 -1.862 1 97.5 36 THR B CA 1
ATOM 2296 C C . THR B 1 36 ? -11.93 6.883 -1.209 1 97.5 36 THR B C 1
ATOM 2298 O O . THR B 1 36 ? -12.117 6.305 -0.136 1 97.5 36 THR B O 1
ATOM 2301 N N . ILE B 1 37 ? -12.852 7.57 -1.854 1 96.62 37 ILE B N 1
ATOM 2302 C CA . ILE B 1 37 ? -14.203 7.594 -1.307 1 96.62 37 ILE B CA 1
ATOM 2303 C C . ILE B 1 37 ? -14.789 6.184 -1.304 1 96.62 37 ILE B C 1
ATOM 2305 O O . ILE B 1 37 ? -14.586 5.422 -2.254 1 96.62 37 ILE B O 1
ATOM 2309 N N . GLY B 1 38 ? -15.406 5.836 -0.209 1 97.06 38 GLY B N 1
ATOM 2310 C CA . GLY B 1 38 ? -16.047 4.535 -0.11 1 97.06 38 GLY B CA 1
ATOM 2311 C C . GLY B 1 38 ? -15.117 3.443 0.384 1 97.06 38 GLY B C 1
ATOM 2312 O O . GLY B 1 38 ? -15.547 2.305 0.589 1 97.06 38 GLY B O 1
ATOM 2313 N N . SER B 1 39 ? -13.852 3.764 0.64 1 97.81 39 SER B N 1
ATOM 2314 C CA . SER B 1 39 ? -12.883 2.754 1.049 1 97.81 39 SER B CA 1
ATOM 2315 C C . SER B 1 39 ? -13 2.445 2.539 1 97.81 39 SER B C 1
ATOM 2317 O O . SER B 1 39 ? -12.445 1.455 3.018 1 97.81 39 SER B O 1
ATOM 2319 N N . GLY B 1 40 ? -13.688 3.289 3.266 1 97.31 40 GLY B N 1
ATOM 2320 C CA . GLY B 1 40 ? -13.742 3.176 4.715 1 97.31 40 GLY B CA 1
ATOM 2321 C C . GLY B 1 40 ? -12.633 3.941 5.414 1 97.31 40 GLY B C 1
ATOM 2322 O O . GLY B 1 40 ? -12.453 3.824 6.629 1 97.31 40 GLY B O 1
ATOM 2323 N N . GLY B 1 41 ? -11.961 4.746 4.652 1 97.75 41 GLY B N 1
ATOM 2324 C CA . GLY B 1 41 ? -10.805 5.457 5.172 1 97.75 41 GLY B CA 1
ATOM 2325 C C . GLY B 1 41 ? -11.148 6.41 6.301 1 97.75 41 GLY B C 1
ATOM 2326 O O . GLY B 1 41 ? -10.367 6.578 7.238 1 97.75 41 GLY B O 1
ATOM 2327 N N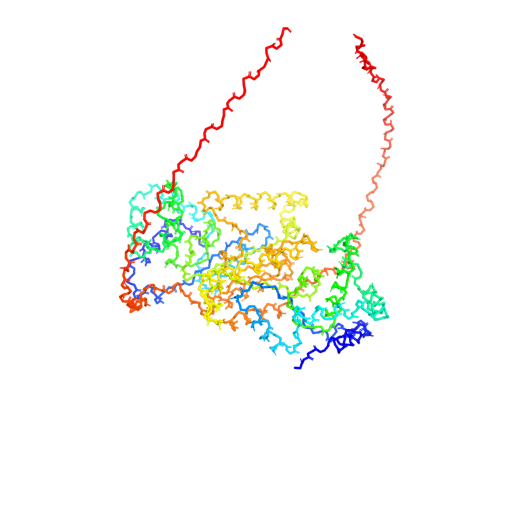 . ASP B 1 42 ? -12.336 7.027 6.238 1 97 42 ASP B N 1
ATOM 2328 C CA . ASP B 1 42 ? -12.758 7.957 7.285 1 97 42 ASP B CA 1
ATOM 2329 C C . ASP B 1 42 ? -13.023 7.227 8.594 1 97 42 ASP B C 1
ATOM 2331 O O . ASP B 1 42 ? -12.625 7.691 9.664 1 97 42 ASP B O 1
ATOM 2335 N N . ASP B 1 43 ? -13.625 6.09 8.477 1 97.25 43 ASP B N 1
ATOM 2336 C CA . ASP B 1 43 ? -13.914 5.285 9.664 1 97.25 43 ASP B CA 1
ATOM 2337 C C . ASP B 1 43 ? -12.625 4.758 10.289 1 97.25 43 ASP B C 1
ATOM 2339 O O . ASP B 1 43 ? -12.484 4.758 11.516 1 97.25 43 ASP B O 1
ATOM 2343 N N . ILE B 1 44 ? -11.742 4.355 9.461 1 98.38 44 ILE B N 1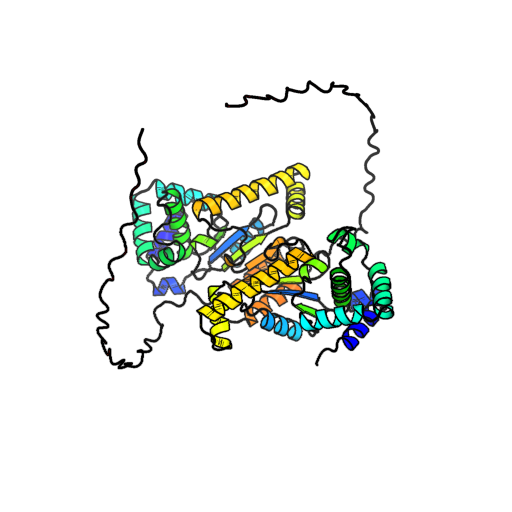
ATOM 2344 C CA . ILE B 1 44 ? -10.461 3.846 9.922 1 98.38 44 ILE B CA 1
ATOM 2345 C C . ILE B 1 44 ? -9.68 4.965 10.609 1 98.38 44 ILE B C 1
ATOM 2347 O O . ILE B 1 44 ? -9.109 4.758 11.688 1 98.38 44 ILE B O 1
ATOM 2351 N N . ALA B 1 45 ? -9.711 6.152 10.047 1 98.31 45 ALA B N 1
ATOM 2352 C CA . ALA B 1 45 ? -9.016 7.301 10.625 1 98.31 45 ALA B CA 1
ATOM 2353 C C . ALA B 1 45 ? -9.562 7.633 12.016 1 98.31 45 ALA B C 1
ATOM 2355 O O . ALA B 1 45 ? -8.805 7.91 12.938 1 98.31 45 ALA B O 1
ATOM 2356 N N . ARG B 1 46 ? -10.852 7.578 12.164 1 97.69 46 ARG B N 1
ATOM 2357 C CA . ARG B 1 46 ? -11.484 7.848 13.453 1 97.69 46 ARG B CA 1
ATOM 2358 C C . ARG B 1 46 ? -11.078 6.801 14.484 1 97.69 46 ARG B C 1
ATOM 2360 O O . ARG B 1 46 ? -10.781 7.137 15.633 1 97.69 46 ARG B O 1
ATOM 2367 N N . SER B 1 47 ? -11.094 5.559 14.023 1 97.94 47 SER B N 1
ATOM 2368 C CA . SER B 1 47 ? -10.688 4.469 14.906 1 97.94 47 SER B CA 1
ATOM 2369 C C . SER B 1 47 ? -9.242 4.645 15.367 1 97.94 47 SER B C 1
ATOM 2371 O O . SER B 1 47 ? -8.93 4.434 16.531 1 97.94 47 SER B O 1
ATOM 2373 N N . LEU B 1 48 ? -8.359 5.051 14.461 1 98.12 48 LEU B N 1
ATOM 2374 C CA . LEU B 1 48 ? -6.953 5.266 14.781 1 98.12 48 LEU B CA 1
ATOM 2375 C C . LEU B 1 48 ? -6.797 6.383 15.812 1 98.12 48 LEU B C 1
ATOM 2377 O O . LEU B 1 48 ? -6.047 6.238 16.781 1 98.12 48 LEU B O 1
ATOM 2381 N N . ALA B 1 49 ? -7.508 7.5 15.586 1 97.56 49 ALA B N 1
ATOM 2382 C CA . ALA B 1 49 ? -7.438 8.641 16.5 1 97.56 49 ALA B CA 1
ATOM 2383 C C . ALA B 1 49 ? -7.879 8.242 17.906 1 97.56 49 ALA B C 1
ATOM 2385 O O . ALA B 1 49 ? -7.23 8.594 18.891 1 97.56 49 ALA B O 1
ATOM 2386 N N . GLN B 1 50 ? -8.945 7.457 17.969 1 97.56 50 GLN B N 1
ATOM 2387 C CA . GLN B 1 50 ? -9.469 6.992 19.25 1 97.56 50 GLN B CA 1
ATOM 2388 C C . GLN B 1 50 ? -8.469 6.074 19.953 1 97.56 50 GLN B C 1
ATOM 2390 O O . GLN B 1 50 ? -8.195 6.242 21.141 1 97.56 50 GLN B O 1
ATOM 2395 N N . ARG B 1 51 ? -7.895 5.199 19.25 1 96.62 51 ARG B N 1
ATOM 2396 C CA . ARG B 1 51 ? -6.98 4.211 19.812 1 96.62 51 ARG B CA 1
ATOM 2397 C C . ARG B 1 51 ? -5.688 4.867 20.281 1 96.62 51 ARG B C 1
ATOM 2399 O O . ARG B 1 51 ? -5.098 4.449 21.281 1 96.62 51 ARG B O 1
ATOM 2406 N N . LEU B 1 52 ? -5.273 5.895 19.578 1 96.25 52 LEU B N 1
ATOM 2407 C CA . LEU B 1 52 ? -4.016 6.57 19.875 1 96.25 52 LEU B CA 1
ATOM 2408 C C . LEU B 1 52 ? -4.23 7.676 20.906 1 96.25 52 LEU B C 1
ATOM 2410 O O . LEU B 1 52 ? -3.268 8.188 21.484 1 96.25 52 LEU B O 1
ATOM 2414 N N . GLY B 1 53 ? -5.418 8.031 21.141 1 95.75 53 GLY B N 1
ATOM 2415 C CA . GLY B 1 53 ? -5.715 9.133 22.047 1 95.75 53 GLY B CA 1
ATOM 2416 C C . GLY B 1 53 ? -5.297 10.484 21.5 1 95.75 53 GLY B C 1
ATOM 2417 O O . GLY B 1 53 ? -4.773 11.32 22.234 1 95.75 53 GLY B O 1
ATOM 2418 N N . VAL B 1 54 ? -5.465 10.648 20.188 1 95.56 54 VAL B N 1
ATOM 2419 C CA . VAL B 1 54 ? -5.094 11.914 19.562 1 95.56 54 VAL B CA 1
ATOM 2420 C C . VAL B 1 54 ? -6.293 12.484 18.797 1 95.56 54 VAL B C 1
ATOM 2422 O O . VAL B 1 54 ? -7.293 11.789 18.594 1 95.56 54 VAL B O 1
ATOM 2425 N N . GLU B 1 55 ? -6.168 13.727 18.406 1 95.19 55 GLU B N 1
ATOM 2426 C CA . GLU B 1 55 ? -7.223 14.383 17.625 1 95.19 55 GLU B CA 1
ATOM 2427 C C . GLU B 1 55 ? -7.203 13.93 16.172 1 95.19 55 GLU B C 1
ATOM 2429 O O . GLU B 1 55 ? -6.184 13.438 15.68 1 95.19 55 GLU B O 1
ATOM 2434 N N . ILE B 1 56 ? -8.352 14.094 15.555 1 97.06 56 ILE B N 1
ATOM 2435 C CA . ILE B 1 56 ? -8.461 13.867 14.117 1 97.06 56 ILE B CA 1
ATOM 2436 C C . ILE B 1 56 ? -8.789 15.18 13.414 1 97.06 56 ILE B C 1
ATOM 2438 O O . ILE B 1 56 ? -9.609 15.961 13.898 1 97.06 56 ILE B O 1
ATOM 2442 N N . TYR B 1 57 ? -8.039 15.461 12.344 1 95.75 57 TYR B N 1
ATOM 2443 C CA . TYR B 1 57 ? -8.234 16.656 11.539 1 95.75 57 TYR B CA 1
ATOM 2444 C C . TYR B 1 57 ? -8.578 16.297 10.094 1 95.75 57 TYR B C 1
ATOM 2446 O O . TYR B 1 57 ? -7.715 15.836 9.344 1 95.75 57 TYR B O 1
ATOM 2454 N N . ASP B 1 58 ? -9.82 16.5 9.742 1 94.19 58 ASP B N 1
ATOM 2455 C CA . ASP B 1 58 ? -10.203 16.188 8.367 1 94.19 58 ASP B CA 1
ATOM 2456 C C . ASP B 1 58 ? -10.055 17.422 7.469 1 94.19 58 ASP B C 1
ATOM 2458 O O . ASP B 1 58 ? -9.562 18.453 7.906 1 94.19 58 ASP B O 1
ATOM 2462 N N . ALA B 1 59 ? -10.438 17.25 6.219 1 90.44 59 ALA B N 1
ATOM 2463 C CA . ALA B 1 59 ? -10.227 18.281 5.215 1 90.44 59 ALA B CA 1
ATOM 2464 C C . ALA B 1 59 ? -10.961 19.578 5.59 1 90.44 59 ALA B C 1
ATOM 2466 O O . ALA B 1 59 ? -10.445 20.672 5.371 1 90.44 59 ALA B O 1
ATOM 2467 N N . GLU B 1 60 ? -12.055 19.406 6.203 1 89.25 60 GLU B N 1
ATOM 2468 C CA . GLU B 1 60 ? -12.859 20.578 6.547 1 89.25 60 GLU B CA 1
ATOM 2469 C C . GLU B 1 60 ? -12.164 21.438 7.605 1 89.25 60 GLU B C 1
ATOM 2471 O O . GLU B 1 60 ? -12.07 22.656 7.461 1 89.25 60 GLU B O 1
ATOM 2476 N N . ILE B 1 61 ? -11.688 20.797 8.625 1 89.62 61 ILE B N 1
ATOM 2477 C CA . ILE B 1 61 ? -11.031 21.531 9.703 1 89.62 61 ILE B CA 1
ATOM 2478 C C . ILE B 1 61 ? -9.703 22.094 9.211 1 89.62 61 ILE B C 1
ATOM 2480 O O . ILE B 1 61 ? -9.344 23.234 9.539 1 89.62 61 ILE B O 1
ATOM 2484 N N . ILE B 1 62 ? -9 21.344 8.438 1 90.69 62 ILE B N 1
ATOM 2485 C CA . ILE B 1 62 ? -7.719 21.797 7.91 1 90.69 62 ILE B CA 1
ATOM 2486 C C . ILE B 1 62 ? -7.934 23.031 7.027 1 90.69 62 ILE B C 1
ATOM 2488 O O . ILE B 1 62 ? -7.219 24.031 7.156 1 90.69 62 ILE B O 1
ATOM 2492 N N . ASN B 1 63 ? -9 22.969 6.25 1 86.56 63 ASN B N 1
ATOM 2493 C CA . ASN B 1 63 ? -9.336 24.109 5.395 1 86.56 63 ASN B CA 1
ATOM 2494 C C . ASN B 1 63 ? -9.766 25.312 6.215 1 86.56 63 ASN B C 1
ATOM 2496 O O . ASN B 1 63 ? -9.422 26.453 5.883 1 86.56 63 ASN B O 1
ATOM 2500 N N . ALA B 1 64 ? -10.516 25.047 7.242 1 86.81 64 ALA B N 1
ATOM 2501 C CA . ALA B 1 64 ? -10.984 26.141 8.094 1 86.81 64 ALA B CA 1
ATOM 2502 C C . ALA B 1 64 ? -9.812 26.844 8.773 1 86.81 64 ALA B C 1
ATOM 2504 O O . ALA B 1 64 ? -9.781 28.078 8.844 1 86.81 64 ALA B O 1
ATOM 2505 N N . ILE B 1 65 ? -8.875 26.062 9.18 1 85.31 65 ILE B N 1
ATOM 2506 C CA . ILE B 1 65 ? -7.699 26.625 9.836 1 85.31 65 ILE B CA 1
ATOM 2507 C C . ILE B 1 65 ? -6.871 27.422 8.828 1 85.31 65 ILE B C 1
ATOM 2509 O O . ILE B 1 65 ? -6.41 28.531 9.117 1 85.31 65 ILE B O 1
ATOM 2513 N N . ALA B 1 66 ? -6.715 26.844 7.664 1 81.5 66 ALA B N 1
ATOM 2514 C CA . ALA B 1 66 ? -5.953 27.516 6.609 1 81.5 66 ALA B CA 1
ATOM 2515 C C . ALA B 1 66 ? -6.602 28.844 6.223 1 81.5 66 ALA B C 1
ATOM 2517 O O . ALA B 1 66 ? -5.91 29.844 6.02 1 81.5 66 ALA B O 1
ATOM 2518 N N . ALA B 1 67 ? -7.914 28.844 6.168 1 81.44 67 ALA B N 1
ATOM 2519 C CA . ALA B 1 67 ? -8.656 30.047 5.836 1 81.44 67 ALA B CA 1
ATOM 2520 C C . ALA B 1 67 ? -8.508 31.094 6.93 1 81.44 67 ALA B C 1
ATOM 2522 O O . ALA B 1 67 ? -8.344 32.281 6.641 1 81.44 67 ALA B O 1
ATOM 2523 N N . GLU B 1 68 ? -8.578 30.641 8.125 1 80.12 68 GLU B N 1
ATOM 2524 C CA . GLU B 1 68 ? -8.414 31.562 9.25 1 80.12 68 GLU B CA 1
ATOM 2525 C C . GLU B 1 68 ? -7.012 32.156 9.281 1 80.12 68 GLU B C 1
ATOM 2527 O O . GLU B 1 68 ? -6.84 33.344 9.594 1 80.12 68 GLU B O 1
ATOM 2532 N N . ALA B 1 69 ? -6.059 31.328 9.031 1 75.44 69 ALA B N 1
ATOM 2533 C CA . ALA B 1 69 ? -4.668 31.781 9 1 75.44 69 ALA B CA 1
ATOM 2534 C C . ALA B 1 69 ? -4.457 32.812 7.895 1 75.44 69 ALA B C 1
ATOM 2536 O O . ALA B 1 69 ? -3.619 33.719 8.031 1 75.44 69 ALA B O 1
ATOM 2537 N N . ASN B 1 70 ? -5.188 32.625 6.863 1 72.19 70 ASN B N 1
ATOM 2538 C CA . ASN B 1 70 ? -5.09 33.531 5.742 1 72.19 70 ASN B CA 1
ATOM 2539 C C . ASN B 1 70 ? -5.668 34.906 6.094 1 72.19 70 ASN B C 1
ATOM 2541 O O . ASN B 1 70 ? -5.18 35.938 5.617 1 72.19 70 ASN B O 1
ATOM 2545 N N . VAL B 1 71 ? -6.629 34.969 6.988 1 74.19 71 VAL B N 1
ATOM 2546 C CA . VAL B 1 71 ? -7.336 36.188 7.277 1 74.19 71 VAL B CA 1
ATOM 2547 C C . VAL B 1 71 ? -6.676 36.906 8.461 1 74.19 71 VAL B C 1
ATOM 2549 O O . VAL B 1 71 ? -6.898 38.094 8.688 1 74.19 71 VAL B O 1
ATOM 2552 N N . SER B 1 72 ? -5.875 36.156 9.211 1 77.5 72 SER B N 1
ATOM 2553 C CA . SER B 1 72 ? -5.176 36.75 10.344 1 77.5 72 SER B CA 1
ATOM 2554 C C . SER B 1 72 ? -3.678 36.844 10.086 1 77.5 72 SER B C 1
ATOM 2556 O O . SER B 1 72 ? -2.932 35.906 10.352 1 77.5 72 SER B O 1
ATOM 2558 N N . PRO B 1 73 ? -3.291 38 9.648 1 73.12 73 PRO B N 1
ATOM 2559 C CA . PRO B 1 73 ? -1.874 38.188 9.32 1 73.12 73 PRO B CA 1
ATOM 2560 C C . PRO B 1 73 ? -0.957 37.906 10.516 1 73.12 73 PRO B C 1
ATOM 2562 O O . PRO B 1 73 ? 0.13 37.344 10.344 1 73.12 73 PRO B O 1
ATOM 2565 N N . THR B 1 74 ? -1.41 38.375 11.633 1 76.81 74 THR B N 1
ATOM 2566 C CA . THR B 1 74 ? -0.596 38.219 12.836 1 76.81 74 THR B CA 1
ATOM 2567 C C . THR B 1 74 ? -0.411 36.719 13.156 1 76.81 74 THR B C 1
ATOM 2569 O O . THR B 1 74 ? 0.69 36.312 13.5 1 76.81 74 THR B O 1
ATOM 2572 N N . LEU B 1 75 ? -1.437 36.031 13.016 1 74.06 75 LEU B N 1
ATOM 2573 C CA . LEU B 1 75 ? -1.38 34.594 13.281 1 74.06 75 LEU B CA 1
ATOM 2574 C C . LEU B 1 75 ? -0.466 33.875 12.281 1 74.06 75 LEU B C 1
ATOM 2576 O O . LEU B 1 75 ? 0.353 33.062 12.664 1 74.06 75 LEU B O 1
ATOM 2580 N N . MET B 1 76 ? -0.637 34.25 11.109 1 75.31 76 MET B N 1
ATOM 2581 C CA . MET B 1 76 ? 0.182 33.656 10.055 1 75.31 76 MET B CA 1
ATOM 2582 C C . MET B 1 76 ? 1.657 33.969 10.266 1 75.31 76 MET B C 1
ATOM 2584 O O . MET B 1 76 ? 2.52 33.125 10.07 1 75.31 76 MET B O 1
ATOM 2588 N N . GLN B 1 77 ? 1.871 35.219 10.57 1 76.31 77 GLN B N 1
ATOM 2589 C CA . GLN B 1 77 ? 3.244 35.625 10.828 1 76.31 77 GLN B CA 1
ATOM 2590 C C . GLN B 1 77 ? 3.857 34.844 11.977 1 76.31 77 GLN B C 1
ATOM 2592 O O . GLN B 1 77 ? 5.008 34.406 11.898 1 76.31 77 GLN B O 1
ATOM 2597 N N . THR B 1 78 ? 3.078 34.688 12.945 1 76.88 78 THR B N 1
ATOM 2598 C CA . THR B 1 78 ? 3.547 33.969 14.109 1 76.88 78 THR B CA 1
ATOM 2599 C C . THR B 1 78 ? 3.838 32.5 13.742 1 76.88 78 THR B C 1
ATOM 2601 O O . THR B 1 78 ? 4.891 31.969 14.094 1 76.88 78 THR B O 1
ATOM 2604 N N . LEU B 1 79 ? 2.967 31.875 13.07 1 76.5 79 LEU B N 1
ATOM 2605 C CA . LEU B 1 79 ? 3.123 30.484 12.664 1 76.5 79 LEU B CA 1
ATOM 2606 C C . LEU B 1 79 ? 4.336 30.312 11.758 1 76.5 79 LEU B C 1
ATOM 2608 O O . LEU B 1 79 ? 5.145 29.406 11.953 1 76.5 79 LEU B O 1
ATOM 2612 N N . ASN B 1 80 ? 4.449 31.219 10.844 1 75.12 80 ASN B N 1
ATOM 2613 C CA . ASN B 1 80 ? 5.566 31.156 9.906 1 75.12 80 ASN B CA 1
ATOM 2614 C C . ASN B 1 80 ? 6.906 31.297 10.617 1 75.12 80 ASN B C 1
ATOM 2616 O O . ASN B 1 80 ? 7.844 30.547 10.352 1 75.12 80 ASN B O 1
ATOM 2620 N N . GLU B 1 81 ? 7.016 32.25 11.445 1 76.56 81 GLU B N 1
ATOM 2621 C CA . GLU B 1 81 ? 8.25 32.5 12.188 1 76.56 81 GLU B CA 1
ATOM 2622 C C . GLU B 1 81 ? 8.641 31.297 13.031 1 76.56 81 GLU B C 1
ATOM 2624 O O . GLU B 1 81 ? 9.805 30.906 13.055 1 76.56 81 GLU B O 1
ATOM 2629 N N . LYS B 1 82 ? 7.746 30.781 13.602 1 76.62 82 LYS B N 1
ATOM 2630 C CA . LYS B 1 82 ? 8.023 29.672 14.5 1 76.62 82 LYS B CA 1
ATOM 2631 C C . LYS B 1 82 ? 8.336 28.391 13.719 1 76.62 82 LYS B C 1
ATOM 2633 O O . LYS B 1 82 ? 9.242 27.641 14.094 1 76.62 82 LYS B O 1
ATOM 2638 N N . LEU B 1 83 ? 7.609 28.109 12.711 1 77.25 83 LEU B N 1
ATOM 2639 C CA . LEU B 1 83 ? 7.82 26.906 11.906 1 77.25 83 LEU B CA 1
ATOM 2640 C C . LEU B 1 83 ? 9.141 26.984 11.141 1 77.25 83 LEU B C 1
ATOM 2642 O O . LEU B 1 83 ? 9.844 25.984 11.008 1 77.25 83 LEU B O 1
ATOM 2646 N N . ASP B 1 84 ? 9.391 28.156 10.578 1 70.62 84 ASP B N 1
ATOM 2647 C CA . ASP B 1 84 ? 10.633 28.344 9.844 1 70.62 84 ASP B CA 1
ATOM 2648 C C . ASP B 1 84 ? 11.844 28.094 10.75 1 70.62 84 ASP B C 1
ATOM 2650 O O . ASP B 1 84 ? 12.867 27.578 10.297 1 70.62 84 ASP B O 1
ATOM 2654 N N . SER B 1 85 ? 11.719 28.453 11.93 1 70.38 85 SER B N 1
ATOM 2655 C CA . SER B 1 85 ? 12.805 28.234 12.891 1 70.38 85 SER B CA 1
ATOM 2656 C C . SER B 1 85 ? 13.031 26.75 13.148 1 70.38 85 SER B C 1
ATOM 2658 O O . SER B 1 85 ? 14.133 26.344 13.531 1 70.38 85 SER B O 1
ATOM 2660 N N . VAL B 1 86 ? 12.031 25.953 12.844 1 66.56 86 VAL B N 1
ATOM 2661 C CA . VAL B 1 86 ? 12.125 24.562 13.266 1 66.56 86 VAL B CA 1
ATOM 2662 C C . VAL B 1 86 ? 12.328 23.656 12.047 1 66.56 86 VAL B C 1
ATOM 2664 O O . VAL B 1 86 ? 13.031 22.656 12.117 1 66.56 86 VAL B O 1
ATOM 2667 N N . ASP B 1 87 ? 11.711 24 10.852 1 64.75 87 ASP B N 1
ATOM 2668 C CA . ASP B 1 87 ? 11.711 22.922 9.859 1 64.75 87 ASP B CA 1
ATOM 2669 C C . ASP B 1 87 ? 11.883 23.5 8.453 1 64.75 87 ASP B C 1
ATOM 2671 O O . ASP B 1 87 ? 11.547 22.828 7.465 1 64.75 87 ASP B O 1
ATOM 2675 N N . ALA B 1 88 ? 12.398 24.797 8.289 1 62.66 88 ALA B N 1
ATOM 2676 C CA . ALA B 1 88 ? 12.531 25.438 6.984 1 62.66 88 ALA B CA 1
ATOM 2677 C C . ALA B 1 88 ? 13.352 24.562 6.031 1 62.66 88 ALA B C 1
ATOM 2679 O O . ALA B 1 88 ? 13.039 24.484 4.844 1 62.66 88 ALA B O 1
ATOM 2680 N N . TRP B 1 89 ? 14.266 23.922 6.625 1 59.88 89 TRP B N 1
ATOM 2681 C CA . TRP B 1 89 ? 15.156 23.125 5.793 1 59.88 89 TRP B CA 1
ATOM 2682 C C . TRP B 1 89 ? 14.43 21.922 5.219 1 59.88 89 TRP B C 1
ATOM 2684 O O . TRP B 1 89 ? 14.656 21.531 4.066 1 59.88 89 TRP B O 1
ATOM 2694 N N . ILE B 1 90 ? 13.5 21.281 5.902 1 57.75 90 ILE B N 1
ATOM 2695 C CA . ILE B 1 90 ? 12.742 20.125 5.438 1 57.75 90 ILE B CA 1
ATOM 2696 C C . ILE B 1 90 ? 11.766 20.547 4.344 1 57.75 90 ILE B C 1
ATOM 2698 O O . ILE B 1 90 ? 11.656 19.891 3.307 1 57.75 90 ILE B O 1
ATOM 2702 N N . TYR B 1 91 ? 11.188 21.656 4.605 1 62.03 91 TYR B N 1
ATOM 2703 C CA . TYR B 1 91 ? 10.195 22.172 3.66 1 62.03 91 TYR B CA 1
ATOM 2704 C C . TYR B 1 91 ? 10.844 22.5 2.322 1 62.03 91 TYR B C 1
ATOM 2706 O O . TYR B 1 91 ? 10.312 22.172 1.265 1 62.03 91 TYR B O 1
ATOM 2714 N N . SER B 1 92 ? 12.047 23.109 2.436 1 63.09 92 SER B N 1
ATOM 2715 C CA . SER B 1 92 ? 12.781 23.453 1.22 1 63.09 92 SER B CA 1
ATOM 2716 C C . SER B 1 92 ? 13.25 22.203 0.49 1 63.09 92 SER B C 1
ATOM 2718 O O . SER B 1 92 ? 13.266 22.156 -0.742 1 63.09 92 SER B O 1
ATOM 2720 N N . ALA B 1 93 ? 13.586 21.234 1.21 1 62.09 93 ALA B N 1
ATOM 2721 C CA . ALA B 1 93 ? 14.078 19.984 0.632 1 62.09 93 ALA B CA 1
ATOM 2722 C C . ALA B 1 93 ? 12.969 19.234 -0.103 1 62.09 93 ALA B C 1
ATOM 2724 O O . ALA B 1 93 ? 13.211 18.609 -1.141 1 62.09 93 ALA B O 1
ATOM 2725 N N . VAL B 1 94 ? 11.82 19.391 0.409 1 60.5 94 VAL B N 1
ATOM 2726 C CA . VAL B 1 94 ? 10.695 18.641 -0.13 1 60.5 94 VAL B CA 1
ATOM 2727 C C . VAL B 1 94 ? 10.039 19.422 -1.264 1 60.5 94 VAL B C 1
ATOM 2729 O O . VAL B 1 94 ? 9.695 18.859 -2.303 1 60.5 94 VAL B O 1
ATOM 2732 N N . PHE B 1 95 ? 9.859 20.672 -1.121 1 62.88 95 PHE B N 1
ATOM 2733 C CA . PHE B 1 95 ? 9.031 21.406 -2.061 1 62.88 95 PHE B CA 1
ATOM 2734 C C . PHE B 1 95 ? 9.875 22.359 -2.9 1 62.88 95 PHE B C 1
ATOM 2736 O O . PHE B 1 95 ? 9.398 22.906 -3.902 1 62.88 95 PHE B O 1
ATOM 2743 N N . GLY B 1 96 ? 11.156 22.172 -2.783 1 56.53 96 GLY B N 1
ATOM 2744 C CA . GLY B 1 96 ? 11.977 23.156 -3.467 1 56.53 96 GLY B CA 1
ATOM 2745 C C . GLY B 1 96 ? 11.711 24.578 -3.016 1 56.53 96 GLY B C 1
ATOM 2746 O O . GLY B 1 96 ? 10.82 24.812 -2.191 1 56.53 96 GLY B O 1
ATOM 2747 N N . LYS B 1 97 ? 12.625 25.469 -3.291 1 50.16 97 LYS B N 1
ATOM 2748 C CA . LYS B 1 97 ? 12.539 26.875 -2.895 1 50.16 97 LYS B CA 1
ATOM 2749 C C . LYS B 1 97 ? 11.328 27.562 -3.525 1 50.16 97 LYS B C 1
ATOM 2751 O O . LYS B 1 97 ? 10.922 28.641 -3.1 1 50.16 97 LYS B O 1
ATOM 2756 N N . HIS B 1 98 ? 10.789 26.938 -4.676 1 46.47 98 HIS B N 1
ATOM 2757 C CA . HIS B 1 98 ? 9.789 27.672 -5.445 1 46.47 98 HIS B CA 1
ATOM 2758 C C . HIS B 1 98 ? 8.398 27.109 -5.223 1 46.47 98 HIS B C 1
ATOM 2760 O O . HIS B 1 98 ? 7.848 26.438 -6.102 1 46.47 98 HIS B O 1
ATOM 2766 N N . VAL B 1 99 ? 8.023 26.547 -4.152 1 49.88 99 VAL B N 1
ATOM 2767 C CA . VAL B 1 99 ? 6.602 26.219 -4.086 1 49.88 99 VAL B CA 1
ATOM 2768 C C . VAL B 1 99 ? 5.77 27.406 -4.578 1 49.88 99 VAL B C 1
ATOM 2770 O O . VAL B 1 99 ? 6.027 28.547 -4.207 1 49.88 99 VAL B O 1
ATOM 2773 N N . SER B 1 100 ? 5.145 27.328 -5.738 1 48.78 100 SER B N 1
ATOM 2774 C CA . SER B 1 100 ? 4.273 28.375 -6.262 1 48.78 100 SER B CA 1
ATOM 2775 C C . SER B 1 100 ? 3.592 29.141 -5.137 1 48.78 100 SER B C 1
ATOM 2777 O O . SER B 1 100 ? 3.252 28.562 -4.102 1 48.78 100 SER B O 1
ATOM 2779 N N . ARG B 1 101 ? 4.035 30.375 -5.066 1 52.03 101 ARG B N 1
ATOM 2780 C CA . ARG B 1 101 ? 3.527 31.484 -4.277 1 52.03 101 ARG B CA 1
ATOM 2781 C C . ARG B 1 101 ? 2.004 31.484 -4.242 1 52.03 101 ARG B C 1
ATOM 2783 O O . ARG B 1 101 ? 1.377 32.531 -4.109 1 52.03 101 ARG B O 1
ATOM 2790 N N . ASP B 1 102 ? 1.316 30.25 -4.652 1 66.38 102 ASP B N 1
ATOM 2791 C CA . ASP B 1 102 ? -0.123 30.297 -4.41 1 66.38 102 ASP B CA 1
ATOM 2792 C C . ASP B 1 102 ? -0.428 30.391 -2.918 1 66.38 102 ASP B C 1
ATOM 2794 O O . ASP B 1 102 ? 0.092 29.609 -2.121 1 66.38 102 ASP B O 1
ATOM 2798 N N . GLU B 1 103 ? -0.86 31.438 -2.574 1 73.94 103 GLU B N 1
ATOM 2799 C CA . GLU B 1 103 ? -1.212 31.812 -1.207 1 73.94 103 GLU B CA 1
ATOM 2800 C C . GLU B 1 103 ? -1.902 30.656 -0.485 1 73.94 103 GLU B C 1
ATOM 2802 O O . GLU B 1 103 ? -1.621 30.391 0.687 1 73.94 103 GLU B O 1
ATOM 2807 N N . TYR B 1 104 ? -2.562 29.797 -1.286 1 78.5 104 TYR B N 1
ATOM 2808 C CA . TYR B 1 104 ? -3.297 28.703 -0.661 1 78.5 104 TYR B CA 1
ATOM 2809 C C . TYR B 1 104 ? -2.355 27.578 -0.259 1 78.5 104 TYR B C 1
ATOM 2811 O O . TYR B 1 104 ? -2.469 27.031 0.84 1 78.5 104 TYR B O 1
ATOM 2819 N N . VAL B 1 105 ? -1.431 27.219 -1.123 1 84.88 105 VAL B N 1
ATOM 2820 C CA . VAL B 1 105 ? -0.472 26.156 -0.833 1 84.88 105 VAL B CA 1
ATOM 2821 C C . VAL B 1 105 ? 0.369 26.531 0.382 1 84.88 105 VAL B C 1
ATOM 2823 O O . VAL B 1 105 ? 0.648 25.688 1.24 1 84.88 105 VAL B O 1
ATOM 2826 N N . HIS B 1 106 ? 0.701 27.734 0.359 1 83.88 106 HIS B N 1
ATOM 2827 C CA . HIS B 1 106 ? 1.498 28.234 1.479 1 83.88 106 HIS B CA 1
ATOM 2828 C C . HIS B 1 106 ? 0.739 28.094 2.795 1 83.88 106 HIS B C 1
ATOM 2830 O O . HIS B 1 106 ? 1.288 27.609 3.787 1 83.88 106 HIS B O 1
ATOM 2836 N N . PHE B 1 107 ? -0.535 28.531 2.838 1 82.5 107 PHE B N 1
ATOM 2837 C CA . PHE B 1 107 ? -1.349 28.484 4.047 1 82.5 107 PHE B CA 1
ATOM 2838 C C . PHE B 1 107 ? -1.613 27.031 4.453 1 82.5 107 PHE B C 1
ATOM 2840 O O . PHE B 1 107 ? -1.456 26.672 5.625 1 82.5 107 PHE B O 1
ATOM 2847 N N . LEU B 1 108 ? -1.956 26.219 3.508 1 88.31 108 LEU B N 1
ATOM 2848 C CA . LEU B 1 108 ? -2.221 24.797 3.764 1 88.31 108 LEU B CA 1
ATOM 2849 C C . LEU B 1 108 ? -0.987 24.109 4.336 1 88.31 108 LEU B C 1
ATOM 2851 O O . LEU B 1 108 ? -1.081 23.391 5.332 1 88.31 108 LEU B O 1
ATOM 2855 N N . SER B 1 109 ? 0.144 24.391 3.721 1 90.5 109 SER B N 1
ATOM 2856 C CA . SER B 1 109 ? 1.398 23.797 4.164 1 90.5 109 SER B CA 1
ATOM 2857 C C . SER B 1 109 ? 1.745 24.234 5.586 1 90.5 109 SER B C 1
ATOM 2859 O O . SER B 1 109 ? 2.184 23.422 6.398 1 90.5 109 SER B O 1
ATOM 2861 N N . THR B 1 110 ? 1.529 25.484 5.84 1 86.31 110 THR B N 1
ATOM 2862 C CA . THR B 1 110 ? 1.823 26.031 7.16 1 86.31 110 THR B CA 1
ATOM 2863 C C . THR B 1 110 ? 0.971 25.344 8.227 1 86.31 110 THR B C 1
ATOM 2865 O O . THR B 1 110 ? 1.48 24.953 9.273 1 86.31 110 THR B O 1
ATOM 2868 N N . VAL B 1 111 ? -0.278 25.172 7.977 1 88.38 111 VAL B N 1
ATOM 2869 C CA . VAL B 1 111 ? -1.218 24.578 8.922 1 88.38 111 VAL B CA 1
ATOM 2870 C C . VAL B 1 111 ? -0.855 23.109 9.156 1 88.38 111 VAL B C 1
ATOM 2872 O O . VAL B 1 111 ? -0.762 22.672 10.305 1 88.38 111 VAL B O 1
ATOM 2875 N N . VAL B 1 112 ? -0.639 22.375 8.109 1 93.44 112 VAL B N 1
ATOM 2876 C CA . VAL B 1 112 ? -0.334 20.953 8.211 1 93.44 112 VAL B CA 1
ATOM 2877 C C . VAL B 1 112 ? 0.991 20.766 8.945 1 93.44 112 VAL B C 1
ATOM 2879 O O . VAL B 1 112 ? 1.106 19.891 9.805 1 93.44 112 VAL B O 1
ATOM 2882 N N . ARG B 1 113 ? 1.943 21.578 8.648 1 91.75 113 ARG B N 1
ATOM 2883 C CA . ARG B 1 113 ? 3.227 21.531 9.344 1 91.75 113 ARG B CA 1
ATOM 2884 C C . ARG B 1 113 ? 3.059 21.828 10.828 1 91.75 113 ARG B C 1
ATOM 2886 O O . ARG B 1 113 ? 3.727 21.219 11.664 1 91.75 113 ARG B O 1
ATOM 2893 N N . GLY B 1 114 ? 2.199 22.781 11.117 1 89.81 114 GLY B N 1
ATOM 2894 C CA . GLY B 1 114 ? 1.896 23.094 12.508 1 89.81 114 GLY B CA 1
ATOM 2895 C C . GLY B 1 114 ? 1.247 21.938 13.242 1 89.81 114 GLY B C 1
ATOM 2896 O O . GLY B 1 114 ? 1.602 21.641 14.391 1 89.81 114 GLY B O 1
ATOM 2897 N N . LEU B 1 115 ? 0.333 21.281 12.57 1 92.38 115 LEU B N 1
ATOM 2898 C CA . LEU B 1 115 ? -0.396 20.172 13.164 1 92.38 115 LEU B CA 1
ATOM 2899 C C . LEU B 1 115 ? 0.546 19.016 13.484 1 92.38 115 LEU B C 1
ATOM 2901 O O . LEU B 1 115 ? 0.298 18.25 14.414 1 92.38 115 LEU B O 1
ATOM 2905 N N . TYR B 1 116 ? 1.635 18.922 12.766 1 93.19 116 TYR B N 1
ATOM 2906 C CA . TYR B 1 116 ? 2.66 17.922 13.047 1 93.19 116 TYR B CA 1
ATOM 2907 C C . TYR B 1 116 ? 3.139 18.016 14.492 1 93.19 116 TYR B C 1
ATOM 2909 O O . TYR B 1 116 ? 3.412 17 15.133 1 93.19 116 TYR B O 1
ATOM 2917 N N . HIS B 1 117 ? 3.193 19.203 14.969 1 89.94 117 HIS B N 1
ATOM 2918 C CA . HIS B 1 117 ? 3.754 19.438 16.297 1 89.94 117 HIS B CA 1
ATOM 2919 C C . HIS B 1 117 ? 2.721 19.156 17.391 1 89.94 117 HIS B C 1
ATOM 2921 O O . HIS B 1 117 ? 3.078 18.938 18.547 1 89.94 117 HIS B O 1
ATOM 2927 N N . THR B 1 118 ? 1.441 19.156 17.062 1 90.44 118 THR B N 1
ATOM 2928 C CA . THR B 1 118 ? 0.394 18.844 18.031 1 90.44 118 THR B CA 1
ATOM 2929 C C . THR B 1 118 ? 0.115 17.344 18.062 1 90.44 118 THR B C 1
ATOM 2931 O O . THR B 1 118 ? -0.336 16.812 19.078 1 90.44 118 THR B O 1
ATOM 2934 N N . GLY B 1 119 ? 0.407 16.703 16.984 1 93.62 119 GLY B N 1
ATOM 2935 C CA . GLY B 1 119 ? 0.024 15.305 16.844 1 93.62 119 GLY B CA 1
ATOM 2936 C C . GLY B 1 119 ? -1.397 15.117 16.359 1 93.62 119 GLY B C 1
ATOM 2937 O O . GLY B 1 119 ? -2.178 16.078 16.312 1 93.62 119 GLY B O 1
ATOM 2938 N N . GLY B 1 120 ? -1.685 13.945 15.875 1 96.5 120 GLY B N 1
ATOM 2939 C CA . GLY B 1 120 ? -3.043 13.695 15.414 1 96.5 120 GLY B CA 1
ATOM 2940 C C . GLY B 1 120 ? -3.1 12.883 14.141 1 96.5 120 GLY B C 1
ATOM 2941 O O . GLY B 1 120 ? -2.062 12.508 13.586 1 96.5 120 GLY B O 1
ATOM 2942 N N . VAL B 1 121 ? -4.324 12.516 13.758 1 98.31 121 VAL B N 1
ATOM 2943 C CA . VAL B 1 121 ? -4.602 11.883 12.477 1 98.31 121 VAL B CA 1
ATOM 2944 C C . VAL B 1 121 ? -5.102 12.93 11.484 1 98.31 121 VAL B C 1
ATOM 2946 O O . VAL B 1 121 ? -6.156 13.531 11.688 1 98.31 121 VAL B O 1
ATOM 2949 N N . LEU B 1 122 ? -4.277 13.195 10.461 1 98 122 LEU B N 1
ATOM 2950 C CA . LEU B 1 122 ? -4.637 14.164 9.43 1 98 122 LEU B CA 1
ATOM 2951 C C . LEU B 1 122 ? -5.234 13.461 8.211 1 98 122 LEU B C 1
ATOM 2953 O O . LEU B 1 122 ? -4.574 12.633 7.586 1 98 122 LEU B O 1
ATOM 2957 N N . VAL B 1 123 ? -6.504 13.836 7.879 1 98.06 123 VAL B N 1
ATOM 2958 C CA . VAL B 1 123 ? -7.199 13.148 6.793 1 98.06 123 VAL B CA 1
ATOM 2959 C C . VAL B 1 123 ? -7.281 14.062 5.574 1 98.06 123 VAL B C 1
ATOM 2961 O O . VAL B 1 123 ? -8.008 15.062 5.59 1 98.06 123 VAL B O 1
ATOM 2964 N N . GLY B 1 124 ? -6.574 13.68 4.562 1 96.56 124 GLY B N 1
ATOM 2965 C CA . GLY B 1 124 ? -6.656 14.422 3.316 1 96.56 124 GLY B CA 1
ATOM 2966 C C . GLY B 1 124 ? -5.789 15.664 3.305 1 96.56 124 GLY B C 1
ATOM 2967 O O . GLY B 1 124 ? -4.797 15.742 4.031 1 96.56 124 GLY B O 1
ATOM 2968 N N . ARG B 1 125 ? -5.992 16.484 2.16 1 94.19 125 ARG B N 1
ATOM 2969 C CA . ARG B 1 125 ? -5.391 17.797 1.951 1 94.19 125 ARG B CA 1
ATOM 2970 C C . ARG B 1 125 ? -3.879 17.688 1.768 1 94.19 125 ARG B C 1
ATOM 2972 O O . ARG B 1 125 ? -3.121 18.516 2.271 1 94.19 125 ARG B O 1
ATOM 2979 N N . ALA B 1 126 ? -3.455 16.609 1.202 1 94.94 126 ALA B N 1
ATOM 2980 C CA . ALA B 1 126 ? -2.072 16.391 0.794 1 94.94 126 ALA B CA 1
ATOM 2981 C C . ALA B 1 126 ? -1.142 16.359 2.002 1 94.94 126 ALA B C 1
ATOM 2983 O O . ALA B 1 126 ? 0.049 16.656 1.887 1 94.94 126 ALA B O 1
ATOM 2984 N N . SER B 1 127 ? -1.714 15.984 3.117 1 96.81 127 SER B N 1
ATOM 2985 C CA . SER B 1 127 ? -0.888 15.977 4.32 1 96.81 127 SER B CA 1
ATOM 2986 C C . SER B 1 127 ? 0.286 15.016 4.176 1 96.81 127 SER B C 1
ATOM 2988 O O . SER B 1 127 ? 1.374 15.273 4.695 1 96.81 127 SER B O 1
ATOM 2990 N N . HIS B 1 128 ? 0.097 13.875 3.418 1 96.19 128 HIS B N 1
ATOM 2991 C CA . HIS B 1 128 ? 1.168 12.898 3.24 1 96.19 128 HIS B CA 1
ATOM 2992 C C . HIS B 1 128 ? 2.311 13.484 2.416 1 96.19 128 HIS B C 1
ATOM 2994 O O . HIS B 1 128 ? 3.471 13.102 2.596 1 96.19 128 HIS B O 1
ATOM 3000 N N . VAL B 1 129 ? 1.993 14.43 1.511 1 94.56 129 VAL B N 1
ATOM 3001 C CA . VAL B 1 129 ? 3.01 15.07 0.688 1 94.56 129 VAL B CA 1
ATOM 3002 C C . VAL B 1 129 ? 3.73 16.141 1.502 1 94.56 129 VAL B C 1
ATOM 3004 O O . VAL B 1 129 ? 4.961 16.219 1.503 1 94.56 129 VAL B O 1
ATOM 3007 N N . ILE B 1 130 ? 2.953 16.922 2.23 1 93.06 130 ILE B N 1
ATOM 3008 C CA . ILE B 1 130 ? 3.471 18.078 2.969 1 93.06 130 ILE B CA 1
ATOM 3009 C C . ILE B 1 130 ? 4.398 17.594 4.082 1 93.06 130 ILE B C 1
ATOM 3011 O O . ILE B 1 130 ? 5.41 18.234 4.375 1 93.06 130 ILE B O 1
ATOM 3015 N N . LEU B 1 131 ? 4.078 16.453 4.668 1 93.81 131 LEU B N 1
ATOM 3016 C CA . LEU B 1 131 ? 4.84 15.984 5.82 1 93.81 131 LEU B CA 1
ATOM 3017 C C . LEU B 1 131 ? 5.84 14.906 5.414 1 93.81 131 LEU B C 1
ATOM 3019 O O . LEU B 1 131 ? 6.359 14.18 6.27 1 93.81 131 LEU B O 1
ATOM 3023 N N . ALA B 1 132 ? 6.105 14.805 4.113 1 90.88 132 ALA B N 1
ATOM 3024 C CA . ALA B 1 132 ? 7.129 13.875 3.648 1 90.88 132 ALA B CA 1
ATOM 3025 C C . ALA B 1 132 ? 8.477 14.164 4.309 1 90.88 132 ALA B C 1
ATOM 3027 O O . ALA B 1 132 ? 8.859 15.32 4.465 1 90.88 132 ALA B O 1
ATOM 3028 N N . GLY B 1 133 ? 9.156 13.094 4.75 1 84.62 133 GLY B N 1
ATOM 3029 C CA . GLY B 1 133 ? 10.477 13.242 5.348 1 84.62 133 GLY B CA 1
ATOM 3030 C C . GLY B 1 133 ? 10.43 13.453 6.848 1 84.62 133 GLY B C 1
ATOM 3031 O O . GLY B 1 133 ? 11.469 13.492 7.508 1 84.62 133 GLY B O 1
ATOM 3032 N N . ARG B 1 134 ? 9.258 13.586 7.414 1 88.56 134 ARG B N 1
ATOM 3033 C CA . ARG B 1 134 ? 9.094 13.711 8.859 1 88.56 134 ARG B CA 1
ATOM 3034 C C . ARG B 1 134 ? 8.758 12.359 9.492 1 88.56 134 ARG B C 1
ATOM 3036 O O . ARG B 1 134 ? 8.609 11.359 8.789 1 88.56 134 ARG B O 1
ATOM 3043 N N . ASP B 1 135 ? 8.875 12.367 10.812 1 89.31 135 ASP B N 1
ATOM 3044 C CA . ASP B 1 135 ? 8.547 11.148 11.547 1 89.31 135 ASP B CA 1
ATOM 3045 C C . ASP B 1 135 ? 7.039 10.961 11.656 1 89.31 135 ASP B C 1
ATOM 3047 O O . ASP B 1 135 ? 6.469 11.102 12.742 1 89.31 135 ASP B O 1
ATOM 3051 N N . VAL B 1 136 ? 6.422 10.672 10.586 1 94.5 136 VAL B N 1
ATOM 3052 C CA . VAL B 1 136 ? 4.988 10.445 10.477 1 94.5 136 VAL B CA 1
ATOM 3053 C C . VAL B 1 136 ? 4.727 9.133 9.75 1 94.5 136 VAL B C 1
ATOM 3055 O O . VAL B 1 136 ? 5.57 8.664 8.977 1 94.5 136 VAL B O 1
ATOM 3058 N N . LEU B 1 137 ? 3.641 8.445 10.078 1 97.25 137 LEU B N 1
ATOM 3059 C CA . LEU B 1 137 ? 3.18 7.312 9.281 1 97.25 137 LEU B CA 1
ATOM 3060 C C . LEU B 1 137 ? 2.191 7.758 8.211 1 97.25 137 LEU B C 1
ATOM 3062 O O . LEU B 1 137 ? 1.093 8.219 8.531 1 97.25 137 LEU B O 1
ATOM 3066 N N . ARG B 1 138 ? 2.635 7.719 7.004 1 97.69 138 ARG B N 1
ATOM 3067 C CA . ARG B 1 138 ? 1.799 8.125 5.879 1 97.69 138 ARG B CA 1
ATOM 3068 C C . ARG B 1 138 ? 1.046 6.934 5.297 1 97.69 138 ARG B C 1
ATOM 3070 O O . ARG B 1 138 ? 1.639 6.086 4.621 1 97.69 138 ARG B O 1
ATOM 3077 N N . VAL B 1 139 ? -0.297 6.945 5.477 1 98.56 139 VAL B N 1
ATOM 3078 C CA . VAL B 1 139 ? -1.127 5.801 5.117 1 98.56 139 VAL B CA 1
ATOM 3079 C C . VAL B 1 139 ? -2.096 6.191 4.004 1 98.56 139 VAL B C 1
ATOM 3081 O O . VAL B 1 139 ? -2.662 7.285 4.023 1 98.56 139 VAL B O 1
ATOM 3084 N N . ARG B 1 140 ? -2.26 5.27 3.094 1 98.56 140 ARG B N 1
ATOM 3085 C CA . ARG B 1 140 ? -3.322 5.414 2.105 1 98.56 140 ARG B CA 1
ATOM 3086 C C . ARG B 1 140 ? -4.27 4.219 2.141 1 98.56 140 ARG B C 1
ATOM 3088 O O . ARG B 1 140 ? -3.826 3.068 2.146 1 98.56 140 ARG B O 1
ATOM 3095 N N . ILE B 1 141 ? -5.531 4.539 2.244 1 98.62 141 ILE B N 1
ATOM 3096 C CA . ILE B 1 141 ? -6.582 3.529 2.221 1 98.62 141 ILE B CA 1
ATOM 3097 C C . ILE B 1 141 ? -7.316 3.58 0.884 1 98.62 141 ILE B C 1
ATOM 3099 O O . ILE B 1 141 ? -7.844 4.625 0.497 1 98.62 141 ILE B O 1
ATOM 3103 N N . VAL B 1 142 ? -7.363 2.398 0.198 1 98.06 142 VAL B N 1
ATOM 3104 C CA . VAL B 1 142 ? -7.957 2.387 -1.135 1 98.06 142 VAL B CA 1
ATOM 3105 C C . VAL B 1 142 ? -8.992 1.27 -1.231 1 98.06 142 VAL B C 1
ATOM 3107 O O . VAL B 1 142 ? -9.031 0.374 -0.385 1 98.06 142 VAL B O 1
ATOM 3110 N N . GLY B 1 143 ? -9.836 1.397 -2.195 1 97 143 GLY B N 1
ATOM 3111 C CA . GLY B 1 143 ? -10.75 0.366 -2.662 1 97 143 GLY B CA 1
ATOM 3112 C C . GLY B 1 143 ? -11.016 0.433 -4.152 1 97 143 GLY B C 1
ATOM 3113 O O . GLY B 1 143 ? -10.867 1.49 -4.77 1 97 143 GLY B O 1
ATOM 3114 N N . SER B 1 144 ? -11.367 -0.767 -4.73 1 95.56 144 SER B N 1
ATOM 3115 C CA . SER B 1 144 ? -11.781 -0.757 -6.129 1 95.56 144 SER B CA 1
ATOM 3116 C C . SER B 1 144 ? -13.047 0.068 -6.324 1 95.56 144 SER B C 1
ATOM 3118 O O . SER B 1 144 ? -13.836 0.233 -5.395 1 95.56 144 SER B O 1
ATOM 3120 N N . VAL B 1 145 ? -13.18 0.598 -7.543 1 96.75 145 VAL B N 1
ATOM 3121 C CA . VAL B 1 145 ? -14.359 1.397 -7.855 1 96.75 145 VAL B CA 1
ATOM 3122 C C . VAL B 1 145 ? -15.625 0.59 -7.57 1 96.75 145 VAL B C 1
ATOM 3124 O O . VAL B 1 145 ? -16.594 1.111 -7.004 1 96.75 145 VAL B O 1
ATOM 3127 N N . GLU B 1 146 ? -15.594 -0.657 -7.875 1 96.19 146 GLU B N 1
ATOM 3128 C CA . GLU B 1 146 ? -16.75 -1.528 -7.711 1 96.19 146 GLU B CA 1
ATOM 3129 C C . GLU B 1 146 ? -17.078 -1.729 -6.234 1 96.19 146 GLU B C 1
ATOM 3131 O O . GLU B 1 146 ? -18.234 -1.594 -5.832 1 96.19 146 GLU B O 1
ATOM 3136 N N . ALA B 1 147 ? -16.109 -2.021 -5.461 1 95.56 147 ALA B N 1
ATOM 3137 C CA . ALA B 1 147 ? -16.328 -2.252 -4.035 1 95.56 147 ALA B CA 1
ATOM 3138 C C . ALA B 1 147 ? -16.797 -0.974 -3.336 1 95.56 147 ALA B C 1
ATOM 3140 O O . ALA B 1 147 ? -17.719 -1.002 -2.521 1 95.56 147 ALA B O 1
ATOM 3141 N N . CYS B 1 148 ? -16.172 0.126 -3.666 1 97.88 148 CYS B N 1
ATOM 3142 C CA . CYS B 1 148 ? -16.5 1.405 -3.055 1 97.88 148 CYS B CA 1
ATOM 3143 C C . CYS B 1 148 ? -17.906 1.853 -3.461 1 97.88 148 CYS B C 1
ATOM 3145 O O . CYS B 1 148 ? -18.672 2.357 -2.633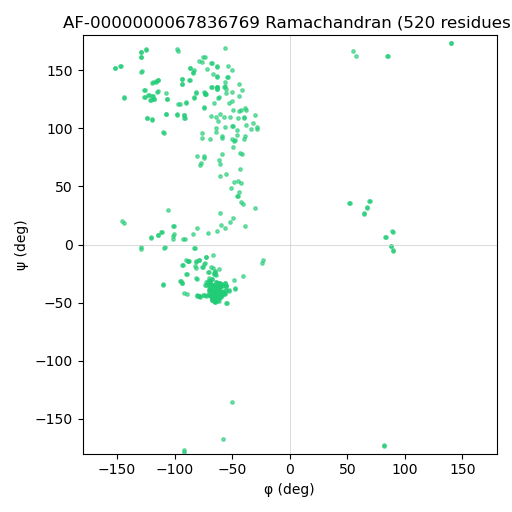 1 97.88 148 CYS B O 1
ATOM 3147 N N . ALA B 1 149 ? -18.219 1.633 -4.746 1 98 149 ALA B N 1
ATOM 3148 C CA . ALA B 1 149 ? -19.562 1.983 -5.23 1 98 149 ALA B CA 1
ATOM 3149 C C . ALA B 1 149 ? -20.625 1.172 -4.512 1 98 149 ALA B C 1
ATOM 3151 O O . ALA B 1 149 ? -21.688 1.703 -4.156 1 98 149 ALA B O 1
ATOM 3152 N N . THR B 1 150 ? -20.359 -0.048 -4.305 1 97.19 150 THR B N 1
ATOM 3153 C CA . THR B 1 150 ? -21.297 -0.917 -3.592 1 97.19 150 THR B CA 1
ATOM 3154 C C . THR B 1 150 ? -21.516 -0.418 -2.168 1 97.19 150 THR B C 1
ATOM 3156 O O . THR B 1 150 ? -22.656 -0.294 -1.72 1 97.19 150 THR B O 1
ATOM 3159 N N . ARG B 1 151 ? -20.484 -0.05 -1.481 1 96.38 151 ARG B N 1
ATOM 3160 C CA . ARG B 1 151 ? -20.562 0.437 -0.109 1 96.38 151 ARG B CA 1
ATOM 3161 C C . ARG B 1 151 ? -21.344 1.745 -0.044 1 96.38 151 ARG B C 1
ATOM 3163 O O . ARG B 1 151 ? -22.203 1.921 0.826 1 96.38 151 ARG B O 1
ATOM 3170 N N . ILE B 1 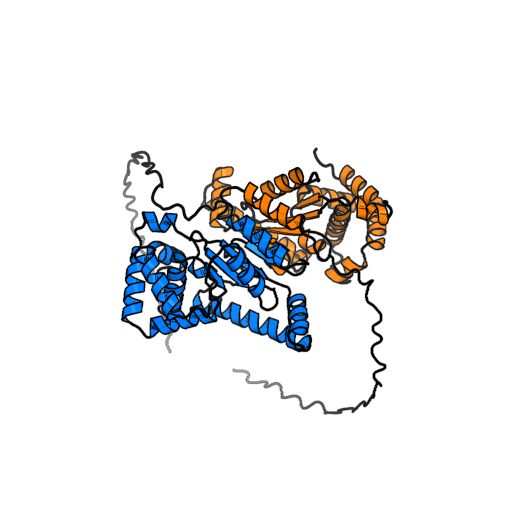152 ? -21.062 2.588 -0.956 1 97 152 ILE B N 1
ATOM 3171 C CA . ILE B 1 152 ? -21.703 3.898 -0.97 1 97 152 ILE B CA 1
ATOM 3172 C C . ILE B 1 152 ? -23.188 3.742 -1.272 1 97 152 ILE B C 1
ATOM 3174 O O . ILE B 1 152 ? -24.031 4.363 -0.621 1 97 152 ILE B O 1
ATOM 3178 N N . SER B 1 153 ? -23.484 2.891 -2.256 1 97.69 153 SER B N 1
ATOM 3179 C CA . SER B 1 153 ? -24.875 2.641 -2.617 1 97.69 153 SER B CA 1
ATOM 3180 C C . SER B 1 153 ? -25.672 2.107 -1.43 1 97.69 153 SER B C 1
ATOM 3182 O O . SER B 1 153 ? -26.797 2.543 -1.181 1 97.69 153 SER B O 1
ATOM 3184 N N . GLU B 1 154 ? -25.062 1.27 -0.724 1 96.5 154 GLU B N 1
ATOM 3185 C CA . GLU B 1 154 ? -25.719 0.671 0.441 1 96.5 154 GLU B CA 1
ATOM 3186 C C . GLU B 1 154 ? -25.875 1.689 1.566 1 96.5 154 GLU B C 1
ATOM 3188 O O . GLU B 1 154 ? -26.859 1.657 2.303 1 96.5 154 GLU B O 1
ATOM 3193 N N . GLN B 1 155 ? -25 2.559 1.69 1 94.88 155 GLN B N 1
ATOM 3194 C CA . GLN B 1 155 ? -24.969 3.516 2.791 1 94.88 155 GLN B CA 1
ATOM 3195 C C . GLN B 1 155 ? -25.938 4.672 2.539 1 94.88 155 GLN B C 1
ATOM 3197 O O . GLN B 1 155 ? -26.625 5.125 3.457 1 94.88 155 GLN B O 1
ATOM 3202 N N . ASP B 1 156 ? -25.891 5.133 1.341 1 94.31 156 ASP B N 1
ATOM 3203 C CA . ASP B 1 156 ? -26.656 6.367 1.148 1 94.31 156 ASP B CA 1
ATOM 3204 C C . ASP B 1 156 ? -27.906 6.117 0.316 1 94.31 156 ASP B C 1
ATOM 3206 O O . ASP B 1 156 ? -28.688 7.039 0.073 1 94.31 156 ASP B O 1
ATOM 3210 N N . GLY B 1 157 ? -28.109 4.859 -0.157 1 95.5 157 GLY B N 1
ATOM 3211 C CA . GLY B 1 157 ? -29.344 4.48 -0.841 1 95.5 157 GLY B CA 1
ATOM 3212 C C . GLY B 1 157 ? -29.344 4.836 -2.316 1 95.5 157 GLY B C 1
ATOM 3213 O O . GLY B 1 157 ? -30.328 4.609 -3.018 1 95.5 157 GLY B O 1
ATOM 3214 N N . SER B 1 158 ? -28.328 5.285 -2.842 1 96.94 158 SER B N 1
ATOM 3215 C CA . SER B 1 158 ? -28.234 5.609 -4.262 1 96.94 158 SER B CA 1
ATOM 3216 C C . SER B 1 158 ? -28.109 4.344 -5.109 1 96.94 158 SER B C 1
ATOM 3218 O O . SER B 1 158 ? -27.828 3.266 -4.586 1 96.94 158 SER B O 1
ATOM 3220 N N . SER B 1 159 ? -28.406 4.496 -6.418 1 98 159 SER B N 1
ATOM 3221 C CA . SER B 1 159 ? -28.188 3.371 -7.324 1 98 159 SER B CA 1
ATOM 3222 C C . SER B 1 159 ? -26.703 3.062 -7.473 1 98 159 SER B C 1
ATOM 3224 O O . SER B 1 159 ? -25.859 3.93 -7.246 1 98 159 SER B O 1
ATOM 3226 N N . TYR B 1 160 ? -26.453 1.865 -7.832 1 97.44 160 TYR B N 1
ATOM 3227 C CA . TYR B 1 160 ? -25.078 1.464 -8.078 1 97.44 160 TYR B CA 1
ATOM 3228 C C . TYR B 1 160 ? -24.422 2.359 -9.125 1 97.44 160 TYR B C 1
ATOM 3230 O O . TYR B 1 160 ? -23.281 2.773 -8.961 1 97.44 160 TYR B O 1
ATOM 3238 N N . ALA B 1 161 ? -25.141 2.633 -10.125 1 97.81 161 ALA B N 1
ATOM 3239 C CA . ALA B 1 161 ? -24.625 3.461 -11.211 1 97.81 161 ALA B CA 1
ATOM 3240 C C . ALA B 1 161 ? -24.281 4.863 -10.719 1 97.81 161 ALA B C 1
ATOM 3242 O O . ALA B 1 161 ? -23.234 5.418 -11.07 1 97.81 161 ALA B O 1
ATOM 3243 N N . GLU B 1 162 ? -25.141 5.434 -9.938 1 97.56 162 GLU B N 1
ATOM 3244 C CA . GLU B 1 162 ? -24.891 6.75 -9.359 1 97.56 162 GLU B CA 1
ATOM 3245 C C . GLU B 1 162 ? -23.688 6.727 -8.414 1 97.56 162 GLU B C 1
ATOM 3247 O O . GLU B 1 162 ? -22.859 7.629 -8.438 1 97.56 162 GLU B O 1
ATOM 3252 N N . ALA B 1 163 ? -23.656 5.723 -7.633 1 98.12 163 ALA B N 1
ATOM 3253 C CA . ALA B 1 163 ? -22.547 5.562 -6.688 1 98.12 163 ALA B CA 1
ATOM 3254 C C . ALA B 1 163 ? -21.219 5.414 -7.418 1 98.12 163 ALA B C 1
ATOM 3256 O O . ALA B 1 163 ? -20.203 5.996 -7.004 1 98.12 163 ALA B O 1
ATOM 3257 N N . LYS B 1 164 ? -21.219 4.652 -8.422 1 98.12 164 LYS B N 1
ATOM 3258 C CA . LYS B 1 164 ? -20.031 4.441 -9.227 1 98.12 164 LYS B CA 1
ATOM 3259 C C . LYS B 1 164 ? -19.516 5.754 -9.82 1 98.12 164 LYS B C 1
ATOM 3261 O O . LYS B 1 164 ? -18.312 6.031 -9.781 1 98.12 164 LYS B O 1
ATOM 3266 N N . ARG B 1 165 ? -20.406 6.543 -10.312 1 97.38 165 ARG B N 1
ATOM 3267 C CA . ARG B 1 165 ? -20.047 7.855 -10.836 1 97.38 165 ARG B CA 1
ATOM 3268 C C . ARG B 1 165 ? -19.469 8.75 -9.742 1 97.38 165 ARG B C 1
ATOM 3270 O O . ARG B 1 165 ? -18.484 9.461 -9.961 1 97.38 165 ARG B O 1
ATOM 3277 N N . LYS B 1 166 ? -20.078 8.711 -8.633 1 96.94 166 LYS B N 1
ATOM 3278 C CA . LYS B 1 166 ? -19.625 9.492 -7.488 1 96.94 166 LYS B CA 1
ATOM 3279 C C . LYS B 1 166 ? -18.188 9.117 -7.102 1 96.94 166 LYS B C 1
ATOM 3281 O O . LYS B 1 166 ? -17.359 9.992 -6.844 1 96.94 166 LYS B O 1
ATOM 3286 N N . VAL B 1 167 ? -17.922 7.836 -7.09 1 97.75 167 VAL B N 1
ATOM 3287 C CA . VAL B 1 167 ? -16.594 7.34 -6.734 1 97.75 167 VAL B CA 1
ATOM 3288 C C . VAL B 1 167 ? -15.562 7.828 -7.75 1 97.75 167 VAL B C 1
ATOM 3290 O O . VAL B 1 167 ? -14.523 8.367 -7.375 1 97.75 167 VAL B O 1
ATOM 3293 N N . GLN B 1 168 ? -15.867 7.68 -8.961 1 97.38 168 GLN B N 1
ATOM 3294 C CA . GLN B 1 168 ? -14.945 8.047 -10.031 1 97.38 168 GLN B CA 1
ATOM 3295 C C . GLN B 1 168 ? -14.688 9.547 -10.047 1 97.38 168 GLN B C 1
ATOM 3297 O O . GLN B 1 168 ? -13.539 9.984 -10.117 1 97.38 168 GLN B O 1
ATOM 3302 N N . GLU B 1 169 ? -15.727 10.352 -9.914 1 95.75 169 GLU B N 1
ATOM 3303 C CA . GLU B 1 169 ? -15.609 11.805 -9.969 1 95.75 169 GLU B CA 1
ATOM 3304 C C . GLU B 1 169 ? -14.875 12.352 -8.742 1 95.75 169 GLU B C 1
ATOM 3306 O O . GLU B 1 169 ? -14 13.211 -8.867 1 95.75 169 GLU B O 1
ATOM 3311 N N . SER B 1 170 ? -15.25 11.82 -7.641 1 95.88 170 SER B N 1
ATOM 3312 C CA . SER B 1 170 ? -14.633 12.281 -6.402 1 95.88 170 SER B CA 1
ATOM 3313 C C . SER B 1 170 ? -13.148 11.961 -6.371 1 95.88 170 SER B C 1
ATOM 3315 O O . SER B 1 170 ? -12.328 12.82 -6.023 1 95.88 170 SER B O 1
ATOM 3317 N N . ASN B 1 171 ? -12.789 10.758 -6.719 1 96.06 171 ASN B N 1
ATOM 3318 C CA . ASN B 1 171 ? -11.383 10.359 -6.691 1 96.06 171 ASN B CA 1
ATOM 3319 C C . ASN B 1 171 ? -10.562 11.109 -7.742 1 96.06 171 ASN B C 1
ATOM 3321 O O . ASN B 1 171 ? -9.398 11.438 -7.516 1 96.06 171 ASN B O 1
ATOM 3325 N N . LYS B 1 172 ? -11.188 11.344 -8.875 1 94.31 172 LYS B N 1
ATOM 3326 C CA . LYS B 1 172 ? -10.531 12.164 -9.898 1 94.31 172 LYS B CA 1
ATOM 3327 C C . LYS B 1 172 ? -10.258 13.57 -9.383 1 94.31 172 LYS B C 1
ATOM 3329 O O . LYS B 1 172 ? -9.164 14.102 -9.57 1 94.31 172 LYS B O 1
ATOM 3334 N N . ARG B 1 173 ? -11.219 14.18 -8.727 1 94 173 ARG B N 1
ATOM 3335 C CA . ARG B 1 173 ? -11.078 15.516 -8.164 1 94 173 ARG B CA 1
ATOM 3336 C C . ARG B 1 173 ? -9.992 15.555 -7.102 1 94 173 ARG B C 1
ATOM 3338 O O . ARG B 1 173 ? -9.172 16.484 -7.074 1 94 173 ARG B O 1
ATOM 3345 N N . ARG B 1 174 ? -9.945 14.555 -6.289 1 94.19 174 ARG B N 1
ATOM 3346 C CA . ARG B 1 174 ? -8.945 14.477 -5.223 1 94.19 174 ARG B CA 1
ATOM 3347 C C . ARG B 1 174 ? -7.543 14.312 -5.797 1 94.19 174 ARG B C 1
ATOM 3349 O O . ARG B 1 174 ? -6.598 14.938 -5.316 1 94.19 174 ARG B O 1
ATOM 3356 N N . GLY B 1 175 ? -7.457 13.453 -6.781 1 93.62 175 GLY B N 1
ATOM 3357 C CA . GLY B 1 175 ? -6.18 13.305 -7.461 1 93.62 175 GLY B CA 1
ATOM 3358 C C . GLY B 1 175 ? -5.711 14.578 -8.133 1 93.62 175 GLY B C 1
ATOM 3359 O O . GLY B 1 175 ? -4.535 14.938 -8.039 1 93.62 175 GLY B O 1
ATOM 3360 N N . LYS B 1 176 ? -6.602 15.266 -8.805 1 91.56 176 LYS B N 1
ATOM 3361 C CA . LYS B 1 176 ? -6.297 16.531 -9.477 1 91.56 176 LYS B CA 1
ATOM 3362 C C . LYS B 1 176 ? -5.852 17.594 -8.469 1 91.56 176 LYS B C 1
ATOM 3364 O O . LYS B 1 176 ? -4.926 18.359 -8.742 1 91.56 176 LYS B O 1
ATOM 3369 N N . PHE B 1 177 ? -6.508 17.625 -7.328 1 89.5 177 PHE B N 1
ATOM 3370 C CA . PHE B 1 177 ? -6.145 18.547 -6.25 1 89.5 177 PHE B CA 1
ATOM 3371 C C . PHE B 1 177 ? -4.676 18.375 -5.879 1 89.5 177 PHE B C 1
ATOM 3373 O O . PHE B 1 177 ? -3.93 19.359 -5.84 1 89.5 177 PHE B O 1
ATOM 3380 N N . ILE B 1 178 ? -4.25 17.203 -5.652 1 92.62 178 ILE B N 1
ATOM 3381 C CA . ILE B 1 178 ? -2.887 16.906 -5.234 1 92.62 178 ILE B CA 1
ATOM 3382 C C . ILE B 1 178 ? -1.915 17.234 -6.363 1 92.62 178 ILE B C 1
ATOM 3384 O O . ILE B 1 178 ? -0.875 17.859 -6.133 1 92.62 178 ILE B O 1
ATOM 3388 N N . TRP B 1 179 ? -2.281 16.859 -7.535 1 92.5 179 TRP B N 1
ATOM 3389 C CA . TRP B 1 179 ? -1.412 17.125 -8.68 1 92.5 179 TRP B CA 1
ATOM 3390 C C . TRP B 1 179 ? -1.267 18.625 -8.93 1 92.5 179 TRP B C 1
ATOM 3392 O O . TRP B 1 179 ? -0.152 19.125 -9.086 1 92.5 179 TRP B O 1
ATOM 3402 N N . ASP B 1 180 ? -2.355 19.344 -8.977 1 89.38 180 ASP B N 1
ATOM 3403 C CA . ASP B 1 180 ? -2.355 20.766 -9.289 1 89.38 180 ASP B CA 1
ATOM 3404 C C . ASP B 1 180 ? -1.521 21.562 -8.281 1 89.38 180 ASP B C 1
ATOM 3406 O O . ASP B 1 180 ? -0.825 22.5 -8.656 1 89.38 180 ASP B O 1
ATOM 3410 N N . LEU B 1 181 ? -1.584 21.125 -7.055 1 87.38 181 LEU B N 1
ATOM 3411 C CA . LEU B 1 181 ? -0.971 21.922 -6.004 1 87.38 181 LEU B CA 1
ATOM 3412 C C . LEU B 1 181 ? 0.45 21.453 -5.715 1 87.38 181 LEU B C 1
ATOM 3414 O O . LEU B 1 181 ? 1.321 22.25 -5.379 1 87.38 181 LEU B O 1
ATOM 3418 N N . PHE B 1 182 ? 0.699 20.125 -5.8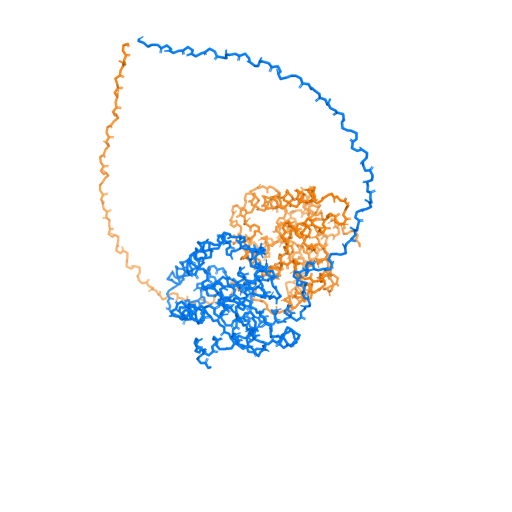95 1 90.94 182 PHE B N 1
ATOM 3419 C CA . PHE B 1 182 ? 1.958 19.609 -5.375 1 90.94 182 PHE B CA 1
ATOM 3420 C C . PHE B 1 182 ? 2.695 18.812 -6.445 1 90.94 182 PHE B C 1
ATOM 3422 O O . PHE B 1 182 ? 3.811 18.344 -6.215 1 90.94 182 PHE B O 1
ATOM 3429 N N . HIS B 1 183 ? 2.104 18.656 -7.621 1 91.75 183 HIS B N 1
ATOM 3430 C CA . HIS B 1 183 ? 2.678 17.891 -8.719 1 91.75 183 HIS B CA 1
ATOM 3431 C C . HIS B 1 183 ? 3.104 16.5 -8.266 1 91.75 183 HIS B C 1
ATOM 3433 O O . HIS B 1 183 ? 4.18 16.016 -8.633 1 91.75 183 HIS B O 1
ATOM 3439 N N . SER B 1 184 ? 2.307 15.969 -7.355 1 92 184 SER B N 1
ATOM 3440 C CA . SER B 1 184 ? 2.512 14.617 -6.84 1 92 184 SER B CA 1
ATOM 3441 C C . SER B 1 184 ? 1.367 13.695 -7.238 1 92 184 SER B C 1
ATOM 3443 O O . SER B 1 184 ? 0.205 14.102 -7.25 1 92 184 SER B O 1
ATOM 3445 N N . ARG B 1 185 ? 1.794 12.453 -7.547 1 89.75 185 ARG B N 1
ATOM 3446 C CA . ARG B 1 185 ? 0.768 11.484 -7.91 1 89.75 185 ARG B CA 1
ATOM 3447 C C . ARG B 1 185 ? 0.115 10.883 -6.672 1 89.75 185 ARG B C 1
ATOM 3449 O O . ARG B 1 185 ? 0.804 10.359 -5.793 1 89.75 185 ARG B O 1
ATOM 3456 N N . TYR B 1 186 ? -1.194 10.906 -6.715 1 88 186 TYR B N 1
ATOM 3457 C CA . TYR B 1 186 ? -1.945 10.508 -5.531 1 88 186 TYR B CA 1
ATOM 3458 C C . TYR B 1 186 ? -1.9 9 -5.332 1 88 186 TYR B C 1
ATOM 3460 O O . TYR B 1 186 ? -2.189 8.5 -4.238 1 88 186 TYR B O 1
ATOM 3468 N N . ASN B 1 187 ? -1.516 8.273 -6.371 1 90.25 187 ASN B N 1
ATOM 3469 C CA . ASN B 1 187 ? -1.574 6.816 -6.289 1 90.25 187 ASN B CA 1
ATOM 3470 C C . ASN B 1 187 ? -0.181 6.195 -6.344 1 90.25 187 ASN B C 1
ATOM 3472 O O . ASN B 1 187 ? -0.043 4.98 -6.488 1 90.25 187 ASN B O 1
ATOM 3476 N N . ASP B 1 188 ? 0.835 7 -6.289 1 93.25 188 ASP B N 1
ATOM 3477 C CA . ASP B 1 188 ? 2.195 6.477 -6.219 1 93.25 188 ASP B CA 1
ATOM 3478 C C . ASP B 1 188 ? 2.496 5.914 -4.828 1 93.25 188 ASP B C 1
ATOM 3480 O O . ASP B 1 188 ? 2.572 6.668 -3.854 1 93.25 188 ASP B O 1
ATOM 3484 N N . PRO B 1 189 ? 2.777 4.59 -4.785 1 94.88 189 PRO B N 1
ATOM 3485 C CA . PRO B 1 189 ? 2.951 3.982 -3.465 1 94.88 189 PRO B CA 1
ATOM 3486 C C . PRO B 1 189 ? 4.164 4.535 -2.717 1 94.88 189 PRO B C 1
ATOM 3488 O O . PRO B 1 189 ? 4.227 4.449 -1.487 1 94.88 189 PRO B O 1
ATOM 3491 N N . THR B 1 190 ? 5.152 5.082 -3.393 1 93.88 190 THR B N 1
ATOM 3492 C CA . THR B 1 190 ? 6.363 5.57 -2.738 1 93.88 190 THR B CA 1
ATOM 3493 C C . THR B 1 190 ? 6.082 6.859 -1.977 1 93.88 190 THR B C 1
ATOM 3495 O O . THR B 1 190 ? 6.906 7.305 -1.175 1 93.88 190 THR B O 1
ATOM 3498 N N . ASN B 1 191 ? 4.891 7.453 -2.207 1 95.25 191 ASN B N 1
ATOM 3499 C CA . ASN B 1 191 ? 4.504 8.648 -1.475 1 95.25 191 ASN B CA 1
ATOM 3500 C C . ASN B 1 191 ? 3.92 8.312 -0.106 1 95.25 191 ASN B C 1
ATOM 3502 O O . ASN B 1 191 ? 3.617 9.203 0.685 1 95.25 191 ASN B O 1
ATOM 3506 N N . PHE B 1 192 ? 3.809 7.047 0.162 1 97 192 PHE B N 1
ATOM 3507 C CA . PHE B 1 192 ? 3.227 6.566 1.41 1 97 192 PHE B CA 1
ATOM 3508 C C . PHE B 1 192 ? 4.141 5.547 2.078 1 97 192 PHE B C 1
ATOM 3510 O O . PHE B 1 192 ? 5.105 5.082 1.472 1 97 192 PHE B O 1
ATOM 3517 N N . ASP B 1 193 ? 3.822 5.312 3.342 1 96.81 193 ASP B N 1
ATOM 3518 C CA . ASP B 1 193 ? 4.508 4.242 4.055 1 96.81 193 ASP B CA 1
ATOM 3519 C C . ASP B 1 193 ? 3.727 2.934 3.969 1 96.81 193 ASP B C 1
ATOM 3521 O O . ASP B 1 193 ? 4.316 1.851 3.969 1 96.81 193 ASP B O 1
ATOM 3525 N N . LEU B 1 194 ? 2.449 3.098 3.941 1 97.94 194 LEU B N 1
ATOM 3526 C CA . LEU B 1 194 ? 1.534 1.961 3.941 1 97.94 194 LEU B CA 1
ATOM 3527 C C . LEU B 1 194 ? 0.309 2.248 3.082 1 97.94 194 LEU B C 1
ATOM 3529 O O . LEU B 1 194 ? -0.317 3.303 3.217 1 97.94 194 LEU B O 1
ATOM 3533 N N . VAL B 1 195 ? 0.04 1.354 2.139 1 98.44 195 VAL B N 1
ATOM 3534 C CA . VAL B 1 195 ? -1.193 1.414 1.362 1 98.44 195 VAL B CA 1
ATOM 3535 C C . VAL B 1 195 ? -2.008 0.141 1.584 1 98.44 195 VAL B C 1
ATOM 3537 O O . VAL B 1 195 ? -1.488 -0.968 1.437 1 98.44 195 VAL B O 1
ATOM 3540 N N . ILE B 1 196 ? -3.293 0.283 1.956 1 98.25 196 ILE B N 1
ATOM 3541 C CA . ILE B 1 196 ? -4.121 -0.879 2.258 1 98.25 196 ILE B CA 1
ATOM 3542 C C . ILE B 1 196 ? -5.395 -0.838 1.415 1 98.25 196 ILE B C 1
ATOM 3544 O O . ILE B 1 196 ? -6.074 0.189 1.357 1 98.25 196 ILE B O 1
ATOM 3548 N N . ASN B 1 197 ? -5.641 -1.912 0.724 1 97.5 197 ASN B N 1
ATOM 3549 C CA . ASN B 1 197 ? -6.875 -2.137 -0.019 1 97.5 197 ASN B CA 1
ATOM 3550 C C . ASN B 1 197 ? -7.926 -2.834 0.838 1 97.5 197 ASN B C 1
ATOM 3552 O O . ASN B 1 197 ? -7.719 -3.965 1.282 1 97.5 197 ASN B O 1
ATOM 3556 N N . THR B 1 198 ? -9.062 -2.223 1.01 1 96.94 198 THR B N 1
ATOM 3557 C CA . THR B 1 198 ? -10.047 -2.725 1.968 1 96.94 198 THR B CA 1
ATOM 3558 C C . THR B 1 198 ? -11.016 -3.689 1.294 1 96.94 198 THR B C 1
ATOM 3560 O O . THR B 1 198 ? -11.945 -4.184 1.93 1 96.94 198 THR B O 1
ATOM 3563 N N . ASP B 1 199 ? -10.836 -4.023 0.041 1 94.31 199 ASP B N 1
ATOM 3564 C CA . ASP B 1 199 ? -11.797 -4.809 -0.726 1 94.31 199 ASP B CA 1
ATOM 3565 C C . ASP B 1 199 ? -12.086 -6.145 -0.04 1 94.31 199 ASP B C 1
ATOM 3567 O O . ASP B 1 199 ? -13.227 -6.605 -0.028 1 94.31 199 ASP B O 1
ATOM 3571 N N . TYR B 1 200 ? -11.047 -6.656 0.626 1 90 200 TYR B N 1
ATOM 3572 C CA . TYR B 1 200 ? -11.211 -8.039 1.048 1 90 200 TYR B CA 1
ATOM 3573 C C . TYR B 1 200 ? -11.102 -8.172 2.562 1 90 200 TYR B C 1
ATOM 3575 O O . TYR B 1 200 ? -11.016 -9.281 3.094 1 90 200 TYR B O 1
ATOM 3583 N N . PHE B 1 201 ? -11 -7.039 3.203 1 90.75 201 PHE B N 1
ATOM 3584 C CA . PHE B 1 201 ? -11.062 -7.07 4.66 1 90.75 201 PHE B CA 1
ATOM 3585 C C . PHE B 1 201 ? -12.508 -7.098 5.141 1 90.75 201 PHE B C 1
ATOM 3587 O O . PHE B 1 201 ? -13.32 -6.273 4.723 1 90.75 201 PHE B O 1
ATOM 3594 N N . ARG B 1 202 ? -12.844 -8.039 5.961 1 85.69 202 ARG B N 1
ATOM 3595 C CA . ARG B 1 202 ? -14.211 -8.18 6.457 1 85.69 202 ARG B CA 1
ATOM 3596 C C . ARG B 1 202 ? -14.562 -7.043 7.414 1 85.69 202 ARG B C 1
ATOM 3598 O O . ARG B 1 202 ? -15.688 -6.539 7.406 1 85.69 202 ARG B O 1
ATOM 3605 N N . ARG B 1 203 ? -13.562 -6.613 8.227 1 91.62 203 ARG B N 1
ATOM 3606 C CA . ARG B 1 203 ? -13.773 -5.555 9.211 1 91.62 203 ARG B CA 1
ATOM 3607 C C . ARG B 1 203 ? -12.742 -4.438 9.039 1 91.62 203 ARG B C 1
ATOM 3609 O O . ARG B 1 203 ? -11.547 -4.703 8.953 1 91.62 203 ARG B O 1
ATOM 3616 N N . LEU B 1 204 ? -13.273 -3.24 9.055 1 93.69 204 LEU B N 1
ATOM 3617 C CA . LEU B 1 204 ? -12.383 -2.088 8.961 1 93.69 204 LEU B CA 1
ATOM 3618 C C . LEU B 1 204 ? -11.492 -1.99 10.188 1 93.69 204 LEU B C 1
ATOM 3620 O O . LEU B 1 204 ? -10.367 -1.486 10.109 1 93.69 204 LEU B O 1
ATOM 3624 N N . ASP B 1 205 ? -11.969 -2.535 11.219 1 94.19 205 ASP B N 1
ATOM 3625 C CA . ASP B 1 205 ? -11.203 -2.529 12.461 1 94.19 205 ASP B CA 1
ATOM 3626 C C . ASP B 1 205 ? -9.906 -3.326 12.312 1 94.19 205 ASP B C 1
ATOM 3628 O O . ASP B 1 205 ? -8.898 -3.01 12.945 1 94.19 205 ASP B O 1
ATOM 3632 N N . ASP B 1 206 ? -9.953 -4.352 11.5 1 95 206 ASP B N 1
ATOM 3633 C CA . ASP B 1 206 ? -8.75 -5.129 11.234 1 95 206 ASP B CA 1
ATOM 3634 C C . ASP B 1 206 ? -7.688 -4.281 10.539 1 95 206 ASP B C 1
ATOM 3636 O O . ASP B 1 206 ? -6.492 -4.434 10.805 1 95 206 ASP B O 1
ATOM 3640 N N . VAL B 1 207 ? -8.156 -3.432 9.695 1 96.81 207 VAL B N 1
ATOM 3641 C CA . VAL B 1 207 ? -7.25 -2.525 9 1 96.81 207 VAL B CA 1
ATOM 3642 C C . VAL B 1 207 ? -6.625 -1.553 9.992 1 96.81 207 VAL B C 1
ATOM 3644 O O . VAL B 1 207 ? -5.414 -1.312 9.961 1 96.81 207 VAL B O 1
ATOM 3647 N N . ALA B 1 208 ? -7.441 -1.029 10.93 1 97.56 208 ALA B N 1
ATOM 3648 C CA . ALA B 1 208 ? -6.934 -0.132 11.961 1 97.56 208 ALA B CA 1
ATOM 3649 C C . ALA B 1 208 ? -5.879 -0.824 12.82 1 97.56 208 ALA B C 1
ATOM 3651 O O . ALA B 1 208 ? -4.875 -0.212 13.195 1 97.56 208 ALA B O 1
ATOM 3652 N N . GLU B 1 209 ? -6.074 -2.092 13.07 1 96.56 209 GLU B N 1
ATOM 3653 C CA . GLU B 1 209 ? -5.121 -2.854 13.875 1 96.56 209 GLU B CA 1
ATOM 3654 C C . GLU B 1 209 ? -3.779 -2.984 13.156 1 96.56 209 GLU B C 1
ATOM 3656 O O . GLU B 1 209 ? -2.723 -2.893 13.789 1 96.56 209 GLU B O 1
ATOM 3661 N N . ILE B 1 210 ? -3.82 -3.225 11.922 1 96.81 210 ILE B N 1
ATOM 3662 C CA . ILE B 1 210 ? -2.605 -3.34 11.125 1 96.81 210 ILE B CA 1
ATOM 3663 C C . ILE B 1 210 ? -1.835 -2.021 11.164 1 96.81 210 ILE B C 1
ATOM 3665 O O . ILE B 1 210 ? -0.619 -2.01 11.367 1 96.81 210 ILE B O 1
ATOM 3669 N N . ILE B 1 211 ? -2.535 -0.909 11.047 1 98 211 ILE B N 1
ATOM 3670 C CA . ILE B 1 211 ? -1.911 0.41 11.047 1 98 211 ILE B CA 1
ATOM 3671 C C . ILE B 1 211 ? -1.347 0.71 12.438 1 98 211 ILE B C 1
ATOM 3673 O O . ILE B 1 211 ? -0.263 1.286 12.555 1 98 211 ILE B O 1
ATOM 3677 N N . MET B 1 212 ? -2.047 0.263 13.453 1 97.06 212 MET B N 1
ATOM 3678 C CA . MET B 1 212 ? -1.582 0.451 14.82 1 97.06 212 MET B CA 1
ATOM 3679 C C . MET B 1 212 ? -0.259 -0.271 15.055 1 97.06 212 MET B C 1
ATOM 3681 O O . MET B 1 212 ? 0.627 0.249 15.734 1 97.06 212 MET B O 1
ATOM 3685 N N . LEU B 1 213 ? -0.136 -1.437 14.461 1 95.25 213 LEU B N 1
ATOM 3686 C CA . LEU B 1 213 ? 1.128 -2.156 14.57 1 95.25 213 LEU B CA 1
ATOM 3687 C C . LEU B 1 213 ? 2.242 -1.411 13.844 1 95.25 213 LEU B C 1
ATOM 3689 O O . LEU B 1 213 ? 3.359 -1.304 14.352 1 95.25 213 LEU B O 1
ATOM 3693 N N . ALA B 1 214 ? 1.95 -0.87 12.742 1 94.56 214 ALA B N 1
ATOM 3694 C CA . ALA B 1 214 ? 2.945 -0.164 11.938 1 94.56 214 ALA B CA 1
ATOM 3695 C C . ALA B 1 214 ? 3.473 1.065 12.672 1 94.56 214 ALA B C 1
ATOM 3697 O O . ALA B 1 214 ? 4.68 1.323 12.68 1 94.56 214 ALA B O 1
ATOM 3698 N N . ILE B 1 215 ? 2.592 1.825 13.289 1 93.25 215 ILE B N 1
ATOM 3699 C CA . ILE B 1 215 ? 2.998 3.066 13.938 1 93.25 215 ILE B CA 1
ATOM 3700 C C . ILE B 1 215 ? 3.816 2.752 15.188 1 93.25 215 ILE B C 1
ATOM 3702 O O . ILE B 1 215 ? 4.602 3.582 15.648 1 93.25 215 ILE B O 1
ATOM 3706 N N . SER B 1 216 ? 3.637 1.568 15.75 1 90.94 216 SER B N 1
ATOM 3707 C CA . SER B 1 216 ? 4.344 1.181 16.969 1 90.94 216 SER B CA 1
ATOM 3708 C C . SER B 1 216 ? 5.777 0.758 16.656 1 90.94 216 SER B C 1
ATOM 3710 O O . SER B 1 216 ? 6.605 0.651 17.562 1 90.94 216 SER B O 1
ATOM 3712 N N . ARG B 1 217 ? 6.078 0.531 15.383 1 86.56 217 ARG B N 1
ATOM 3713 C CA . ARG B 1 217 ? 7.422 0.1 15.008 1 86.56 217 ARG B CA 1
ATOM 3714 C C . ARG B 1 217 ? 8.336 1.297 14.781 1 86.56 217 ARG B C 1
ATOM 3716 O O . ARG B 1 217 ? 7.914 2.32 14.242 1 86.56 217 ARG B O 1
ATOM 3723 N N . PRO B 1 218 ? 9.586 1.11 15.219 1 79.5 218 PRO B N 1
ATOM 3724 C CA . PRO B 1 218 ? 10.516 2.229 15.047 1 79.5 218 PRO B CA 1
ATOM 3725 C C . PRO B 1 218 ? 10.758 2.572 13.578 1 79.5 218 PRO B C 1
ATOM 3727 O O . PRO B 1 218 ? 10.82 1.677 12.727 1 79.5 218 PRO B O 1
ATOM 3730 N N . ARG B 1 219 ? 10.703 3.828 13.312 1 79.06 219 ARG B N 1
ATOM 3731 C CA . ARG B 1 219 ? 10.93 4.305 11.953 1 79.06 219 ARG B CA 1
ATOM 3732 C C . ARG B 1 219 ? 12.133 5.234 11.891 1 79.06 219 ARG B C 1
ATOM 3734 O O . ARG B 1 219 ? 12.57 5.758 12.922 1 79.06 219 ARG B O 1
ATOM 3741 N N . SER B 1 220 ? 12.945 5.062 10.773 1 67.12 220 SER B N 1
ATOM 3742 C CA . SER B 1 220 ? 14.133 5.898 10.617 1 67.12 220 SER B CA 1
ATOM 3743 C C . SER B 1 220 ? 13.766 7.305 10.156 1 67.12 220 SER B C 1
ATOM 3745 O O . SER B 1 220 ? 12.969 7.469 9.227 1 67.12 220 SER B O 1
ATOM 3747 N N . GLY B 1 221 ? 13.547 8.242 11.07 1 55.22 221 GLY B N 1
ATOM 3748 C CA . GLY B 1 221 ? 13.336 9.609 10.625 1 55.22 221 GLY B CA 1
ATOM 3749 C C . GLY B 1 221 ? 14.398 10.094 9.664 1 55.22 221 GLY B C 1
ATOM 3750 O O . GLY B 1 221 ? 15.414 9.422 9.453 1 55.22 221 GLY B O 1
ATOM 3751 N N . PRO B 1 222 ? 14.117 11.016 8.711 1 47.31 222 PRO B N 1
ATOM 3752 C CA . PRO B 1 222 ? 15.25 11.555 7.965 1 47.31 222 PRO B CA 1
ATOM 3753 C C . PRO B 1 222 ? 16.469 11.805 8.852 1 47.31 222 PRO B C 1
ATOM 3755 O O . PRO B 1 222 ? 16.328 12.062 10.047 1 47.31 222 PRO B O 1
ATOM 3758 N N . GLN B 1 223 ? 17.562 10.953 8.672 1 38.28 223 GLN B N 1
ATOM 3759 C CA . GLN B 1 223 ? 18.766 11.32 9.422 1 38.28 223 GLN B CA 1
ATOM 3760 C C . GLN B 1 223 ? 18.828 12.82 9.648 1 38.28 223 GLN B C 1
ATOM 3762 O O . GLN B 1 223 ? 18.609 13.609 8.727 1 38.28 223 GLN B O 1
ATOM 3767 N N . ASP B 1 224 ? 18.469 13.234 10.711 1 36.97 224 ASP B N 1
ATOM 3768 C CA . ASP B 1 224 ? 18.922 14.586 11 1 36.97 224 ASP B CA 1
ATOM 3769 C C . ASP B 1 224 ? 20.297 14.836 10.391 1 36.97 224 ASP B C 1
ATOM 3771 O O . ASP B 1 224 ? 21.203 14 10.5 1 36.97 224 ASP B O 1
ATOM 3775 N N . GLY B 1 225 ? 20.438 15.477 9.242 1 34.47 225 GLY B N 1
ATOM 3776 C CA . GLY B 1 225 ? 21.719 15.922 8.719 1 34.47 225 GLY B CA 1
ATOM 3777 C C . GLY B 1 225 ? 22.781 16.094 9.789 1 34.47 225 GLY B C 1
ATOM 3778 O O . GLY B 1 225 ? 23.875 16.578 9.516 1 34.47 225 GLY B O 1
ATOM 3779 N N . THR B 1 226 ? 22.469 16.109 10.984 1 32.91 226 THR B N 1
ATOM 3780 C CA . THR B 1 226 ? 23.578 16.453 11.875 1 32.91 226 THR B CA 1
ATOM 3781 C C . THR B 1 226 ? 24.609 15.336 11.898 1 32.91 226 THR B C 1
ATOM 3783 O O . THR B 1 226 ? 25.734 15.531 12.383 1 32.91 226 THR B O 1
ATOM 3786 N N . ASP B 1 227 ? 24.234 14.094 11.805 1 33.53 227 ASP B N 1
ATOM 3787 C CA . ASP B 1 227 ? 25.406 13.25 11.906 1 33.5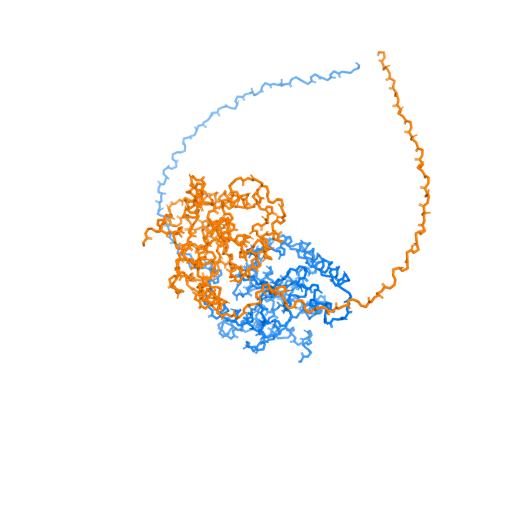3 227 ASP B CA 1
ATOM 3788 C C . ASP B 1 227 ? 26.156 13.172 10.578 1 33.53 227 ASP B C 1
ATOM 3790 O O . ASP B 1 227 ? 26.203 12.109 9.953 1 33.53 227 ASP B O 1
ATOM 3794 N N . ALA B 1 228 ? 25.906 14.023 9.609 1 32.06 228 ALA B N 1
ATOM 3795 C CA . ALA B 1 228 ? 26.922 14.172 8.562 1 32.06 228 ALA B CA 1
ATOM 3796 C C . ALA B 1 228 ? 28.328 14.242 9.164 1 32.06 228 ALA B C 1
ATOM 3798 O O . ALA B 1 228 ? 28.719 15.273 9.711 1 32.06 228 ALA B O 1
ATOM 3799 N N . ARG B 1 229 ? 28.844 13.289 9.773 1 31.33 229 ARG B N 1
ATOM 3800 C CA . ARG B 1 229 ? 30.297 13.305 9.969 1 31.33 229 ARG B CA 1
ATOM 3801 C C . ARG B 1 229 ? 31.016 13.719 8.688 1 31.33 229 ARG B C 1
ATOM 3803 O O . ARG B 1 229 ? 30.594 13.336 7.59 1 31.33 229 ARG B O 1
ATOM 3810 N N . THR B 1 230 ? 31.906 14.703 8.68 1 30.16 230 THR B N 1
ATOM 3811 C CA . THR B 1 230 ? 32.938 15.336 7.879 1 30.16 230 THR B CA 1
ATOM 3812 C C . THR B 1 230 ? 33.781 14.281 7.148 1 30.16 230 THR B C 1
ATOM 3814 O O . THR B 1 230 ? 34.75 13.742 7.711 1 30.16 230 THR B O 1
ATOM 3817 N N . SER B 1 231 ? 33.281 13.219 6.711 1 28.92 231 SER B N 1
ATOM 3818 C CA . SER B 1 231 ? 34.312 12.602 5.906 1 28.92 231 SER B CA 1
ATOM 3819 C C . SER B 1 231 ? 34.906 13.594 4.898 1 28.92 231 SER B C 1
ATOM 3821 O O . SER B 1 231 ? 34.156 14.125 4.059 1 28.92 231 SER B O 1
ATOM 3823 N N . GLN B 1 232 ? 35.906 14.273 5.246 1 27.25 232 GLN B N 1
ATOM 3824 C CA . GLN B 1 232 ? 36.812 15.117 4.457 1 27.25 232 GLN B CA 1
ATOM 3825 C C . GLN B 1 232 ? 37.125 14.484 3.109 1 27.25 232 GLN B C 1
ATOM 3827 O O . GLN B 1 232 ? 37.562 13.336 3.047 1 27.25 232 GLN B O 1
ATOM 3832 N N . PRO B 1 233 ? 36.406 14.742 2.133 1 30.47 233 PRO B N 1
ATOM 3833 C CA . PRO B 1 233 ? 36.844 14.25 0.827 1 30.47 233 PRO B CA 1
ATOM 3834 C C . PRO B 1 233 ? 38.375 14.336 0.645 1 30.47 233 PRO B C 1
ATOM 3836 O O . PRO B 1 233 ? 39.031 15.188 1.25 1 30.47 233 PRO B O 1
ATOM 3839 N N . PRO B 1 234 ? 39.062 13.234 0.508 1 29.58 234 PRO B N 1
ATOM 3840 C CA . PRO B 1 234 ? 40.469 13.508 0.32 1 29.58 234 PRO B CA 1
ATOM 3841 C C . PRO B 1 234 ? 40.75 14.648 -0.66 1 29.58 234 PRO B C 1
ATOM 3843 O O . PRO B 1 234 ? 39.875 14.961 -1.491 1 29.58 234 PRO B O 1
ATOM 3846 N N . PRO B 1 235 ? 41.656 15.539 -0.418 1 27.48 235 PRO B N 1
ATOM 3847 C CA . PRO B 1 235 ? 42 16.688 -1.253 1 27.48 235 PRO B CA 1
ATOM 3848 C C . PRO B 1 235 ? 42.188 16.312 -2.723 1 27.48 235 PRO B C 1
ATOM 3850 O O . PRO B 1 235 ? 43.125 15.578 -3.07 1 27.48 235 PRO B O 1
ATOM 3853 N N . GLY B 1 236 ? 41.156 15.656 -3.266 1 23.84 236 GLY B N 1
ATOM 3854 C CA . GLY B 1 236 ? 41.469 15.383 -4.664 1 23.84 236 GLY B CA 1
ATOM 3855 C C . GLY B 1 236 ? 41.906 16.609 -5.426 1 23.84 236 GLY B C 1
ATOM 3856 O O . GLY B 1 236 ? 41.406 17.719 -5.211 1 23.84 236 GLY B O 1
ATOM 3857 N N . GLY B 1 237 ? 43.25 16.703 -5.809 1 22.78 237 GLY B N 1
ATOM 3858 C CA . GLY B 1 237 ? 43.938 17.625 -6.684 1 22.78 237 GLY B CA 1
ATOM 3859 C C . GLY B 1 237 ? 43.219 17.875 -7.996 1 22.78 237 GLY B C 1
ATOM 3860 O O . GLY B 1 237 ? 42.781 16.938 -8.656 1 22.78 237 GLY B O 1
ATOM 3861 N N . VAL B 1 238 ? 42.5 18.969 -8.078 1 23.06 238 VAL B N 1
ATOM 3862 C CA . VAL B 1 238 ? 41.781 19.625 -9.172 1 23.06 238 VAL B CA 1
ATOM 3863 C C . VAL B 1 238 ? 42.656 19.656 -10.414 1 23.06 238 VAL B C 1
ATOM 3865 O O . VAL B 1 238 ? 43.688 20.344 -10.438 1 23.06 238 VAL B O 1
ATOM 3868 N N . ASN B 1 239 ? 43.156 18.469 -10.867 1 20.34 239 ASN B N 1
ATOM 3869 C CA . ASN B 1 239 ? 43.906 18.812 -12.086 1 20.34 239 ASN B CA 1
ATOM 3870 C C . ASN B 1 239 ? 42.969 19.359 -13.156 1 20.34 239 ASN B C 1
ATOM 3872 O O . ASN B 1 239 ? 42 18.719 -13.523 1 20.34 239 ASN B O 1
ATOM 3876 N N . THR B 1 240 ? 42.844 20.688 -13.297 1 21.48 240 THR B N 1
ATOM 3877 C CA . THR B 1 240 ? 42.188 21.672 -14.133 1 21.48 240 THR B CA 1
ATOM 3878 C C . THR B 1 240 ? 42.406 21.375 -15.609 1 21.48 240 THR B C 1
ATOM 3880 O O . THR B 1 240 ? 42.125 22.203 -16.469 1 21.48 240 THR B O 1
ATOM 3883 N N . GLY B 1 241 ? 42.719 20.141 -16.094 1 20.11 241 GLY B N 1
ATOM 3884 C CA . GLY B 1 241 ? 43.125 20.297 -17.484 1 20.11 241 GLY B CA 1
ATOM 3885 C C . GLY B 1 241 ? 41.969 20.688 -18.406 1 20.11 241 GLY B C 1
ATOM 3886 O O . GLY B 1 241 ? 40.969 19.953 -18.5 1 20.11 241 GLY B O 1
ATOM 3887 N N . LEU B 1 242 ? 41.656 22.031 -18.656 1 20.05 242 LEU B N 1
ATOM 3888 C CA . LEU B 1 242 ? 40.812 22.859 -19.5 1 20.05 242 LEU B CA 1
ATOM 3889 C C . LEU B 1 242 ? 40.875 22.406 -20.953 1 20.05 242 LEU B C 1
ATOM 3891 O O . LEU B 1 242 ? 41.656 22.922 -21.734 1 20.05 242 LEU B O 1
ATOM 3895 N N . HIS B 1 243 ? 40.875 21.125 -21.406 1 20.27 243 HIS B N 1
ATOM 3896 C CA . HIS B 1 243 ? 41.062 21.156 -22.844 1 20.27 243 HIS B CA 1
ATOM 3897 C C . HIS B 1 243 ? 39.844 21.75 -23.562 1 20.27 243 HIS B C 1
ATOM 3899 O O . HIS B 1 243 ? 38.719 21.359 -23.297 1 20.27 243 HIS B O 1
ATOM 3905 N N . ARG B 1 244 ? 39.969 22.969 -24.156 1 19.17 244 ARG B N 1
ATOM 3906 C CA . ARG B 1 244 ? 39.188 23.891 -24.984 1 19.17 244 ARG B CA 1
ATOM 3907 C C . ARG B 1 244 ? 38.688 23.219 -26.25 1 19.17 244 ARG B C 1
ATOM 3909 O O . ARG B 1 244 ? 39.469 22.938 -27.172 1 19.17 244 ARG B O 1
ATOM 3916 N N . CYS B 1 245 ? 37.844 22.109 -26.188 1 18.64 245 CYS B N 1
ATOM 3917 C CA . CYS B 1 245 ? 37.469 21.609 -27.5 1 18.64 245 CYS B CA 1
ATOM 3918 C C . CYS B 1 245 ? 36.656 22.625 -28.281 1 18.64 245 CYS B C 1
ATOM 3920 O O . CYS B 1 245 ? 35.625 23.094 -27.797 1 18.64 245 CYS B O 1
ATOM 3922 N N . THR B 1 246 ? 37.156 23.406 -29.234 1 18.92 246 THR B N 1
ATOM 3923 C CA . THR B 1 246 ? 36.812 24.453 -30.203 1 18.92 246 THR B CA 1
ATOM 3924 C C . THR B 1 246 ? 35.812 23.938 -31.219 1 18.92 246 THR B C 1
ATOM 3926 O O . THR B 1 246 ? 35.406 24.672 -32.125 1 18.92 246 THR B O 1
ATOM 3929 N N . GLY B 1 247 ? 35.094 22.797 -31.203 1 19.17 247 GLY B N 1
ATOM 3930 C CA . GLY B 1 247 ? 34.656 22.453 -32.531 1 19.17 247 GLY B CA 1
ATOM 3931 C C . GLY B 1 247 ? 33.531 23.344 -33.031 1 19.17 247 GLY B C 1
ATOM 3932 O O . GLY B 1 247 ? 32.656 23.75 -32.281 1 19.17 247 GLY B O 1
ATOM 3933 N N . ALA B 1 248 ? 33.594 24.016 -34.375 1 20.44 248 ALA B N 1
ATOM 3934 C CA . ALA B 1 248 ? 32.969 25 -35.219 1 20.44 248 ALA B CA 1
ATOM 3935 C C . ALA B 1 248 ? 31.578 24.562 -35.625 1 20.44 248 ALA B C 1
ATOM 3937 O O . ALA B 1 248 ? 31.328 23.375 -35.844 1 20.44 248 ALA B O 1
ATOM 3938 N N . PRO B 1 249 ? 30.531 25.578 -35.812 1 20.88 249 PRO B N 1
ATOM 3939 C CA . PRO B 1 249 ? 29.078 25.672 -35.969 1 20.88 249 PRO B CA 1
ATOM 3940 C C . PRO B 1 249 ? 28.625 25.234 -37.344 1 20.88 249 PRO B C 1
ATOM 3942 O O . PRO B 1 249 ? 29.047 25.812 -38.375 1 20.88 249 PRO B O 1
ATOM 3945 N N . ASP B 1 250 ? 28.562 23.984 -37.812 1 19.17 250 ASP B N 1
ATOM 3946 C CA . ASP B 1 250 ? 28.25 23.766 -39.25 1 19.17 250 ASP B CA 1
ATOM 3947 C C . ASP B 1 250 ? 26.938 24.438 -39.625 1 19.17 250 ASP B C 1
ATOM 3949 O O . ASP B 1 250 ? 26.062 24.656 -38.781 1 19.17 250 ASP B O 1
ATOM 3953 N N . GLU B 1 251 ? 26.641 24.516 -41.062 1 20.34 251 GLU B N 1
ATOM 3954 C CA . GLU B 1 251 ? 26.016 25.312 -42.125 1 20.34 251 GLU B CA 1
ATOM 3955 C C . GLU B 1 251 ? 24.516 25.062 -42.188 1 20.34 251 GLU B C 1
ATOM 3957 O O . GLU B 1 251 ? 24.047 23.969 -41.875 1 20.34 251 GLU B O 1
ATOM 3962 N N . ALA B 1 252 ? 23.594 26.156 -42.656 1 20.2 252 ALA B N 1
ATOM 3963 C CA . ALA B 1 252 ? 22.25 26.688 -42.75 1 20.2 252 ALA B CA 1
ATOM 3964 C C . ALA B 1 252 ? 21.484 26.016 -43.906 1 20.2 252 ALA B C 1
ATOM 3966 O O . ALA B 1 252 ? 21.891 26.141 -45.062 1 20.2 252 ALA B O 1
ATOM 3967 N N . VAL B 1 253 ? 20.938 24.812 -43.969 1 20.8 253 VAL B N 1
ATOM 3968 C CA . VAL B 1 253 ? 20.312 24.344 -45.188 1 20.8 253 VAL B CA 1
ATOM 3969 C C . VAL B 1 253 ? 19.109 25.219 -45.531 1 20.8 253 VAL B C 1
ATOM 3971 O O . VAL B 1 253 ? 18.297 25.531 -44.656 1 20.8 253 VAL B O 1
ATOM 3974 N N . PRO B 1 254 ? 18.844 25.703 -46.844 1 19.7 254 PRO B N 1
ATOM 3975 C CA . PRO B 1 254 ? 18.031 26.703 -47.531 1 19.7 254 PRO B CA 1
ATOM 3976 C C . PRO B 1 254 ? 16.547 26.344 -47.562 1 19.7 254 PRO B C 1
ATOM 3978 O O . PRO B 1 254 ? 16.188 25.172 -47.438 1 19.7 254 PRO B O 1
ATOM 3981 N N . ALA B 1 255 ? 15.547 27.375 -47.594 1 22.5 255 ALA B N 1
ATOM 3982 C CA . ALA B 1 255 ? 14.117 27.672 -47.562 1 22.5 255 ALA B CA 1
ATOM 3983 C C . ALA B 1 255 ? 13.453 27.312 -48.906 1 22.5 255 ALA B C 1
ATOM 3985 O O . ALA B 1 255 ? 13.758 27.906 -49.938 1 22.5 255 ALA B O 1
ATOM 3986 N N . MET B 1 256 ? 13.141 26.109 -49.344 1 18.83 256 MET B N 1
ATOM 3987 C CA . MET B 1 256 ? 12.562 25.859 -50.656 1 18.83 256 MET B CA 1
ATOM 3988 C C . MET B 1 256 ? 11.227 26.578 -50.812 1 18.83 256 MET B C 1
ATOM 3990 O O . MET B 1 256 ? 10.32 26.391 -50 1 18.83 256 MET B O 1
ATOM 3994 N N . LEU B 1 257 ? 10.953 27.672 -51.688 1 21.38 257 LEU B N 1
ATOM 3995 C CA . LEU B 1 257 ? 10.031 28.672 -52.219 1 21.38 257 LEU B CA 1
ATOM 3996 C C . LEU B 1 257 ? 8.961 28.031 -53.094 1 21.38 257 LEU B C 1
ATOM 3998 O O . LEU B 1 257 ? 8.094 28.734 -53.625 1 21.38 257 LEU B O 1
ATOM 4002 N N . SER B 1 258 ? 8.695 26.766 -53.25 1 19.23 258 SER B N 1
ATOM 4003 C CA . SER B 1 258 ? 8.125 26.516 -54.562 1 19.23 258 SER B CA 1
ATOM 4004 C C . SER B 1 258 ? 6.848 27.328 -54.781 1 19.23 258 SER B C 1
ATOM 4006 O O . SER B 1 258 ? 6.219 27.766 -53.812 1 19.23 258 SER B O 1
ATOM 4008 N N . CYS B 1 259 ? 5.906 27 -56 1 21.55 259 CYS B N 1
ATOM 4009 C CA . CYS B 1 259 ? 5.355 27.422 -57.312 1 21.55 259 CYS B CA 1
ATOM 4010 C C . CYS B 1 259 ? 3.896 27.828 -57.156 1 21.55 259 CYS B C 1
ATOM 4012 O O . CYS B 1 259 ? 3.121 27.172 -56.469 1 21.55 259 CYS B O 1
ATOM 4014 N N . ARG B 1 260 ? 3.457 28.984 -57.656 1 23.22 260 ARG B N 1
ATOM 4015 C CA . ARG B 1 260 ? 2.361 29.922 -57.938 1 23.22 260 ARG B CA 1
ATOM 4016 C C . ARG B 1 260 ? 1.327 29.281 -58.844 1 23.22 260 ARG B C 1
ATOM 4018 O O . ARG B 1 260 ? 1.581 29.094 -60.031 1 23.22 260 ARG B O 1
ATOM 4025 N N . PRO B 1 261 ? 0.599 28.156 -58.625 1 23.53 261 PRO B N 1
ATOM 4026 C CA . PRO B 1 261 ? -0.21 27.891 -59.812 1 23.53 261 PRO B CA 1
ATOM 4027 C C . PRO B 1 261 ? -1.109 29.062 -60.188 1 23.53 261 PRO B C 1
ATOM 4029 O O . PRO B 1 261 ? -1.442 29.891 -59.344 1 23.53 261 PRO B O 1
ATOM 4032 N N . PHE B 1 262 ? -1.272 29.391 -61.594 1 24.27 262 PHE B N 1
ATOM 4033 C CA . PHE B 1 262 ? -2.178 30.109 -62.469 1 24.27 262 PHE B CA 1
ATOM 4034 C C . PHE B 1 262 ? -3.623 29.703 -62.219 1 24.27 262 PHE B C 1
ATOM 4036 O O . PHE B 1 262 ? -3.898 28.547 -61.938 1 24.27 262 PHE B O 1
#

Radius of gyration: 29.34 Å; Cα contacts (8 Å, |Δi|>4): 696; chains: 2; bounding box: 94×74×93 Å

Sequence (524 aa):
MDTNAHSVIQAIVRALEEPPARARQSRKPVITVSRTIGSGGDDIARSLAQRLGVEIYDAEIINAIAAEANVSPTLMQTLNEKLDSVDAWIYSAVFGKHVSRDEYVHFLSTVVRGLYHTGGVLVGRASHVILAGRDVLRVRIVGSVEACATRISEQDGSSYAEAKRKVQESNKRRGKFIWDLFHSRYNDPTNFDLVINTDYFRRLDDVAEIIMLAISRPRSGPQDGTDARTSQPPPGGVNTGLHRCTGAPDEAVPAMLSCRPFMDTNAHSVIQAIVRALEEPPARARQSRKPVITVSRTIGSGGDDIARSLAQRLGVEIYDAEIINAIAAEANVSPTLMQTLNEKLDSVDAWIYSAVFGKHVSRDEYVHFLSTVVRGLYHTGGVLVGRASHVILAGRDVLRVRIVGSVEACATRISEQDGSSYAEAKRKVQESNKRRGKFIWDLFHSRYNDPTNFDLVINTDYFRRLDDVAEIIMLAISRPRSGPQDGTDARTSQPPPGGVNTGLHRCTGAPDEAVPAMLSCRPF